Protein 5Z9Y (pdb70)

Foldseek 3Di:
DADFDPDDFPAQEEEEAPLAPDLVLVLLLVVLLSAQEYEDELVVVVSCVVVNHHYAYEPPPAAALVSQLVSQVVCCVVPVAQHHEYQHANDDVQSAGPLVRSLVNLLVSVVVPHQYEYEHALDQVSLVSSVVSPHREYEHEQGTAQQQPARPCLVSLLVNQVPDPHAYEHEHNHAALQSLLVSLLSPGSHYYHYNNQNVDPRNNVRSNSNSVSNVNSNCVNVVDDDDDDDDD/DADFPPDDDPFQEEEEAPLAPDDVLVLLQVVLLSAQEYEDELVVVVSCVVVNHHYAYELPPAAALVSQLVSQVVCCVVPVAQHYEYQHAPDDVQSAGPLVRSLVNLLVSVVVPHQYEYEHALAQVSLVSSVVSPHREYEHEQGGAQQQQARPCLVSLLSNLVPDPHAYEHEGNHAALQSLLVSVLSPGSHYYHYNNQNVDPRNNVRSNSNSVSNVNSNVVNVPDDDDDDDDDDD

CATH classification: 3.20.20.70

Sequence (466 aa):
KLVIGDRSFASRLIMGTGGATNLAVLEQALIASGTELTTVAIGLLDLLNRLGITPLPNTAGSRSAAEAVLTAQLAREALNTNWVKLEVIADERTLWPDAVELVRAAEQLVDDGFVVLPYTTDDPVLARRLEDTGCAAVMPLGSPIGTGLGIANPHNIEMIVAGARVPVVLDAGIGTASDAALAMELGCDAVLLASAVTRAADPPAMAAAMAAAVTAGYLARCAGRIPKRFWAKLVIGDRSFASRLIMGTGGATNLAVLEQQALIASGTELTTVAIGLLDLLNRLGITPLPNTAGSRSAAEAVLTAQLAREALNTNWVKLEVIADERTLWPDAVELVRAAEQLVDDGFVVLPYTTDDPVLARRLEDTGCAAVMPLGSPIGTGLGIANPHNIEMIVAGARVPVVLDAGIGTASDAALAMELGCDAVLLASAVTRAADPPAMAAAMAAAVTAGYLARCAGRIPKRFWAQA

Structure (mmCIF, N/CA/C/O backbone):
data_5Z9Y
#
_entry.id   5Z9Y
#
_cell.length_a   116.670
_cell.length_b   116.670
_cell.length_c   123.320
_cell.angle_alpha   90.000
_cell.angle_beta   90.000
_cell.angle_gamma   120.000
#
_symmetry.space_group_name_H-M   'P 61 2 2'
#
loop_
_entity.id
_entity.type
_entity.pdbx_description
1 polymer 'Thiazole synthase'
2 non-polymer 1-DEOXY-D-XYLULOSE-5-PHOSPHATE
3 water water
#
loop_
_atom_site.group_PDB
_atom_site.id
_atom_site.type_symbol
_atom_site.label_atom_id
_atom_site.label_alt_id
_atom_site.label_comp_id
_atom_site.label_asym_id
_atom_site.label_entity_id
_atom_site.label_seq_id
_atom_site.pdbx_PDB_ins_code
_atom_site.Cartn_x
_atom_site.Cartn_y
_atom_site.Cartn_z
_atom_site.occupancy
_atom_site.B_iso_or_equiv
_atom_site.auth_seq_id
_atom_site.auth_comp_id
_atom_site.auth_asym_id
_atom_site.auth_atom_id
_atom_site.pdbx_PDB_model_num
ATOM 1 N N . LYS A 1 5 ? 46.048 -28.972 24.010 1.00 45.76 5 LYS A N 1
ATOM 2 C CA . LYS A 1 5 ? 45.564 -28.347 22.782 1.00 42.73 5 LYS A CA 1
ATOM 3 C C . LYS A 1 5 ? 46.064 -26.917 22.697 1.00 35.44 5 LYS A C 1
ATOM 4 O O . LYS A 1 5 ? 46.497 -26.336 23.684 1.00 40.33 5 LYS A O 1
ATOM 10 N N . LEU A 1 6 ? 46.008 -26.349 21.511 1.00 33.45 6 LEU A N 1
ATOM 11 C CA . LEU A 1 6 ? 46.419 -24.967 21.312 1.00 26.40 6 LEU A CA 1
ATOM 12 C C . LEU A 1 6 ? 45.274 -24.039 21.698 1.00 28.12 6 LEU A C 1
ATOM 13 O O . LEU A 1 6 ? 44.191 -24.162 21.127 1.00 27.78 6 LEU A O 1
ATOM 18 N N . VAL A 1 7 ? 45.515 -23.165 22.661 1.00 23.01 7 VAL A N 1
ATOM 19 C CA . VAL A 1 7 ? 44.503 -22.193 23.079 1.00 21.06 7 VAL A CA 1
ATOM 20 C C . VAL A 1 7 ? 44.985 -20.795 22.771 1.00 23.63 7 VAL A C 1
ATOM 21 O O . VAL A 1 7 ? 46.068 -20.357 23.232 1.00 24.54 7 VAL A O 1
ATOM 25 N N . ILE A 1 8 ? 44.215 -20.076 21.948 1.00 19.91 8 ILE A N 1
ATOM 26 C CA . ILE A 1 8 ? 44.490 -18.685 21.662 1.00 19.42 8 ILE A CA 1
ATOM 27 C C . ILE A 1 8 ? 43.211 -17.926 21.884 1.00 21.45 8 ILE A C 1
ATOM 28 O O . ILE A 1 8 ? 42.163 -18.309 21.353 1.00 22.62 8 ILE A O 1
ATOM 33 N N . GLY A 1 9 ? 43.263 -16.879 22.707 1.00 22.57 9 GLY A N 1
ATOM 34 C CA . GLY A 1 9 ? 42.040 -16.139 22.994 1.00 24.68 9 GLY A CA 1
ATOM 35 C C . GLY A 1 9 ? 40.990 -17.065 23.594 1.00 23.32 9 GLY A C 1
ATOM 36 O O . GLY A 1 9 ? 41.288 -17.810 24.533 1.00 23.93 9 GLY A O 1
ATOM 37 N N . ASP A 1 10 ? 39.789 -17.010 23.011 1.00 27.01 10 ASP A N 1
ATOM 38 C CA . ASP A 1 10 ? 38.673 -17.830 23.477 1.00 27.72 10 ASP A CA 1
ATOM 39 C C . ASP A 1 10 ? 38.497 -19.123 22.684 1.00 29.96 10 ASP A C 1
ATOM 40 O O . ASP A 1 10 ? 37.443 -19.785 22.769 1.00 33.63 10 ASP A O 1
ATOM 45 N N . ARG A 1 11 ? 39.503 -19.503 21.918 1.00 22.40 11 ARG A N 1
ATOM 46 C CA . ARG A 1 11 ? 39.373 -20.698 21.075 1.00 20.90 11 ARG A CA 1
ATOM 47 C C . ARG A 1 11 ? 40.380 -21.785 21.448 1.00 20.14 11 ARG A C 1
ATOM 48 O O . ARG A 1 11 ? 41.512 -21.455 21.834 1.00 23.06 11 ARG A O 1
ATOM 56 N N . SER A 1 12 ? 39.971 -23.046 21.293 1.00 20.04 12 SER A N 1
ATOM 57 C CA . SER A 1 12 ? 40.841 -24.212 21.362 1.00 19.81 12 SER A CA 1
ATOM 58 C C . SER A 1 12 ? 40.898 -24.888 20.023 1.00 24.29 12 SER A C 1
ATOM 59 O O . SER A 1 12 ? 39.840 -25.259 19.521 1.00 27.86 12 SER A O 1
ATOM 62 N N . PHE A 1 13 ? 42.098 -25.089 19.480 1.00 20.97 13 PHE A N 1
ATOM 63 C CA . PHE A 1 13 ? 42.292 -25.603 18.122 1.00 23.39 13 PHE A CA 1
ATOM 64 C C . PHE A 1 13 ? 42.955 -26.971 18.162 1.00 23.53 13 PHE A C 1
ATOM 65 O O . PHE A 1 13 ? 43.969 -27.143 18.873 1.00 25.17 13 PHE A O 1
ATOM 73 N N . ALA A 1 14 ? 42.440 -27.915 17.385 1.00 21.87 14 ALA A N 1
ATOM 74 C CA . ALA A 1 14 ? 43.023 -29.245 17.301 1.00 21.04 14 ALA A CA 1
ATOM 75 C C . ALA A 1 14 ? 44.271 -29.329 16.438 1.00 24.85 14 ALA A C 1
ATOM 76 O O . ALA A 1 14 ? 45.005 -30.298 16.558 1.00 30.93 14 ALA A O 1
ATOM 78 N N . SER A 1 15 ? 44.463 -28.357 15.561 1.00 18.79 15 SER A N 1
ATOM 79 C CA . SER A 1 15 ? 45.625 -28.290 14.683 1.00 19.06 15 SER A CA 1
ATOM 80 C C . SER A 1 15 ? 46.499 -27.116 15.065 1.00 20.61 15 SER A C 1
ATOM 81 O O . SER A 1 15 ? 45.988 -26.008 15.288 1.00 19.85 15 SER A O 1
ATOM 84 N N . ARG A 1 16 ? 47.811 -27.360 15.093 1.00 17.57 16 ARG A N 1
ATOM 85 C CA . ARG A 1 16 ? 48.782 -26.272 15.338 1.00 17.03 16 ARG A CA 1
ATOM 86 C C . ARG A 1 16 ? 49.387 -25.664 14.069 1.00 16.53 16 ARG A C 1
ATOM 87 O O . ARG A 1 16 ? 50.367 -24.937 14.146 1.00 17.65 16 ARG A O 1
ATOM 95 N N . LEU A 1 17 ? 48.817 -26.035 12.901 1.00 17.77 17 LEU A N 1
ATOM 96 C CA . LEU A 1 17 ? 49.238 -25.466 11.632 1.00 18.42 17 LEU A CA 1
ATOM 97 C C . LEU A 1 17 ? 48.189 -24.434 11.221 1.00 18.06 17 LEU A C 1
ATOM 98 O O . LEU A 1 17 ? 47.004 -24.783 11.034 1.00 20.66 17 LEU A O 1
ATOM 103 N N . ILE A 1 18 ? 48.619 -23.186 11.093 1.00 17.42 18 ILE A N 1
ATOM 104 C CA . ILE A 1 18 ? 47.778 -22.057 10.693 1.00 18.65 18 ILE A CA 1
ATOM 105 C C . ILE A 1 18 ? 48.170 -21.734 9.253 1.00 19.50 18 ILE A C 1
ATOM 106 O O . ILE A 1 18 ? 49.334 -21.479 8.963 1.00 19.09 18 ILE A O 1
ATOM 111 N N . MET A 1 19 ? 47.221 -21.811 8.313 1.00 20.22 19 MET A N 1
ATOM 112 C CA . MET A 1 19 ? 47.544 -21.569 6.912 1.00 22.71 19 MET A CA 1
ATOM 113 C C . MET A 1 19 ? 47.309 -20.134 6.533 1.00 21.05 19 MET A C 1
ATOM 114 O O . MET A 1 19 ? 46.429 -19.409 7.075 1.00 22.89 19 MET A O 1
ATOM 119 N N . GLY A 1 20 ? 48.111 -19.689 5.603 1.00 21.41 20 GLY A N 1
ATOM 120 C CA . GLY A 1 20 ? 47.846 -18.416 4.945 1.00 22.75 20 GLY A CA 1
ATOM 121 C C . GLY A 1 20 ? 47.470 -18.727 3.497 1.00 25.72 20 GLY A C 1
ATOM 122 O O . GLY A 1 20 ? 47.695 -19.830 3.010 1.00 27.75 20 GLY A O 1
ATOM 123 N N . THR A 1 21 ? 46.895 -17.738 2.836 1.00 24.37 21 THR A N 1
ATOM 124 C CA . THR A 1 21 ? 46.417 -17.910 1.456 1.00 27.29 21 THR A CA 1
ATOM 125 C C . THR A 1 21 ? 47.214 -17.054 0.486 1.00 31.62 21 THR A C 1
ATOM 126 O O . THR A 1 21 ? 46.947 -17.105 -0.709 1.00 31.25 21 THR A O 1
ATOM 130 N N . GLY A 1 22 ? 48.198 -16.299 0.985 1.00 29.92 22 GLY A N 1
ATOM 131 C CA . GLY A 1 22 ? 49.090 -15.518 0.124 1.00 29.12 22 GLY A CA 1
ATOM 132 C C . GLY A 1 22 ? 49.779 -16.424 -0.877 1.00 29.67 22 GLY A C 1
ATOM 133 O O . GLY A 1 22 ? 50.264 -17.515 -0.516 1.00 29.06 22 GLY A O 1
ATOM 134 N N . GLY A 1 23 ? 49.817 -16.007 -2.139 1.00 29.39 23 GLY A N 1
ATOM 135 C CA . GLY A 1 23 ? 50.468 -16.829 -3.166 1.00 29.97 23 GLY A CA 1
ATOM 136 C C . GLY A 1 23 ? 49.563 -17.838 -3.886 1.00 29.18 23 GLY A C 1
ATOM 137 O O . GLY A 1 23 ? 50.010 -18.460 -4.889 1.00 30.78 23 GLY A O 1
ATOM 138 N N . ALA A 1 24 ? 48.326 -18.035 -3.389 1.00 28.36 24 ALA A N 1
ATOM 139 C CA . ALA A 1 24 ? 47.422 -19.043 -3.953 1.00 27.30 24 ALA A CA 1
ATOM 140 C C . ALA A 1 24 ? 47.196 -18.770 -5.446 1.00 34.63 24 ALA A C 1
ATOM 141 O O . ALA A 1 24 ? 46.912 -17.658 -5.830 1.00 35.15 24 ALA A O 1
ATOM 143 N N . THR A 1 25 ? 47.346 -19.822 -6.242 1.00 35.08 25 THR A N 1
ATOM 144 C CA . THR A 1 25 ? 47.298 -19.738 -7.693 1.00 37.90 25 THR A CA 1
ATOM 145 C C . THR A 1 25 ? 45.851 -19.834 -8.218 1.00 35.83 25 THR A C 1
ATOM 146 O O . THR A 1 25 ? 45.481 -19.171 -9.206 1.00 37.80 25 THR A O 1
ATOM 150 N N . ASN A 1 26 ? 45.027 -20.652 -7.548 1.00 29.97 26 ASN A N 1
ATOM 151 C CA . ASN A 1 26 ? 43.627 -20.779 -7.884 1.00 27.02 26 ASN A CA 1
ATOM 152 C C . ASN A 1 26 ? 42.845 -21.486 -6.782 1.00 25.02 26 ASN A C 1
ATOM 153 O O . ASN A 1 26 ? 43.447 -22.225 -5.974 1.00 26.56 26 ASN A O 1
ATOM 158 N N . LEU A 1 27 ? 41.542 -21.225 -6.728 1.00 25.06 27 LEU A N 1
ATOM 159 C CA . LEU A 1 27 ? 40.765 -21.651 -5.579 1.00 24.90 27 LEU A CA 1
ATOM 160 C C . LEU A 1 27 ? 40.635 -23.161 -5.492 1.00 25.72 27 LEU A C 1
ATOM 161 O O . LEU A 1 27 ? 40.499 -23.693 -4.388 1.00 24.93 27 LEU A O 1
ATOM 166 N N . ALA A 1 28 ? 40.592 -23.877 -6.629 1.00 22.64 28 ALA A N 1
ATOM 167 C CA . ALA A 1 28 ? 40.395 -25.312 -6.550 1.00 22.72 28 ALA A CA 1
ATOM 168 C C . ALA A 1 28 ? 41.603 -26.023 -5.923 1.00 22.37 28 ALA A C 1
ATOM 169 O O . ALA A 1 28 ? 41.440 -26.949 -5.061 1.00 23.98 28 ALA A O 1
ATOM 171 N N . VAL A 1 29 ? 42.801 -25.591 -6.279 1.00 22.71 29 VAL A N 1
ATOM 172 C CA . VAL A 1 29 ? 44.009 -26.202 -5.667 1.00 19.83 29 VAL A CA 1
ATOM 173 C C . VAL A 1 29 ? 44.104 -25.744 -4.219 1.00 22.83 29 VAL A C 1
ATOM 174 O O . VAL A 1 29 ? 44.507 -26.558 -3.394 1.00 21.89 29 VAL A O 1
ATOM 178 N N . LEU A 1 30 ? 43.746 -24.490 -3.946 1.00 22.10 30 LEU A N 1
ATOM 179 C CA . LEU A 1 30 ? 43.813 -23.980 -2.548 1.00 20.16 30 LEU A CA 1
ATOM 180 C C . LEU A 1 30 ? 42.884 -24.821 -1.715 1.00 22.83 30 LEU A C 1
ATOM 181 O O . LEU A 1 30 ? 43.242 -25.217 -0.580 1.00 21.10 30 LEU A O 1
ATOM 186 N N . GLU A 1 31 ? 41.660 -25.109 -2.194 1.00 21.50 31 GLU A N 1
ATOM 187 C CA . GLU A 1 31 ? 40.758 -26.009 -1.454 1.00 20.90 31 GLU A CA 1
ATOM 188 C C . GLU A 1 31 ? 41.432 -27.346 -1.074 1.00 21.54 31 GLU A C 1
ATOM 189 O O . GLU A 1 31 ? 41.376 -27.791 0.098 1.00 21.78 31 GLU A O 1
ATOM 195 N N . GLN A 1 32 ? 42.024 -28.029 -2.050 1.00 21.55 32 GLN A N 1
ATOM 196 C CA . GLN A 1 32 ? 42.676 -29.315 -1.775 1.00 21.21 32 GLN A CA 1
ATOM 197 C C . GLN A 1 32 ? 43.794 -29.164 -0.765 1.00 21.94 32 GLN A C 1
ATOM 198 O O . GLN A 1 32 ? 43.968 -30.042 0.138 1.00 21.95 32 GLN A O 1
ATOM 204 N N . ALA A 1 33 ? 44.547 -28.080 -0.899 1.00 19.04 33 ALA A N 1
ATOM 205 C CA . ALA A 1 33 ? 45.660 -27.822 0.068 1.00 19.85 33 ALA A CA 1
ATOM 206 C C . ALA A 1 33 ? 45.109 -27.547 1.454 1.00 19.02 33 ALA A C 1
ATOM 207 O O . ALA A 1 33 ? 45.676 -28.082 2.442 1.00 18.88 33 ALA A O 1
ATOM 209 N N . LEU A 1 34 ? 44.060 -26.724 1.595 1.00 19.62 34 LEU A N 1
ATOM 210 C CA . LEU A 1 34 ? 43.514 -26.457 2.952 1.00 18.44 34 LEU A CA 1
ATOM 211 C C . LEU A 1 34 ? 42.992 -27.726 3.612 1.00 20.82 34 LEU A C 1
ATOM 212 O O . LEU A 1 34 ? 43.233 -27.939 4.830 1.00 20.61 34 LEU A O 1
ATOM 217 N N . ILE A 1 35 ? 42.322 -28.598 2.848 1.00 18.77 35 ILE A N 1
ATOM 218 C CA . ILE A 1 35 ? 41.827 -29.856 3.398 1.00 19.97 35 ILE A CA 1
ATOM 219 C C . ILE A 1 35 ? 43.045 -30.702 3.844 1.00 21.30 35 ILE A C 1
ATOM 220 O O . ILE A 1 35 ? 43.067 -31.205 4.987 1.00 21.32 35 ILE A O 1
ATOM 225 N N . ALA A 1 36 ? 44.050 -30.836 2.997 1.00 19.65 36 ALA A N 1
ATOM 226 C CA . ALA A 1 36 ? 45.228 -31.673 3.320 1.00 18.91 36 ALA A CA 1
ATOM 227 C C . ALA A 1 36 ? 46.010 -31.172 4.502 1.00 20.34 36 ALA A C 1
ATOM 228 O O . ALA A 1 36 ? 46.634 -31.982 5.230 1.00 21.46 36 ALA A O 1
ATOM 230 N N . SER A 1 37 ? 45.970 -29.849 4.740 1.00 19.25 37 SER A N 1
ATOM 231 C CA . SER A 1 37 ? 46.743 -29.262 5.848 1.00 18.52 37 SER A CA 1
ATOM 232 C C . SER A 1 37 ? 46.114 -29.579 7.200 1.00 20.50 37 SER A C 1
ATOM 233 O O . SER A 1 37 ? 46.812 -29.448 8.201 1.00 20.36 37 SER A O 1
ATOM 236 N N . GLY A 1 38 ? 44.826 -29.894 7.235 1.00 18.95 38 GLY A N 1
ATOM 237 C CA . GLY A 1 38 ? 44.154 -30.108 8.504 1.00 19.14 38 GLY A CA 1
ATOM 238 C C . GLY A 1 38 ? 43.941 -28.854 9.317 1.00 19.62 38 GLY A C 1
ATOM 239 O O . GLY A 1 38 ? 43.499 -28.916 10.471 1.00 20.29 38 GLY A O 1
ATOM 240 N N . THR A 1 39 ? 44.218 -27.694 8.716 1.00 18.74 39 THR A N 1
ATOM 241 C CA . THR A 1 39 ? 44.107 -26.429 9.477 1.00 18.07 39 THR A CA 1
ATOM 242 C C . THR A 1 39 ? 42.687 -26.130 9.918 1.00 18.42 39 THR A C 1
ATOM 243 O O . THR A 1 39 ? 41.719 -26.535 9.258 1.00 20.28 39 THR A O 1
ATOM 247 N N . GLU A 1 40 ? 42.598 -25.413 11.036 1.00 18.82 40 GLU A N 1
ATOM 248 C CA . GLU A 1 40 ? 41.327 -24.881 11.534 1.00 19.61 40 GLU A CA 1
ATOM 249 C C . GLU A 1 40 ? 41.222 -23.349 11.438 1.00 19.08 40 GLU A C 1
ATOM 250 O O . GLU A 1 40 ? 40.181 -22.754 11.833 1.00 20.02 40 GLU A O 1
ATOM 256 N N . LEU A 1 41 ? 42.321 -22.712 11.046 1.00 19.62 41 LEU A N 1
ATOM 257 C CA . LEU A 1 41 ? 42.390 -21.224 11.115 1.00 19.99 41 LEU A CA 1
ATOM 258 C C . LEU A 1 41 ? 43.224 -20.814 9.909 1.00 21.95 41 LEU A C 1
ATOM 259 O O . LEU A 1 41 ? 44.401 -21.265 9.799 1.00 20.49 41 LEU A O 1
ATOM 264 N N . THR A 1 42 ? 42.660 -19.941 9.044 1.00 19.86 42 THR A N 1
ATOM 265 C CA . THR A 1 42 ? 43.366 -19.539 7.801 1.00 19.76 42 THR A CA 1
ATOM 266 C C . THR A 1 42 ? 43.292 -18.027 7.624 1.00 20.61 42 THR A C 1
ATOM 267 O O . THR A 1 42 ? 42.218 -17.447 7.694 1.00 20.25 42 THR A O 1
ATOM 271 N N . THR A 1 43 ? 44.466 -17.403 7.340 1.00 20.70 43 THR A N 1
ATOM 272 C CA . THR A 1 43 ? 44.458 -15.936 7.149 1.00 21.35 43 THR A CA 1
ATOM 273 C C . THR A 1 43 ? 44.046 -15.534 5.752 1.00 24.76 43 THR A C 1
ATOM 274 O O . THR A 1 43 ? 44.377 -16.212 4.754 1.00 29.25 43 THR A O 1
ATOM 278 N N . VAL A 1 44 ? 43.270 -14.450 5.702 1.00 24.60 44 VAL A N 1
ATOM 279 C CA . VAL A 1 44 ? 42.768 -13.907 4.443 1.00 28.11 44 VAL A CA 1
ATOM 280 C C . VAL A 1 44 ? 43.023 -12.421 4.412 1.00 26.06 44 VAL A C 1
ATOM 281 O O . VAL A 1 44 ? 42.648 -11.706 5.321 1.00 25.30 44 VAL A O 1
ATOM 285 N N . ALA A 1 45 ? 43.693 -11.972 3.346 1.00 27.71 45 ALA A N 1
ATOM 286 C CA . ALA A 1 45 ? 43.998 -10.534 3.245 1.00 31.65 45 ALA A CA 1
ATOM 287 C C . ALA A 1 45 ? 42.745 -9.691 3.059 1.00 33.99 45 ALA A C 1
ATOM 288 O O . ALA A 1 45 ? 41.918 -9.970 2.206 1.00 34.69 45 ALA A O 1
ATOM 290 N N . ILE A 1 46 ? 42.563 -8.668 3.887 1.00 35.38 46 ILE A N 1
ATOM 291 C CA . ILE A 1 46 ? 41.352 -7.845 3.790 1.00 38.00 46 ILE A CA 1
ATOM 292 C C . ILE A 1 46 ? 41.403 -6.949 2.557 1.00 46.54 46 ILE A C 1
ATOM 293 O O . ILE A 1 46 ? 42.459 -6.369 2.281 1.00 47.04 46 ILE A O 1
ATOM 298 N N . GLY A 1 56 ? 34.591 -15.404 -2.978 1.00 51.84 56 GLY A N 1
ATOM 299 C CA . GLY A 1 56 ? 35.394 -16.536 -3.411 1.00 46.33 56 GLY A CA 1
ATOM 300 C C . GLY A 1 56 ? 36.099 -17.237 -2.256 1.00 41.33 56 GLY A C 1
ATOM 301 O O . GLY A 1 56 ? 35.727 -18.339 -1.858 1.00 38.40 56 GLY A O 1
ATOM 302 N N . LEU A 1 57 ? 37.108 -16.580 -1.717 1.00 37.20 57 LEU A N 1
ATOM 303 C CA . LEU A 1 57 ? 37.931 -17.154 -0.669 1.00 39.41 57 LEU A CA 1
ATOM 304 C C . LEU A 1 57 ? 37.195 -17.324 0.669 1.00 37.97 57 LEU A C 1
ATOM 305 O O . LEU A 1 57 ? 37.284 -18.377 1.310 1.00 32.38 57 LEU A O 1
ATOM 310 N N . LEU A 1 58 ? 36.450 -16.292 1.085 1.00 34.88 58 LEU A N 1
ATOM 311 C CA . LEU A 1 58 ? 35.659 -16.416 2.313 1.00 33.72 58 LEU A CA 1
ATOM 312 C C . LEU A 1 58 ? 34.605 -17.499 2.190 1.00 35.05 58 LEU A C 1
ATOM 313 O O . LEU A 1 58 ? 34.368 -18.256 3.130 1.00 32.00 58 LEU A O 1
ATOM 318 N N . ASP A 1 59 ? 33.937 -17.576 1.052 1.00 34.56 59 ASP A N 1
ATOM 319 C CA . ASP A 1 59 ? 32.966 -18.631 0.830 1.00 40.60 59 ASP A CA 1
ATOM 320 C C . ASP A 1 59 ? 33.617 -20.009 0.964 1.00 35.74 59 ASP A C 1
ATOM 321 O O . ASP A 1 59 ? 32.998 -20.940 1.517 1.00 30.86 59 ASP A O 1
ATOM 326 N N . LEU A 1 60 ? 34.848 -20.132 0.451 1.00 32.85 60 LEU A N 1
ATOM 327 C CA . LEU A 1 60 ? 35.550 -21.408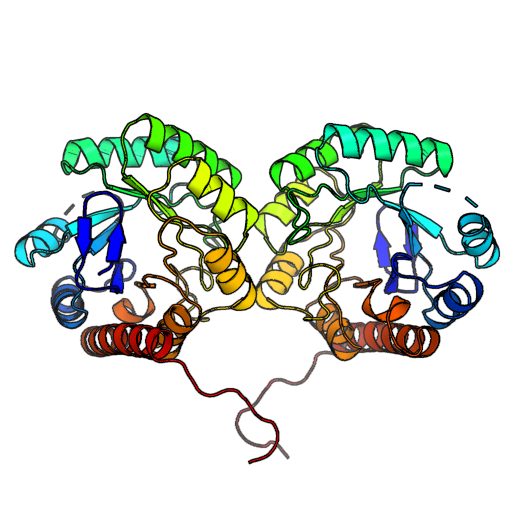 0.497 1.00 27.93 60 LEU A CA 1
ATOM 328 C C . LEU A 1 60 ? 35.824 -21.767 1.956 1.00 27.03 60 LEU A C 1
ATOM 329 O O . LEU A 1 60 ? 35.564 -22.922 2.361 1.00 27.46 60 LEU A O 1
ATOM 334 N N . LEU A 1 61 ? 36.313 -20.827 2.752 1.00 26.22 61 LEU A N 1
ATOM 335 C CA . LEU A 1 61 ? 36.574 -21.157 4.169 1.00 25.10 61 LEU A CA 1
ATOM 336 C C . LEU A 1 61 ? 35.274 -21.562 4.851 1.00 26.89 61 LEU A C 1
ATOM 337 O O . LEU A 1 61 ? 35.275 -22.504 5.667 1.00 24.39 61 LEU A O 1
ATOM 342 N N . ASN A 1 62 ? 34.168 -20.879 4.520 1.00 27.11 62 ASN A N 1
ATOM 343 C CA . ASN A 1 62 ? 32.874 -21.240 5.117 1.00 29.40 62 ASN A CA 1
ATOM 344 C C . ASN A 1 62 ? 32.468 -22.675 4.756 1.00 29.51 62 ASN A C 1
ATOM 345 O O . ASN A 1 62 ? 32.092 -23.443 5.639 1.00 30.19 62 ASN A O 1
ATOM 350 N N . ARG A 1 63 ? 32.605 -23.042 3.472 1.00 30.07 63 ARG A N 1
ATOM 351 C CA . ARG A 1 63 ? 32.261 -24.386 2.999 1.00 28.67 63 ARG A CA 1
ATOM 352 C C . ARG A 1 63 ? 33.148 -25.462 3.606 1.00 28.52 63 ARG A C 1
ATOM 353 O O . ARG A 1 63 ? 32.737 -26.625 3.755 1.00 30.03 63 ARG A O 1
ATOM 361 N N . LEU A 1 64 ? 34.391 -25.111 3.936 1.00 24.46 64 LEU A N 1
ATOM 362 C CA . LEU A 1 64 ? 35.292 -26.078 4.570 1.00 23.85 64 LEU A CA 1
ATOM 363 C C . LEU A 1 64 ? 35.218 -26.107 6.121 1.00 24.37 64 LEU A C 1
ATOM 364 O O . LEU A 1 64 ? 35.899 -26.917 6.768 1.00 26.03 64 LEU A O 1
ATOM 369 N N . GLY A 1 65 ? 34.495 -25.163 6.748 1.00 24.12 65 GLY A N 1
ATOM 370 C CA . GLY A 1 65 ? 34.430 -25.195 8.189 1.00 22.90 65 GLY A CA 1
ATOM 371 C C . GLY A 1 65 ? 35.678 -24.605 8.871 1.00 25.60 65 GLY A C 1
ATOM 372 O O . GLY A 1 65 ? 35.953 -24.910 10.038 1.00 25.01 65 GLY A O 1
ATOM 373 N N . ILE A 1 66 ? 36.437 -23.819 8.124 1.00 22.22 66 ILE A N 1
ATOM 374 C CA . ILE A 1 66 ? 37.686 -23.193 8.631 1.00 21.34 66 ILE A CA 1
ATOM 375 C C . ILE A 1 66 ? 37.437 -21.779 9.103 1.00 22.50 66 ILE A C 1
ATOM 376 O O . ILE A 1 66 ? 36.753 -21.037 8.424 1.00 23.94 66 ILE A O 1
ATOM 381 N N . THR A 1 67 ? 37.999 -21.408 10.267 1.00 21.15 67 THR A N 1
ATOM 382 C CA . THR A 1 67 ? 37.821 -20.031 10.766 1.00 22.40 67 THR A CA 1
ATOM 383 C C . THR A 1 67 ? 38.715 -19.060 10.026 1.00 21.39 67 THR A C 1
ATOM 384 O O . THR A 1 67 ? 39.922 -19.285 9.919 1.00 21.55 67 THR A O 1
ATOM 388 N N . PRO A 1 68 ? 38.137 -18.001 9.460 1.00 23.55 68 PRO A N 1
ATOM 389 C CA . PRO A 1 68 ? 38.961 -16.959 8.844 1.00 23.14 68 PRO A CA 1
ATOM 390 C C . PRO A 1 68 ? 39.682 -16.084 9.841 1.00 22.80 68 PRO A C 1
ATOM 391 O O . PRO A 1 68 ? 39.150 -15.737 10.910 1.00 25.41 68 PRO A O 1
ATOM 395 N N . LEU A 1 69 ? 40.886 -15.685 9.466 1.00 21.93 69 LEU A N 1
ATOM 396 C CA . LEU A 1 69 ? 41.673 -14.760 10.253 1.00 20.39 69 LEU A CA 1
ATOM 397 C C . LEU A 1 69 ? 41.997 -13.560 9.373 1.00 19.78 69 LEU A C 1
ATOM 398 O O . LEU A 1 69 ? 42.987 -13.560 8.617 1.00 23.04 69 LEU A O 1
ATOM 403 N N . PRO A 1 70 ? 41.175 -12.530 9.433 1.00 20.49 70 PRO A N 1
ATOM 404 C CA . PRO A 1 70 ? 41.425 -11.370 8.577 1.00 21.49 70 PRO A CA 1
ATOM 405 C C . PRO A 1 70 ? 42.807 -10.797 8.818 1.00 22.75 70 PRO A C 1
ATOM 406 O O . PRO A 1 70 ? 43.151 -10.676 10.017 1.00 22.97 70 PRO A O 1
ATOM 410 N N . ASN A 1 71 ? 43.537 -10.416 7.786 1.00 21.77 71 ASN A N 1
ATOM 411 C CA . ASN A 1 71 ? 44.870 -9.858 8.044 1.00 23.67 71 ASN A CA 1
ATOM 412 C C . ASN A 1 71 ? 45.011 -8.517 7.324 1.00 25.13 71 ASN A C 1
ATOM 413 O O . ASN A 1 71 ? 44.438 -8.273 6.231 1.00 27.76 71 ASN A O 1
ATOM 418 N N . THR A 1 72 ? 45.790 -7.626 7.927 1.00 22.49 72 THR A N 1
ATOM 419 C CA . THR A 1 72 ? 45.967 -6.265 7.450 1.00 24.61 72 THR A CA 1
ATOM 420 C C . THR A 1 72 ? 47.166 -6.151 6.490 1.00 29.71 72 THR A C 1
ATOM 421 O O . THR A 1 72 ? 47.801 -5.122 6.394 1.00 30.40 72 THR A O 1
ATOM 425 N N . ALA A 1 73 ? 47.446 -7.218 5.770 1.00 32.18 73 ALA A N 1
ATOM 426 C CA . ALA A 1 73 ? 48.585 -7.273 4.827 1.00 32.96 73 ALA A CA 1
ATOM 427 C C . ALA A 1 73 ? 48.702 -6.050 3.939 1.00 36.82 73 ALA A C 1
ATOM 428 O O . ALA A 1 73 ? 47.709 -5.446 3.483 1.00 36.89 73 ALA A O 1
ATOM 430 N N . GLY A 1 74 ? 49.949 -5.654 3.745 1.00 36.96 74 GLY A N 1
ATOM 431 C CA . GLY A 1 74 ? 50.244 -4.408 3.061 1.00 38.37 74 GLY A CA 1
ATOM 432 C C . GLY A 1 74 ? 50.079 -3.094 3.805 1.00 38.03 74 GLY A C 1
ATOM 433 O O . GLY A 1 74 ? 50.418 -2.043 3.251 1.00 42.75 74 GLY A O 1
ATOM 434 N N . SER A 1 75 ? 49.551 -3.100 5.031 1.00 33.57 75 SER A N 1
ATOM 435 C CA . SER A 1 75 ? 49.403 -1.835 5.764 1.00 30.86 75 SER A CA 1
ATOM 436 C C . SER A 1 75 ? 50.782 -1.223 6.025 1.00 28.44 75 SER A C 1
ATOM 437 O O . SER A 1 75 ? 51.722 -1.936 6.411 1.00 29.23 75 SER A O 1
ATOM 440 N N . ARG A 1 76 ? 50.891 0.092 5.806 1.00 30.88 76 ARG A N 1
ATOM 441 C CA . ARG A 1 76 ? 52.171 0.782 6.009 1.00 35.65 76 ARG A CA 1
ATOM 442 C C . ARG A 1 76 ? 52.222 1.684 7.248 1.00 36.75 76 ARG A C 1
ATOM 443 O O . ARG A 1 76 ? 53.272 2.258 7.543 1.00 38.96 76 ARG A O 1
ATOM 451 N N . SER A 1 77 ? 51.109 1.817 7.956 1.00 33.97 77 SER A N 1
ATOM 452 C CA . SER A 1 77 ? 51.005 2.674 9.152 1.00 30.93 77 SER A CA 1
ATOM 453 C C . SER A 1 77 ? 49.984 2.072 10.115 1.00 33.86 77 SER A C 1
ATOM 454 O O . SER A 1 77 ? 49.114 1.285 9.706 1.00 31.66 77 SER A O 1
ATOM 457 N N . ALA A 1 78 ? 50.063 2.458 11.381 1.00 33.47 78 ALA A N 1
ATOM 458 C CA . ALA A 1 78 ? 49.058 2.035 12.364 1.00 31.56 78 ALA A CA 1
ATOM 459 C C . ALA A 1 78 ? 47.646 2.463 11.925 1.00 31.56 78 ALA A C 1
ATOM 460 O O . ALA A 1 78 ? 46.671 1.698 12.028 1.00 31.54 78 ALA A O 1
ATOM 462 N N . ALA A 1 79 ? 47.508 3.697 11.444 1.00 30.17 79 ALA A N 1
ATOM 463 C CA . ALA A 1 79 ? 46.194 4.179 11.072 1.00 32.93 79 ALA A CA 1
ATOM 464 C C . ALA A 1 79 ? 45.590 3.286 9.974 1.00 31.25 79 ALA A C 1
ATOM 465 O O . ALA A 1 79 ? 44.390 2.970 9.993 1.00 33.01 79 ALA A O 1
ATOM 467 N N . GLU A 1 80 ? 46.423 2.911 9.007 1.00 31.76 80 GLU A N 1
ATOM 468 C CA . GLU A 1 80 ? 45.937 2.121 7.892 1.00 32.48 80 GLU A CA 1
ATOM 469 C C . GLU A 1 80 ? 45.517 0.739 8.407 1.00 32.14 80 GLU A C 1
ATOM 470 O O . GLU A 1 80 ? 44.441 0.245 8.099 1.00 31.38 80 GLU A O 1
ATOM 476 N N . ALA A 1 81 ? 46.358 0.136 9.242 1.00 29.90 81 ALA A N 1
ATOM 477 C CA . ALA A 1 81 ? 46.002 -1.179 9.807 1.00 27.89 81 ALA A CA 1
ATOM 478 C C . ALA A 1 81 ? 44.765 -1.173 10.672 1.00 30.09 81 ALA A C 1
ATOM 479 O O . ALA A 1 81 ? 43.947 -2.084 10.607 1.00 28.00 81 ALA A O 1
ATOM 481 N N . VAL A 1 82 ? 44.636 -0.163 11.526 1.00 29.64 82 VAL A N 1
ATOM 482 C CA . VAL A 1 82 ? 43.486 -0.081 12.413 1.00 32.15 82 VAL A CA 1
ATOM 483 C C . VAL A 1 82 ? 42.199 0.053 11.586 1.00 32.34 82 VAL A C 1
ATOM 484 O O . VAL A 1 82 ? 41.204 -0.639 11.841 1.00 32.46 82 VAL A O 1
ATOM 488 N N . LEU A 1 83 ? 42.215 0.928 10.577 1.00 33.08 83 LEU A N 1
ATOM 489 C CA . LEU A 1 83 ? 41.034 1.141 9.772 1.00 35.44 83 LEU A CA 1
ATOM 490 C C . LEU A 1 83 ? 40.676 -0.137 9.027 1.00 34.39 83 LEU A C 1
ATOM 491 O O . LEU A 1 83 ? 39.514 -0.521 9.005 1.00 32.75 83 LEU A O 1
ATOM 496 N N . THR A 1 84 ? 41.670 -0.807 8.436 1.00 32.98 84 THR A N 1
ATOM 497 C CA . THR A 1 84 ? 41.417 -2.068 7.759 1.00 32.31 84 THR A CA 1
ATOM 498 C C . THR A 1 84 ? 40.773 -3.084 8.691 1.00 29.55 84 THR A C 1
ATOM 499 O O . THR A 1 84 ? 39.853 -3.786 8.306 1.00 31.62 84 THR A O 1
ATOM 503 N N . ALA A 1 85 ? 41.287 -3.203 9.918 1.00 28.05 85 ALA A N 1
ATOM 504 C CA . ALA A 1 85 ? 40.745 -4.168 10.880 1.00 27.12 85 ALA A CA 1
ATOM 505 C C . ALA A 1 85 ? 39.294 -3.836 11.231 1.00 30.21 85 ALA A C 1
ATOM 506 O O . ALA A 1 85 ? 38.451 -4.749 11.360 1.00 29.05 85 ALA A O 1
ATOM 508 N N . GLN A 1 86 ? 38.998 -2.551 11.420 1.00 29.19 86 GLN A N 1
ATOM 509 C CA . GLN A 1 86 ? 37.635 -2.152 11.796 1.00 34.00 86 GLN A CA 1
ATOM 510 C C . GLN A 1 86 ? 36.635 -2.464 10.682 1.00 33.71 86 GLN A C 1
ATOM 511 O O . GLN A 1 86 ? 35.545 -2.954 10.948 1.00 35.52 86 GLN A O 1
ATOM 517 N N . LEU A 1 87 ? 37.033 -2.270 9.429 1.00 34.81 87 LEU A N 1
ATOM 518 C CA . LEU A 1 87 ? 36.167 -2.583 8.287 1.00 38.64 87 LEU A CA 1
ATOM 519 C C . LEU A 1 87 ? 35.921 -4.074 8.229 1.00 37.83 87 LEU A C 1
ATOM 520 O O . LEU A 1 87 ? 34.795 -4.508 8.012 1.00 39.07 87 LEU A O 1
ATOM 525 N N . ALA A 1 88 ? 36.963 -4.874 8.453 1.00 36.32 88 ALA A N 1
ATOM 526 C CA . ALA A 1 88 ? 36.820 -6.325 8.421 1.00 36.31 88 ALA A CA 1
ATOM 527 C C . ALA A 1 88 ? 35.909 -6.835 9.535 1.00 36.64 88 ALA A C 1
ATOM 528 O O . ALA A 1 88 ? 35.133 -7.760 9.316 1.00 37.35 88 ALA A O 1
ATOM 530 N N . ARG A 1 89 ? 36.020 -6.269 10.732 1.00 35.01 89 ARG A N 1
ATOM 531 C CA . ARG A 1 89 ? 35.197 -6.735 11.843 1.00 35.18 89 ARG A CA 1
ATOM 532 C C . ARG A 1 89 ? 33.720 -6.482 11.553 1.00 36.70 89 ARG A C 1
ATOM 533 O O . ARG A 1 89 ? 32.878 -7.346 11.810 1.00 39.14 89 ARG A O 1
ATOM 541 N N . GLU A 1 90 ? 33.433 -5.306 11.010 1.00 35.38 90 GLU A N 1
ATOM 542 C CA . GLU A 1 90 ? 32.062 -4.961 10.631 1.00 46.14 90 GLU A CA 1
ATOM 543 C C . GLU A 1 90 ? 31.548 -5.878 9.524 1.00 47.78 90 GLU A C 1
ATOM 544 O O . GLU A 1 90 ? 30.420 -6.371 9.597 1.00 51.13 90 GLU A O 1
ATOM 550 N N . ALA A 1 91 ? 32.362 -6.146 8.507 1.00 45.83 91 ALA A N 1
ATOM 551 C CA . ALA A 1 91 ? 31.854 -6.926 7.369 1.00 46.17 91 ALA A CA 1
ATOM 552 C C . ALA A 1 91 ? 31.812 -8.429 7.640 1.00 45.59 91 ALA A C 1
ATOM 553 O O . ALA A 1 91 ? 30.922 -9.147 7.149 1.00 45.04 91 ALA A O 1
ATOM 555 N N . LEU A 1 92 ? 32.750 -8.913 8.447 1.00 43.22 92 LEU A N 1
ATOM 556 C CA . LEU A 1 92 ? 32.954 -10.342 8.591 1.00 44.43 92 LEU A CA 1
ATOM 557 C C . LEU A 1 92 ? 32.482 -10.869 9.928 1.00 38.39 92 LEU A C 1
ATOM 558 O O . LEU A 1 92 ? 32.509 -12.067 10.129 1.00 40.23 92 LEU A O 1
ATOM 563 N N . ASN A 1 93 ? 32.076 -9.983 10.841 1.00 35.87 93 ASN A N 1
ATOM 564 C CA . ASN A 1 93 ? 31.545 -10.414 12.131 1.00 37.62 93 ASN A CA 1
ATOM 565 C C . ASN A 1 93 ? 32.534 -11.287 12.958 1.00 36.76 93 ASN A C 1
ATOM 566 O O . ASN A 1 93 ? 32.191 -12.357 13.484 1.00 36.37 93 ASN A O 1
ATOM 571 N N . THR A 1 94 ? 33.773 -10.818 13.051 1.00 32.67 94 THR A N 1
ATOM 572 C CA . THR A 1 94 ? 34.786 -11.461 13.890 1.00 30.32 94 THR A CA 1
ATOM 573 C C . THR A 1 94 ? 35.702 -10.376 14.448 1.00 26.46 94 THR A C 1
ATOM 574 O O . THR A 1 94 ? 35.956 -9.359 13.789 1.00 28.23 94 THR A O 1
ATOM 578 N N . ASN A 1 95 ? 36.152 -10.577 15.694 1.00 26.27 95 ASN A N 1
ATOM 579 C CA . ASN A 1 95 ? 37.075 -9.611 16.259 1.00 25.48 95 ASN A CA 1
ATOM 580 C C . ASN A 1 95 ? 38.516 -10.121 16.275 1.00 23.83 95 ASN A C 1
ATOM 581 O O . ASN A 1 95 ? 39.359 -9.475 16.862 1.00 26.23 95 ASN A O 1
ATOM 586 N N . TRP A 1 96 ? 38.785 -11.211 15.547 1.00 22.77 96 TRP A N 1
ATOM 587 C CA . TRP A 1 96 ? 40.165 -11.732 15.403 1.00 22.55 96 TRP A CA 1
ATOM 588 C C . TRP A 1 96 ? 40.856 -10.987 14.260 1.00 23.20 96 TRP A C 1
ATOM 589 O O . TRP A 1 96 ? 40.246 -10.748 13.192 1.00 23.20 96 TRP A O 1
ATOM 600 N N . VAL A 1 97 ? 42.158 -10.715 14.423 1.00 20.25 97 VAL A N 1
ATOM 601 C CA . VAL A 1 97 ? 42.898 -10.068 13.321 1.00 19.55 97 VAL A CA 1
ATOM 602 C C . VAL A 1 97 ? 44.363 -10.462 13.382 1.00 20.04 97 VAL A C 1
ATOM 603 O O . VAL A 1 97 ? 44.963 -10.487 14.479 1.00 22.00 97 VAL A O 1
ATOM 607 N N . LYS A 1 98 ? 44.927 -10.757 12.224 1.00 19.64 98 LYS A N 1
ATOM 608 C CA . LYS A 1 98 ? 46.362 -10.870 12.058 1.00 21.36 98 LYS A CA 1
ATOM 609 C C . LYS A 1 98 ? 46.867 -9.476 11.730 1.00 21.34 98 LYS A C 1
ATOM 610 O O . LYS A 1 98 ? 46.554 -8.947 10.726 1.00 22.77 98 LYS A O 1
ATOM 616 N N . LEU A 1 99 ? 47.620 -8.901 12.645 1.00 18.13 99 LEU A N 1
ATOM 617 C CA . LEU A 1 99 ? 48.073 -7.540 12.507 1.00 19.71 99 LEU A CA 1
ATOM 618 C C . LEU A 1 99 ? 49.462 -7.476 11.882 1.00 22.69 99 LEU A C 1
ATOM 619 O O . LEU A 1 99 ? 50.405 -8.022 12.419 1.00 20.14 99 LEU A O 1
ATOM 624 N N . GLU A 1 100 ? 49.541 -6.885 10.694 1.00 23.06 100 GLU A N 1
ATOM 625 C CA . GLU A 1 100 ? 50.745 -6.758 9.873 1.00 23.55 100 GLU A CA 1
ATOM 626 C C . GLU A 1 100 ? 50.909 -5.266 9.561 1.00 24.55 100 GLU A C 1
ATOM 627 O O . GLU A 1 100 ? 49.998 -4.637 9.005 1.00 25.64 100 GLU A O 1
ATOM 633 N N . VAL A 1 101 ? 52.012 -4.685 9.985 1.00 22.44 101 VAL A N 1
ATOM 634 C CA . VAL A 1 101 ? 52.360 -3.303 9.606 1.00 23.36 101 VAL A CA 1
ATOM 635 C C . VAL A 1 101 ? 53.816 -3.397 9.117 1.00 24.78 101 VAL A C 1
ATOM 636 O O . VAL A 1 101 ? 54.699 -3.863 9.860 1.00 24.29 101 VAL A O 1
ATOM 640 N N . ILE A 1 102 ? 54.030 -3.011 7.857 1.00 25.78 102 ILE A N 1
ATOM 641 C CA . ILE A 1 102 ? 55.277 -3.260 7.108 1.00 25.54 102 ILE A CA 1
ATOM 642 C C . ILE A 1 102 ? 55.981 -1.934 6.874 1.00 25.59 102 ILE A C 1
ATOM 643 O O . ILE A 1 102 ? 55.329 -0.951 6.570 1.00 27.93 102 ILE A O 1
ATOM 648 N N . ALA A 1 103 ? 57.300 -1.902 7.003 1.00 27.17 103 ALA A N 1
ATOM 649 C CA . ALA A 1 103 ? 58.000 -0.640 6.806 1.00 28.77 103 ALA A CA 1
ATOM 650 C C . ALA A 1 103 ? 58.504 -0.526 5.394 1.00 40.55 103 ALA A C 1
ATOM 651 O O . ALA A 1 103 ? 58.678 0.580 4.867 1.00 43.05 103 ALA A O 1
ATOM 653 N N . ASP A 1 104 ? 58.695 -1.666 4.750 1.00 41.57 104 ASP A N 1
ATOM 654 C CA . ASP A 1 104 ? 59.502 -1.727 3.561 1.00 48.97 104 ASP A CA 1
ATOM 655 C C . ASP A 1 104 ? 58.945 -2.763 2.572 1.00 45.80 104 ASP A C 1
ATOM 656 O O . ASP A 1 104 ? 58.603 -3.856 2.986 1.00 39.07 104 ASP A O 1
ATOM 661 N N . GLU A 1 105 ? 58.901 -2.454 1.275 1.00 48.09 105 GLU A N 1
ATOM 662 C CA . GLU A 1 105 ? 58.416 -3.445 0.299 1.00 50.39 105 GLU A CA 1
ATOM 663 C C . GLU A 1 105 ? 59.486 -4.457 -0.159 1.00 46.23 105 GLU A C 1
ATOM 664 O O . GLU A 1 105 ? 59.160 -5.551 -0.604 1.00 48.75 105 GLU A O 1
ATOM 670 N N . ARG A 1 106 ? 60.757 -4.123 -0.032 1.00 46.10 106 ARG A N 1
ATOM 671 C CA . ARG A 1 106 ? 61.804 -5.062 -0.460 1.00 46.37 106 ARG A CA 1
ATOM 672 C C . ARG A 1 106 ? 61.922 -6.228 0.525 1.00 44.71 106 ARG A C 1
ATOM 673 O O . ARG A 1 106 ? 62.231 -7.389 0.165 1.00 36.58 106 ARG A O 1
ATOM 681 N N . THR A 1 107 ? 61.646 -5.899 1.781 1.00 42.08 107 THR A N 1
ATOM 682 C CA . THR A 1 107 ? 61.959 -6.787 2.889 1.00 37.20 107 THR A CA 1
ATOM 683 C C . THR A 1 107 ? 60.690 -7.354 3.509 1.00 32.11 107 THR A C 1
ATOM 684 O O . THR A 1 107 ? 60.768 -8.370 4.193 1.00 31.36 107 THR A O 1
ATOM 688 N N . LEU A 1 108 ? 59.529 -6.722 3.252 1.00 26.03 108 LEU A N 1
ATOM 689 C CA . LEU A 1 108 ? 58.296 -6.935 4.011 1.00 26.95 108 LEU A CA 1
ATOM 690 C C . LEU A 1 108 ? 58.609 -7.033 5.514 1.00 22.97 108 LEU A C 1
ATOM 691 O O . LEU A 1 108 ? 57.946 -7.801 6.267 1.00 26.14 108 LEU A O 1
ATOM 696 N N . TRP A 1 109 ? 59.539 -6.183 5.944 1.00 24.85 109 TRP A N 1
ATOM 697 C CA . TRP A 1 109 ? 59.979 -6.209 7.361 1.00 24.84 109 TRP A CA 1
ATOM 698 C C . TRP A 1 109 ? 59.011 -5.442 8.249 1.00 21.88 109 TRP A C 1
ATOM 699 O O . TRP A 1 109 ? 58.485 -4.406 7.866 1.00 25.49 109 TRP A O 1
ATOM 710 N N . PRO A 1 110 ? 58.666 -5.990 9.420 1.00 22.66 110 PRO A N 1
ATOM 711 C CA . PRO A 1 110 ? 57.754 -5.235 10.295 1.00 22.79 110 PRO A CA 1
ATOM 712 C C . PRO A 1 110 ? 58.225 -3.810 10.657 1.00 23.36 110 PRO A C 1
ATOM 713 O O . PRO A 1 110 ? 59.436 -3.584 10.855 1.00 24.90 110 PRO A O 1
ATOM 717 N N . ASP A 1 111 ? 57.264 -2.884 10.779 1.00 24.97 111 ASP A N 1
ATOM 718 C CA . ASP A 1 111 ? 57.528 -1.548 11.401 1.00 24.30 111 ASP A CA 1
ATOM 719 C C . ASP A 1 111 ? 57.175 -1.658 12.861 1.00 23.91 111 ASP A C 1
ATOM 720 O O . ASP A 1 111 ? 55.984 -1.649 13.204 1.00 25.16 111 ASP A O 1
ATOM 725 N N . ALA A 1 112 ? 58.194 -1.851 13.709 1.00 22.79 112 ALA A N 1
ATOM 726 C CA . ALA A 1 112 ? 57.899 -2.158 15.141 1.00 23.69 112 ALA A CA 1
ATOM 727 C C . ALA A 1 112 ? 57.162 -1.028 15.850 1.00 24.67 112 ALA A C 1
ATOM 728 O O . ALA A 1 112 ? 56.305 -1.266 16.727 1.00 24.46 112 ALA A O 1
ATOM 730 N N . VAL A 1 113 ? 57.492 0.204 15.485 1.00 23.94 113 VAL A N 1
ATOM 731 C CA . VAL A 1 113 ? 56.877 1.342 16.179 1.00 23.76 113 VAL A CA 1
ATOM 732 C C . VAL A 1 113 ? 55.382 1.408 15.862 1.00 24.67 113 VAL A C 1
ATOM 733 O O . VAL A 1 113 ? 54.504 1.464 16.766 1.00 26.60 113 VAL A O 1
ATOM 737 N N . GLU A 1 114 ? 55.074 1.323 14.583 1.00 24.23 114 GLU A N 1
ATOM 738 C CA . GLU A 1 114 ? 53.679 1.385 14.168 1.00 24.30 114 GLU A CA 1
ATOM 739 C C . GLU A 1 114 ? 52.911 0.121 14.537 1.00 23.52 114 GLU A C 1
ATOM 740 O O . GLU A 1 114 ? 51.692 0.169 14.776 1.00 24.72 114 GLU A O 1
ATOM 746 N N . LEU A 1 115 ? 53.623 -1.032 14.568 1.00 20.68 115 LEU A N 1
ATOM 747 C CA . LEU A 1 115 ? 52.980 -2.267 15.033 1.00 22.10 115 LEU A CA 1
ATOM 748 C C . LEU A 1 115 ? 52.450 -2.139 16.464 1.00 22.59 115 LEU A C 1
ATOM 749 O O . LEU A 1 115 ? 51.314 -2.550 16.754 1.00 23.10 115 LEU A O 1
ATOM 754 N N . VAL A 1 116 ? 53.296 -1.642 17.372 1.00 21.60 116 VAL A N 1
ATOM 755 C CA . VAL A 1 116 ? 52.887 -1.562 18.782 1.00 21.70 116 VAL A CA 1
ATOM 756 C C . VAL A 1 116 ? 51.741 -0.526 18.938 1.00 22.24 116 VAL A C 1
ATOM 757 O O . VAL A 1 116 ? 50.763 -0.786 19.643 1.00 24.40 116 VAL A O 1
ATOM 761 N N . ARG A 1 117 ? 51.839 0.582 18.209 1.00 24.00 117 ARG A N 1
ATOM 762 C CA . ARG A 1 117 ? 50.748 1.568 18.252 1.00 25.03 117 ARG A CA 1
ATOM 763 C C . ARG A 1 117 ? 49.415 0.951 17.788 1.00 25.24 117 ARG A C 1
ATOM 764 O O . ARG A 1 117 ? 48.376 1.115 18.451 1.00 26.81 117 ARG A O 1
ATOM 772 N N . ALA A 1 118 ? 49.433 0.240 16.661 1.00 23.28 118 ALA A N 1
ATOM 773 C CA . ALA A 1 118 ? 48.221 -0.426 16.141 1.00 22.30 118 ALA A CA 1
ATOM 774 C C . ALA A 1 118 ? 47.682 -1.462 17.138 1.00 25.13 118 ALA A C 1
ATOM 775 O O . ALA A 1 118 ? 46.482 -1.572 17.364 1.00 25.35 118 ALA A O 1
ATOM 777 N N . ALA A 1 119 ? 48.584 -2.252 17.742 1.00 22.78 119 ALA A N 1
ATOM 778 C CA . ALA A 1 119 ? 48.152 -3.291 18.691 1.00 23.09 119 ALA A CA 1
ATOM 779 C C . ALA A 1 119 ? 47.488 -2.651 19.894 1.00 24.71 119 ALA A C 1
ATOM 780 O O . ALA A 1 119 ? 46.501 -3.198 20.403 1.00 24.50 119 ALA A O 1
ATOM 782 N N . GLU A 1 120 ? 48.061 -1.568 20.415 1.00 23.91 120 GLU A N 1
ATOM 783 C CA . GLU A 1 120 ? 47.412 -0.883 21.517 1.00 22.98 120 GLU A CA 1
ATOM 784 C C . GLU A 1 120 ? 45.976 -0.451 21.174 1.00 24.92 120 GLU A C 1
ATOM 785 O O . GLU A 1 120 ? 45.024 -0.668 21.969 1.00 26.78 120 GLU A O 1
ATOM 791 N N . GLN A 1 121 ? 45.825 0.156 20.007 1.00 26.81 121 GLN A N 1
ATOM 792 C CA . GLN A 1 121 ? 44.502 0.626 19.595 1.00 26.48 121 GLN A CA 1
ATOM 793 C C . GLN A 1 121 ? 43.530 -0.519 19.398 1.00 26.82 121 GLN A C 1
ATOM 794 O O . GLN A 1 121 ? 42.382 -0.436 19.817 1.00 28.02 121 GLN A O 1
ATOM 800 N N . LEU A 1 122 ? 43.974 -1.595 18.741 1.00 24.19 122 LEU A N 1
ATOM 801 C CA . LEU A 1 122 ? 43.060 -2.691 18.469 1.00 24.14 122 LEU A CA 1
ATOM 802 C C . LEU A 1 122 ? 42.704 -3.484 19.723 1.00 24.42 122 LEU A C 1
ATOM 803 O O . LEU A 1 122 ? 41.582 -3.926 19.867 1.00 26.10 122 LEU A O 1
ATOM 808 N N . VAL A 1 123 ? 43.652 -3.667 20.657 1.00 23.36 123 VAL A N 1
ATOM 809 C CA . VAL A 1 123 ? 43.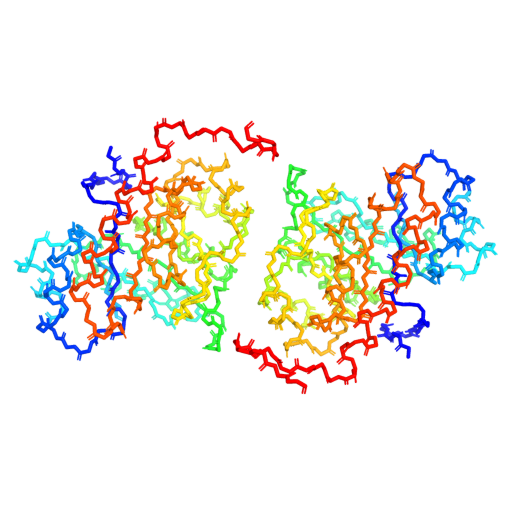321 -4.314 21.927 1.00 23.92 123 VAL A CA 1
ATOM 810 C C . VAL A 1 123 ? 42.283 -3.447 22.707 1.00 28.11 123 VAL A C 1
ATOM 811 O O . VAL A 1 123 ? 41.272 -3.984 23.218 1.00 28.08 123 VAL A O 1
ATOM 815 N N . ASP A 1 124 ? 42.500 -2.134 22.705 1.00 27.88 124 ASP A N 1
ATOM 816 C CA . ASP A 1 124 ? 41.557 -1.196 23.367 1.00 26.01 124 ASP A CA 1
ATOM 817 C C . ASP A 1 124 ? 40.160 -1.258 22.692 1.00 32.15 124 ASP A C 1
ATOM 818 O O . ASP A 1 124 ? 39.127 -1.053 23.366 1.00 33.03 124 ASP A O 1
ATOM 823 N N . ASP A 1 125 ? 40.120 -1.536 21.384 1.00 28.47 125 ASP A N 1
ATOM 824 C CA . ASP A 1 125 ? 38.850 -1.649 20.635 1.00 32.19 125 ASP A CA 1
ATOM 825 C C . ASP A 1 125 ? 38.194 -3.040 20.708 1.00 30.86 125 ASP A C 1
ATOM 826 O O . ASP A 1 125 ? 37.189 -3.276 20.017 1.00 31.71 125 ASP A O 1
ATOM 831 N N . GLY A 1 126 ? 38.741 -3.955 21.512 1.00 28.42 126 GLY A N 1
ATOM 832 C CA . GLY A 1 126 ? 38.161 -5.281 21.714 1.00 26.73 126 GLY A CA 1
ATOM 833 C C . GLY A 1 126 ? 38.559 -6.359 20.707 1.00 28.50 126 GLY A C 1
ATOM 834 O O . GLY A 1 126 ? 37.874 -7.372 20.596 1.00 30.59 126 GLY A O 1
ATOM 835 N N . PHE A 1 127 ? 39.667 -6.156 19.973 1.00 24.24 127 PHE A N 1
ATOM 836 C CA . PHE A 1 127 ? 40.119 -7.222 19.077 1.00 23.70 127 PHE A CA 1
ATOM 837 C C . PHE A 1 127 ? 40.982 -8.315 19.762 1.00 23.60 127 PHE A C 1
ATOM 838 O O . PHE A 1 127 ? 41.672 -8.030 20.765 1.00 25.58 127 PHE A O 1
ATOM 846 N N . VAL A 1 128 ? 40.929 -9.523 19.198 1.00 22.89 128 VAL A N 1
ATOM 847 C CA . VAL A 1 128 ? 41.890 -10.615 19.512 1.00 21.30 128 VAL A CA 1
ATOM 848 C C . VAL A 1 128 ? 43.022 -10.443 18.498 1.00 22.14 128 VAL A C 1
ATOM 849 O O . VAL A 1 128 ? 42.847 -10.697 17.314 1.00 22.34 128 VAL A O 1
ATOM 853 N N . VAL A 1 129 ? 44.163 -9.924 18.955 1.00 19.75 129 VAL A N 1
ATOM 854 C CA . VAL A 1 129 ? 45.224 -9.452 18.057 1.00 20.35 129 VAL A CA 1
ATOM 855 C C . VAL A 1 129 ? 46.393 -10.452 17.980 1.00 22.69 129 VAL A C 1
ATOM 856 O O . VAL A 1 129 ? 46.958 -10.821 19.031 1.00 21.79 129 VAL A O 1
ATOM 860 N N . LEU A 1 130 ? 46.741 -10.892 16.768 1.00 19.15 130 LEU A N 1
ATOM 861 C CA . LEU A 1 130 ? 47.899 -11.808 16.531 1.00 17.69 130 LEU A CA 1
ATOM 862 C C . LEU A 1 130 ? 48.881 -11.069 15.662 1.00 20.40 130 LEU A C 1
ATOM 863 O O . LEU A 1 130 ? 48.673 -10.966 14.472 1.00 19.37 130 LEU A O 1
ATOM 868 N N . PRO A 1 131 ? 49.963 -10.560 16.231 1.00 18.80 131 PRO A N 1
ATOM 869 C CA . PRO A 1 131 ? 50.858 -9.651 15.500 1.00 18.70 131 PRO A CA 1
ATOM 870 C C . PRO A 1 131 ? 52.003 -10.370 14.787 1.00 20.06 131 PRO A C 1
ATOM 871 O O . PRO A 1 131 ? 52.675 -11.218 15.381 1.00 19.66 131 PRO A O 1
ATOM 875 N N . TYR A 1 132 ? 52.236 -10.017 13.517 1.00 18.78 132 TYR A N 1
ATOM 876 C CA . TYR A 1 132 ? 53.441 -10.399 12.785 1.00 20.62 132 TYR A CA 1
ATOM 877 C C . TYR A 1 132 ? 54.576 -9.523 13.302 1.00 17.89 132 TYR A C 1
ATOM 878 O O . TYR A 1 132 ? 54.562 -8.295 13.170 1.00 20.73 132 TYR A O 1
ATOM 887 N N . THR A 1 133 ? 55.559 -10.194 13.928 1.00 18.91 133 THR A N 1
ATOM 888 C CA . THR A 1 133 ? 56.650 -9.432 14.540 1.00 18.67 133 THR A CA 1
ATOM 889 C C . THR A 1 133 ? 58.000 -9.987 14.169 1.00 19.49 133 THR A C 1
ATOM 890 O O . THR A 1 133 ? 58.123 -10.988 13.458 1.00 19.60 133 THR A O 1
ATOM 894 N N . THR A 1 134 ? 59.031 -9.275 14.614 1.00 18.73 134 THR A N 1
ATOM 895 C CA . THR A 1 134 ? 60.404 -9.754 14.393 1.00 21.38 134 THR A CA 1
ATOM 896 C C . THR A 1 134 ? 60.825 -10.746 15.452 1.00 19.34 134 THR A C 1
ATOM 897 O O . THR A 1 134 ? 59.956 -11.234 16.268 1.00 20.06 134 THR A O 1
ATOM 901 N N . ASP A 1 135 ? 62.131 -11.123 15.475 1.00 22.58 135 ASP A N 1
ATOM 902 C CA . ASP A 1 135 ? 62.594 -12.014 16.546 1.00 20.67 135 ASP A CA 1
ATOM 903 C C . ASP A 1 135 ? 63.186 -11.244 17.732 1.00 23.11 135 ASP A C 1
ATOM 904 O O . ASP A 1 135 ? 63.896 -11.811 18.556 1.00 23.73 135 ASP A O 1
ATOM 909 N N . ASP A 1 136 ? 62.844 -9.976 17.877 1.00 20.56 136 ASP A N 1
ATOM 910 C CA . ASP A 1 136 ? 63.284 -9.165 19.005 1.00 20.61 136 ASP A CA 1
ATOM 911 C C . ASP A 1 136 ? 62.523 -9.577 20.296 1.00 19.92 136 ASP A C 1
ATOM 912 O O . ASP A 1 136 ? 61.281 -9.474 20.332 1.00 20.51 136 ASP A O 1
ATOM 917 N N . PRO A 1 137 ? 63.245 -10.010 21.322 1.00 19.86 137 PRO A N 1
ATOM 918 C CA . PRO A 1 137 ? 62.565 -10.509 22.516 1.00 19.42 137 PRO A CA 1
ATOM 919 C C . PRO A 1 137 ? 61.949 -9.374 23.333 1.00 21.09 137 PRO A C 1
ATOM 920 O O . PRO A 1 137 ? 60.957 -9.638 24.053 1.00 21.48 137 PRO A O 1
ATOM 924 N N . VAL A 1 138 ? 62.506 -8.154 23.336 1.00 20.42 138 VAL A N 1
ATOM 925 C CA . VAL A 1 138 ? 61.865 -7.059 24.025 1.00 20.08 138 VAL A CA 1
ATOM 926 C C . VAL A 1 138 ? 60.520 -6.681 23.344 1.00 19.88 138 VAL A C 1
ATOM 927 O O . VAL A 1 138 ? 59.517 -6.444 24.020 1.00 21.80 138 VAL A O 1
ATOM 931 N N . LEU A 1 139 ? 60.518 -6.642 22.007 1.00 20.02 139 LEU A N 1
ATOM 932 C CA . LEU A 1 139 ? 59.288 -6.325 21.267 1.00 20.70 139 LEU A CA 1
ATOM 933 C C . LEU A 1 139 ? 58.250 -7.429 21.507 1.00 20.45 139 LEU A C 1
ATOM 934 O O . LEU A 1 139 ? 57.078 -7.113 21.690 1.00 19.94 139 LEU A O 1
ATOM 939 N N . ALA A 1 140 ? 58.667 -8.698 21.566 1.00 18.93 140 ALA A N 1
ATOM 940 C CA . ALA A 1 140 ? 57.663 -9.729 21.860 1.00 18.87 140 ALA A CA 1
ATOM 941 C C . ALA A 1 140 ? 57.064 -9.577 23.241 1.00 19.34 140 ALA A C 1
ATOM 942 O O . ALA A 1 140 ? 55.842 -9.806 23.390 1.00 20.17 140 ALA A O 1
ATOM 944 N N . ARG A 1 141 ? 57.880 -9.216 24.245 1.00 19.37 141 ARG A N 1
ATOM 945 C CA . ARG A 1 141 ? 57.316 -8.990 25.599 1.00 20.19 141 ARG A CA 1
ATOM 946 C C . ARG A 1 141 ? 56.405 -7.741 25.598 1.00 21.89 141 ARG A C 1
ATOM 947 O O . ARG A 1 141 ? 55.302 -7.745 26.194 1.00 21.41 141 ARG A O 1
ATOM 955 N N . ARG A 1 142 ? 56.788 -6.704 24.848 1.00 19.78 142 ARG A N 1
ATOM 956 C CA . ARG A 1 142 ? 55.909 -5.504 24.782 1.00 21.32 142 ARG A CA 1
ATOM 957 C C . ARG A 1 142 ? 54.558 -5.833 24.143 1.00 21.49 142 ARG A C 1
ATOM 958 O O . ARG A 1 142 ? 53.511 -5.362 24.624 1.00 22.89 142 ARG A O 1
ATOM 966 N N . LEU A 1 143 ? 54.560 -6.657 23.074 1.00 19.95 143 LEU A N 1
ATOM 967 C CA . LEU A 1 143 ? 53.260 -6.970 22.414 1.00 19.79 143 LEU A CA 1
ATOM 968 C C . LEU A 1 143 ? 52.382 -7.813 23.338 1.00 20.33 143 LEU A C 1
ATOM 969 O O . LEU A 1 143 ? 51.164 -7.652 23.384 1.00 21.27 143 LEU A O 1
ATOM 974 N N . GLU A 1 144 ? 53.007 -8.732 24.085 1.00 19.38 144 GLU A N 1
ATOM 975 C CA . GLU A 1 144 ? 52.249 -9.514 25.053 1.00 19.08 144 GLU A CA 1
ATOM 976 C C . GLU A 1 144 ? 51.700 -8.618 26.161 1.00 22.11 144 GLU A C 1
ATOM 977 O O . GLU A 1 144 ? 50.492 -8.669 26.491 1.00 22.12 144 GLU A O 1
ATOM 983 N N . ASP A 1 145 ? 52.543 -7.737 26.709 1.00 22.45 145 ASP A N 1
ATOM 984 C CA . ASP A 1 145 ? 52.094 -6.831 27.775 1.00 22.44 145 ASP A CA 1
ATOM 985 C C . ASP A 1 145 ? 50.958 -5.897 27.279 1.00 22.94 145 ASP A C 1
ATOM 986 O O . ASP A 1 145 ? 50.063 -5.477 28.063 1.00 25.94 145 ASP A O 1
ATOM 991 N N . THR A 1 146 ? 50.982 -5.551 25.993 1.00 20.83 146 THR A N 1
ATOM 992 C CA . THR A 1 146 ? 49.963 -4.691 25.343 1.00 21.53 146 THR A CA 1
ATOM 993 C C . THR A 1 146 ? 48.602 -5.404 25.357 1.00 22.83 146 THR A C 1
ATOM 994 O O . THR A 1 146 ? 47.556 -4.739 25.377 1.00 24.91 146 THR A O 1
ATOM 998 N N . GLY A 1 147 ? 48.612 -6.753 25.329 1.00 20.43 147 GLY A N 1
ATOM 999 C CA . GLY A 1 147 ? 47.359 -7.539 25.313 1.00 21.31 147 GLY A CA 1
ATOM 1000 C C . GLY A 1 147 ? 47.141 -8.390 24.070 1.00 21.70 147 GLY A C 1
ATOM 1001 O O . GLY A 1 147 ? 46.031 -8.887 23.820 1.00 21.94 147 GLY A O 1
ATOM 1002 N N . CYS A 1 148 ? 48.178 -8.571 23.256 1.00 21.06 148 CYS A N 1
ATOM 1003 C CA . CYS A 1 148 ? 48.042 -9.492 22.106 1.00 20.17 148 CYS A CA 1
ATOM 1004 C C . CYS A 1 148 ? 47.780 -10.909 22.606 1.00 20.87 148 CYS A C 1
ATOM 1005 O O . CYS A 1 148 ? 48.324 -11.296 23.644 1.00 22.66 148 CYS A O 1
ATOM 1008 N N . ALA A 1 149 ? 47.002 -11.676 21.844 1.00 19.02 149 ALA A N 1
ATOM 1009 C CA . ALA A 1 149 ? 46.609 -13.028 22.235 1.00 20.81 149 ALA A CA 1
ATOM 1010 C C . ALA A 1 149 ? 47.682 -14.078 21.909 1.00 18.33 149 ALA A C 1
ATOM 1011 O O . ALA A 1 149 ? 47.593 -15.208 22.392 1.00 20.22 149 ALA A O 1
ATOM 1013 N N . ALA A 1 150 ? 48.647 -13.701 21.080 1.00 18.73 150 ALA A N 1
ATOM 1014 C CA . ALA A 1 150 ? 49.805 -14.560 20.746 1.00 17.79 150 ALA A CA 1
ATOM 1015 C C . ALA A 1 150 ? 50.890 -13.576 20.338 1.00 19.39 150 ALA A C 1
ATOM 1016 O O . ALA A 1 150 ? 50.609 -12.365 20.143 1.00 20.78 150 ALA A O 1
ATOM 1018 N N . VAL A 1 151 ? 52.088 -14.058 20.133 1.00 17.25 151 VAL A N 1
ATOM 1019 C CA . VAL A 1 151 ? 53.094 -13.257 19.427 1.00 17.61 151 VAL A CA 1
ATOM 1020 C C . VAL A 1 151 ? 53.612 -14.145 18.300 1.00 17.97 151 VAL A C 1
ATOM 1021 O O . VAL A 1 151 ? 53.738 -15.376 18.472 1.00 17.55 151 VAL A O 1
ATOM 1025 N N . MET A 1 152 ? 53.812 -13.538 17.126 1.00 17.85 152 MET A N 1
ATOM 1026 C CA . MET A 1 152 ? 54.169 -14.367 15.928 1.00 17.47 152 MET A CA 1
ATOM 1027 C C . MET A 1 152 ? 55.479 -13.874 15.287 1.00 19.08 152 MET A C 1
ATOM 1028 O O . MET A 1 152 ? 55.510 -13.169 14.248 1.00 19.06 152 MET A O 1
ATOM 1033 N N . PRO A 1 153 ? 56.598 -14.273 15.873 1.00 17.72 153 PRO A N 1
ATOM 1034 C CA . PRO A 1 153 ? 57.924 -13.902 15.318 1.00 18.64 153 PRO A CA 1
ATOM 1035 C C . PRO A 1 153 ? 58.237 -14.596 14.014 1.00 21.44 153 PRO A C 1
ATOM 1036 O O . PRO A 1 153 ? 57.901 -15.773 13.833 1.00 20.06 153 PRO A O 1
ATOM 1040 N N . LEU A 1 154 ? 58.816 -13.835 13.098 1.00 20.40 154 LEU A N 1
ATOM 1041 C CA . LEU A 1 154 ? 59.140 -14.368 11.773 1.00 19.29 154 LEU A CA 1
ATOM 1042 C C . LEU A 1 154 ? 60.298 -15.339 11.888 1.00 19.68 154 LEU A C 1
ATOM 1043 O O . LEU A 1 154 ? 61.207 -15.214 12.732 1.00 21.20 154 LEU A O 1
ATOM 1048 N N . GLY A 1 155 ? 60.295 -16.346 11.018 1.00 18.58 155 GLY A N 1
ATOM 1049 C CA . GLY A 1 155 ? 61.481 -17.191 10.911 1.00 18.34 155 GLY A CA 1
ATOM 1050 C C . GLY A 1 155 ? 62.502 -16.566 9.962 1.00 18.57 155 GLY A C 1
ATOM 1051 O O . GLY A 1 155 ? 63.673 -16.440 10.276 1.00 18.64 155 GLY A O 1
ATOM 1052 N N . SER A 1 156 ? 62.008 -16.119 8.790 1.00 19.51 156 SER A N 1
ATOM 1053 C CA . SER A 1 156 ? 62.814 -15.354 7.823 1.00 18.38 156 SER A CA 1
ATOM 1054 C C . SER A 1 156 ? 61.760 -14.517 7.077 1.00 20.20 156 SER A C 1
ATOM 1055 O O . SER A 1 156 ? 60.557 -14.689 7.294 1.00 20.63 156 SER A O 1
ATOM 1058 N N . PRO A 1 157 ? 62.211 -13.591 6.181 1.00 20.86 157 PRO A N 1
ATOM 1059 C CA . PRO A 1 157 ? 61.208 -12.696 5.580 1.00 21.30 157 PRO A CA 1
ATOM 1060 C C . PRO A 1 157 ? 60.184 -13.470 4.696 1.00 23.09 157 PRO A C 1
ATOM 1061 O O . PRO A 1 157 ? 60.460 -14.541 4.177 1.00 21.82 157 PRO A O 1
ATOM 1065 N N . ILE A 1 158 ? 58.997 -12.902 4.621 1.00 23.51 158 ILE A N 1
ATOM 1066 C CA . ILE A 1 158 ? 57.855 -13.504 3.927 1.00 24.45 158 ILE A CA 1
ATOM 1067 C C . ILE A 1 158 ? 58.243 -13.951 2.533 1.00 23.47 158 ILE A C 1
ATOM 1068 O O . ILE A 1 158 ? 58.868 -13.217 1.699 1.00 22.92 158 ILE A O 1
ATOM 1073 N N . GLY A 1 159 ? 57.929 -15.218 2.281 1.00 20.90 159 GLY A N 1
ATOM 1074 C CA . GLY A 1 159 ? 58.148 -15.758 0.946 1.00 20.65 159 GLY A CA 1
ATOM 1075 C C . GLY A 1 159 ? 59.528 -16.130 0.558 1.00 22.03 159 GLY A C 1
ATOM 1076 O O . GLY A 1 159 ? 59.724 -16.619 -0.549 1.00 23.55 159 GLY A O 1
ATOM 1077 N N . THR A 1 160 ? 60.519 -15.979 1.467 1.00 20.24 160 THR A N 1
ATOM 1078 C CA . THR A 1 160 ? 61.911 -16.272 1.076 1.00 22.54 160 THR A CA 1
ATOM 1079 C C . THR A 1 160 ? 62.279 -17.752 1.145 1.00 20.22 160 THR A C 1
ATOM 1080 O O . THR A 1 160 ? 63.301 -18.160 0.578 1.00 21.89 160 THR A O 1
ATOM 1084 N N . GLY A 1 161 ? 61.514 -18.526 1.907 1.00 18.73 161 GLY A N 1
ATOM 1085 C CA . GLY A 1 161 ? 61.829 -19.940 2.061 1.00 19.90 161 GLY A CA 1
ATOM 1086 C C . GLY A 1 161 ? 63.124 -20.225 2.781 1.00 18.90 161 GLY A C 1
ATOM 1087 O O . GLY A 1 161 ? 63.666 -21.328 2.651 1.00 19.86 161 GLY A O 1
ATOM 1088 N N . LEU A 1 162 ? 63.638 -19.251 3.539 1.00 19.12 162 LEU A N 1
ATOM 1089 C CA . LEU A 1 162 ? 64.945 -19.460 4.150 1.00 18.59 162 LEU A CA 1
ATOM 1090 C C . LEU A 1 162 ? 64.873 -20.184 5.469 1.00 18.09 162 LEU A C 1
ATOM 1091 O O . LEU A 1 162 ? 65.953 -20.546 6.011 1.00 20.97 162 LEU A O 1
ATOM 1096 N N . GLY A 1 163 ? 63.682 -20.469 5.999 1.00 17.74 163 GLY A N 1
ATOM 1097 C CA . GLY A 1 163 ? 63.633 -21.255 7.228 1.00 17.78 163 GLY A CA 1
ATOM 1098 C C . GLY A 1 163 ? 63.767 -20.366 8.489 1.00 18.17 163 GLY A C 1
ATOM 1099 O O . GLY A 1 163 ? 63.380 -19.190 8.456 1.00 19.77 163 GLY A O 1
ATOM 1100 N N . ILE A 1 164 ? 64.298 -20.955 9.580 1.00 17.16 164 ILE A N 1
ATOM 1101 C CA . ILE A 1 164 ? 64.376 -20.213 10.863 1.00 16.65 164 ILE A CA 1
ATOM 1102 C C . ILE A 1 164 ? 65.813 -19.663 10.959 1.00 17.23 164 ILE A C 1
ATOM 1103 O O . ILE A 1 164 ? 66.776 -20.377 11.225 1.00 19.02 164 ILE A O 1
ATOM 1108 N N . ALA A 1 165 ? 65.947 -18.376 10.651 1.00 15.88 165 ALA A N 1
ATOM 1109 C CA . ALA A 1 165 ? 67.293 -17.753 10.563 1.00 18.14 165 ALA A CA 1
ATOM 1110 C C . ALA A 1 165 ? 67.957 -17.645 11.922 1.00 19.18 165 ALA A C 1
ATOM 1111 O O . ALA A 1 165 ? 69.188 -17.695 12.005 1.00 19.33 165 ALA A O 1
ATOM 1113 N N . ASN A 1 166 ? 67.166 -17.450 12.969 1.00 17.81 166 ASN A N 1
ATOM 1114 C CA . ASN A 1 166 ? 67.754 -17.234 14.301 1.00 18.10 166 ASN A CA 1
ATOM 1115 C C . ASN A 1 166 ? 67.093 -18.085 15.398 1.00 17.22 166 ASN A C 1
ATOM 1116 O O . ASN A 1 166 ? 66.279 -17.575 16.149 1.00 17.40 166 ASN A O 1
ATOM 1121 N N . PRO A 1 167 ? 67.405 -19.385 15.449 1.00 15.93 167 PRO A N 1
ATOM 1122 C CA . PRO A 1 167 ? 66.743 -20.284 16.428 1.00 16.07 167 PRO A CA 1
ATOM 1123 C C . PRO A 1 167 ? 66.998 -19.788 17.825 1.00 16.09 167 PRO A C 1
ATOM 1124 O O . PRO A 1 167 ? 66.051 -19.934 18.625 1.00 17.04 167 PRO A O 1
ATOM 1128 N N . HIS A 1 168 ? 68.145 -19.191 18.125 1.00 17.61 168 HIS A N 1
ATOM 1129 C CA . HIS A 1 168 ? 68.340 -18.748 19.500 1.00 17.02 168 HIS A CA 1
ATOM 1130 C C . HIS A 1 168 ? 67.388 -17.664 19.900 1.00 16.90 168 HIS A C 1
ATOM 1131 O O . HIS A 1 168 ? 66.833 -17.710 21.014 1.00 17.04 168 HIS A O 1
ATOM 1138 N N . ASN A 1 169 ? 67.106 -16.686 19.044 1.00 17.31 169 ASN A N 1
ATOM 1139 C CA . ASN A 1 169 ? 66.136 -15.666 19.469 1.00 17.26 169 ASN A CA 1
ATOM 1140 C C . ASN A 1 169 ? 64.727 -16.280 19.606 1.00 17.72 169 ASN A C 1
ATOM 1141 O O . ASN A 1 169 ? 63.949 -15.828 20.457 1.00 17.03 169 ASN A O 1
ATOM 1146 N N . ILE A 1 170 ? 64.378 -17.249 18.766 1.00 15.94 170 ILE A N 1
ATOM 1147 C CA . ILE A 1 170 ? 63.042 -17.914 18.952 1.00 17.05 170 ILE A CA 1
ATOM 1148 C C . ILE A 1 170 ? 63.026 -18.552 20.354 1.00 17.58 170 ILE A C 1
ATOM 1149 O O . ILE A 1 170 ? 62.031 -18.399 21.089 1.00 17.00 170 ILE A O 1
ATOM 1154 N N . GLU A 1 171 ? 64.100 -19.230 20.749 1.00 16.79 171 GLU A N 1
ATOM 1155 C CA . GLU A 1 171 ? 64.141 -19.867 22.074 1.00 16.81 171 GLU A CA 1
ATOM 1156 C C . GLU A 1 171 ? 64.046 -18.810 23.176 1.00 18.10 171 GLU A C 1
ATOM 1157 O O . GLU A 1 171 ? 63.405 -19.065 24.228 1.00 18.65 171 GLU A O 1
ATOM 1163 N N . MET A 1 172 ? 64.684 -17.642 22.993 1.00 18.04 172 MET A N 1
ATOM 1164 C CA . MET A 1 172 ? 64.564 -16.563 23.992 1.00 17.97 172 MET A CA 1
ATOM 1165 C C . MET A 1 172 ? 63.122 -16.113 24.101 1.00 17.10 172 MET A C 1
ATOM 1166 O O . MET A 1 172 ? 62.637 -15.853 25.241 1.00 19.28 172 MET A O 1
ATOM 1171 N N . ILE A 1 173 ? 62.407 -15.990 22.991 1.00 17.27 173 ILE A N 1
ATOM 1172 C CA . ILE A 1 173 ? 61.019 -15.526 23.036 1.00 17.58 173 ILE A CA 1
ATOM 1173 C C . ILE A 1 173 ? 60.172 -16.574 23.743 1.00 17.88 173 ILE A C 1
ATOM 1174 O O . ILE A 1 173 ? 59.290 -16.220 24.565 1.00 19.12 173 ILE A O 1
ATOM 1179 N N . VAL A 1 174 ? 60.397 -17.843 23.456 1.00 18.18 174 VAL A N 1
ATOM 1180 C CA . VAL A 1 174 ? 59.624 -18.934 24.092 1.00 17.48 174 VAL A CA 1
ATOM 1181 C C . VAL A 1 174 ? 59.840 -18.895 25.604 1.00 18.16 174 VAL A C 1
ATOM 1182 O O . VAL A 1 174 ? 58.893 -19.089 26.409 1.00 19.29 174 VAL A O 1
ATOM 1186 N N . ALA A 1 175 ? 61.092 -18.635 26.026 1.00 19.39 175 ALA A N 1
ATOM 1187 C CA . ALA A 1 175 ? 61.413 -18.658 27.469 1.00 20.49 175 ALA A CA 1
ATOM 1188 C C . ALA A 1 175 ? 60.708 -17.550 28.256 1.00 21.94 175 ALA A C 1
ATOM 1189 O O . ALA A 1 175 ? 60.241 -17.790 29.358 1.00 28.02 175 ALA A O 1
ATOM 1191 N N . GLY A 1 176 ? 60.586 -16.391 27.666 1.00 22.63 176 GLY A N 1
ATOM 1192 C CA . GLY A 1 176 ? 59.975 -15.275 28.294 1.00 29.21 176 GLY A CA 1
ATOM 1193 C C . GLY A 1 176 ? 58.492 -15.062 27.954 1.00 31.54 176 GLY A C 1
ATOM 1194 O O . GLY A 1 176 ? 57.959 -13.992 28.342 1.00 33.89 176 GLY A O 1
ATOM 1195 N N . ALA A 1 177 ? 57.792 -16.038 27.334 1.00 25.76 177 ALA A N 1
ATOM 1196 C CA . ALA A 1 177 ? 56.379 -15.859 26.943 1.00 21.71 177 ALA A CA 1
ATOM 1197 C C . ALA A 1 177 ? 55.322 -16.461 27.871 1.00 21.90 177 ALA A C 1
ATOM 1198 O O . ALA A 1 177 ? 55.468 -17.560 28.476 1.00 24.72 177 ALA A O 1
ATOM 1200 N N . ARG A 1 178 ? 54.200 -15.735 27.951 1.00 19.23 178 ARG A N 1
ATOM 1201 C CA . ARG A 1 178 ? 53.001 -16.173 28.667 1.00 19.35 178 ARG A CA 1
ATOM 1202 C C . ARG A 1 178 ? 51.765 -16.235 27.773 1.00 21.87 178 ARG A C 1
ATOM 1203 O O . ARG A 1 178 ? 50.651 -16.477 28.255 1.00 22.78 178 ARG A O 1
ATOM 1211 N N . VAL A 1 179 ? 51.943 -16.028 26.453 1.00 19.42 179 VAL A N 1
ATOM 1212 C CA . VAL A 1 179 ? 50.936 -16.266 25.414 1.00 18.79 179 VAL A CA 1
ATOM 1213 C C . VAL A 1 179 ? 51.589 -17.181 24.383 1.00 18.16 179 VAL A C 1
ATOM 1214 O O . VAL A 1 179 ? 52.808 -17.339 24.381 1.00 19.50 179 VAL A O 1
ATOM 1218 N N . PRO A 1 180 ? 50.790 -17.832 23.548 1.00 17.70 180 PRO A N 1
ATOM 1219 C CA . PRO A 1 180 ? 51.376 -18.708 22.528 1.00 17.18 180 PRO A CA 1
ATOM 1220 C C . PRO A 1 180 ? 52.300 -17.962 21.571 1.00 19.58 180 PRO A C 1
ATOM 1221 O O . PRO A 1 180 ? 52.069 -16.796 21.242 1.00 18.43 180 PRO A O 1
ATOM 1225 N N . VAL A 1 181 ? 53.360 -18.660 21.178 1.00 16.93 181 VAL A N 1
ATOM 1226 C CA . VAL A 1 181 ? 54.355 -18.153 20.230 1.00 15.91 181 VAL A CA 1
ATOM 1227 C C . VAL A 1 181 ? 54.155 -18.908 18.905 1.00 17.57 181 VAL A C 1
ATOM 1228 O O . VAL A 1 181 ? 54.229 -20.176 18.867 1.00 19.38 181 VAL A O 1
ATOM 1232 N N . VAL A 1 182 ? 53.862 -18.172 17.819 1.00 16.38 182 VAL A N 1
ATOM 1233 C CA . VAL A 1 182 ? 53.639 -18.775 16.473 1.00 15.72 182 VAL A CA 1
ATOM 1234 C C . VAL A 1 182 ? 54.808 -18.382 15.589 1.00 16.76 182 VAL A C 1
ATOM 1235 O O . VAL A 1 182 ? 55.020 -17.179 15.349 1.00 19.59 182 VAL A O 1
ATOM 1239 N N . LEU A 1 183 ? 55.498 -19.383 15.025 1.00 16.44 183 LEU A N 1
ATOM 1240 C CA . LEU A 1 183 ? 56.501 -19.024 13.999 1.00 17.19 183 LEU A CA 1
ATOM 1241 C C . LEU A 1 183 ? 55.762 -18.662 12.697 1.00 18.57 183 LEU A C 1
ATOM 1242 O O . LEU A 1 183 ? 55.086 -19.542 12.154 1.00 18.07 183 LEU A O 1
ATOM 1247 N N . ASP A 1 184 ? 55.893 -17.430 12.175 1.00 19.23 184 ASP A N 1
ATOM 1248 C CA . ASP A 1 184 ? 54.972 -16.906 11.123 1.00 21.20 184 ASP A CA 1
ATOM 1249 C C . ASP A 1 184 ? 55.413 -16.466 9.714 1.00 31.63 184 ASP A C 1
ATOM 1250 O O . ASP A 1 184 ? 54.662 -15.812 8.952 1.00 35.76 184 ASP A O 1
ATOM 1255 N N . ALA A 1 185 ? 56.556 -16.854 9.290 1.00 24.96 185 ALA A N 1
ATOM 1256 C CA . ALA A 1 185 ? 56.993 -16.390 7.943 1.00 22.22 185 ALA A CA 1
ATOM 1257 C C . ALA A 1 185 ? 58.291 -17.077 7.631 1.00 19.74 185 ALA A C 1
ATOM 1258 O O . ALA A 1 185 ? 59.114 -17.298 8.536 1.00 19.21 185 ALA A O 1
ATOM 1260 N N . GLY A 1 186 ? 58.509 -17.367 6.359 1.00 17.36 186 GLY A N 1
ATOM 1261 C CA . GLY A 1 186 ? 59.824 -17.793 5.883 1.00 19.43 186 GLY A CA 1
ATOM 1262 C C . GLY A 1 186 ? 59.996 -19.290 5.839 1.00 18.15 186 GLY A C 1
ATOM 1263 O O . GLY A 1 186 ? 61.045 -19.782 5.369 1.00 19.40 186 GLY A O 1
ATOM 1264 N N . ILE A 1 187 ? 58.988 -20.059 6.276 1.00 17.70 187 ILE A N 1
ATOM 1265 C CA . ILE A 1 187 ? 59.124 -21.511 6.178 1.00 17.73 187 ILE A CA 1
ATOM 1266 C C . ILE A 1 187 ? 59.335 -21.898 4.711 1.00 18.51 187 ILE A C 1
ATOM 1267 O O . ILE A 1 187 ? 58.641 -21.410 3.823 1.00 20.37 187 ILE A O 1
ATOM 1272 N N . GLY A 1 188 ? 60.249 -22.820 4.470 1.00 17.47 188 GLY A N 1
ATOM 1273 C CA . GLY A 1 188 ? 60.463 -23.341 3.096 1.00 18.74 188 GLY A CA 1
ATOM 1274 C C . GLY A 1 188 ? 60.142 -24.813 2.885 1.00 17.69 188 GLY A C 1
ATOM 1275 O O . GLY A 1 188 ? 59.724 -25.219 1.809 1.00 20.47 188 GLY A O 1
ATOM 1276 N N . THR A 1 189 ? 60.298 -25.633 3.940 1.00 17.85 189 THR A N 1
ATOM 1277 C CA . THR A 1 189 ? 60.103 -27.078 3.796 1.00 19.04 189 THR A CA 1
ATOM 1278 C C . THR A 1 189 ? 59.765 -27.703 5.117 1.00 19.14 189 THR A C 1
ATOM 1279 O O . THR A 1 189 ? 59.758 -27.035 6.184 1.00 17.08 189 THR A O 1
ATOM 1283 N N . ALA A 1 190 ? 59.445 -28.987 5.102 1.00 18.39 190 ALA A N 1
ATOM 1284 C CA . ALA A 1 190 ? 58.888 -29.637 6.321 1.00 16.85 190 ALA A CA 1
ATOM 1285 C C . ALA A 1 190 ? 59.816 -29.573 7.511 1.00 16.78 190 ALA A C 1
ATOM 1286 O O . ALA A 1 190 ? 59.342 -29.267 8.646 1.00 16.17 190 ALA A O 1
ATOM 1288 N N . SER A 1 191 ? 61.104 -29.798 7.321 1.00 17.08 191 SER A N 1
ATOM 1289 C CA . SER A 1 191 ? 62.024 -29.809 8.486 1.00 16.03 191 SER A CA 1
ATOM 1290 C C . SER A 1 191 ? 62.035 -28.439 9.188 1.00 19.15 191 SER A C 1
ATOM 1291 O O . SER A 1 191 ? 62.316 -28.394 10.391 1.00 18.22 191 SER A O 1
ATOM 1294 N N . ASP A 1 192 ? 61.805 -27.342 8.462 1.00 16.61 192 ASP A N 1
ATOM 1295 C CA . ASP A 1 192 ? 61.727 -25.995 9.093 1.00 15.92 192 ASP A CA 1
ATOM 1296 C C . ASP A 1 192 ? 60.548 -25.952 10.078 1.00 17.52 192 ASP A C 1
ATOM 1297 O O . ASP A 1 192 ? 60.648 -25.359 11.159 1.00 17.07 192 ASP A O 1
ATOM 1302 N N . ALA A 1 193 ? 59.407 -26.471 9.660 1.00 16.75 193 ALA A N 1
ATOM 1303 C CA . ALA A 1 193 ? 58.211 -26.408 10.542 1.00 15.24 193 ALA A CA 1
ATOM 1304 C C . ALA A 1 193 ? 58.419 -27.314 11.712 1.00 16.18 193 ALA A C 1
ATOM 1305 O O . ALA A 1 193 ? 58.021 -26.940 12.857 1.00 17.50 193 ALA A O 1
ATOM 1307 N N . ALA A 1 194 ? 58.971 -28.510 11.516 1.00 17.04 194 ALA A N 1
ATOM 1308 C CA . ALA A 1 194 ? 59.278 -29.359 12.672 1.00 16.61 194 ALA A CA 1
ATOM 1309 C C . ALA A 1 194 ? 60.225 -28.635 13.614 1.00 16.36 194 ALA A C 1
ATOM 1310 O O . ALA A 1 194 ? 60.019 -28.718 14.850 1.00 16.77 194 ALA A O 1
ATOM 1312 N N . LEU A 1 195 ? 61.273 -27.986 13.106 1.00 16.29 195 LEU A N 1
ATOM 1313 C CA . LEU A 1 195 ? 62.238 -27.289 13.963 1.00 15.26 195 LEU A CA 1
ATOM 1314 C C . LEU A 1 195 ? 61.532 -26.225 14.781 1.00 17.13 195 LEU A C 1
ATOM 1315 O O . LEU A 1 195 ? 61.837 -26.062 15.978 1.00 16.03 195 LEU A O 1
ATOM 1320 N N . ALA A 1 196 ? 60.600 -25.493 14.189 1.00 17.22 196 ALA A N 1
ATOM 1321 C CA . ALA A 1 196 ? 59.909 -24.458 14.961 1.00 15.23 196 ALA A CA 1
ATOM 1322 C C . ALA A 1 196 ? 59.286 -25.009 16.205 1.00 15.64 196 ALA A C 1
ATOM 1323 O O . ALA A 1 196 ? 59.381 -24.423 17.338 1.00 17.12 196 ALA A O 1
ATOM 1325 N N . MET A 1 197 ? 58.633 -26.152 16.038 1.00 16.29 197 MET A N 1
ATOM 1326 C CA . MET A 1 197 ? 57.982 -26.792 17.190 1.00 15.59 197 MET A CA 1
ATOM 1327 C C . MET A 1 197 ? 58.977 -27.322 18.190 1.00 16.94 197 MET A C 1
ATOM 1328 O O . MET A 1 197 ? 58.745 -27.240 19.426 1.00 17.20 197 MET A O 1
ATOM 1333 N N . GLU A 1 198 ? 60.109 -27.834 17.716 1.00 16.46 198 GLU A N 1
ATOM 1334 C CA . GLU A 1 198 ? 61.159 -28.333 18.596 1.00 15.46 198 GLU A CA 1
ATOM 1335 C C . GLU A 1 198 ? 61.751 -27.215 19.431 1.00 17.68 198 GLU A C 1
ATOM 1336 O O . GLU A 1 198 ? 62.294 -27.487 20.528 1.00 18.64 198 GLU A O 1
ATOM 1342 N N . LEU A 1 199 ? 61.728 -25.993 18.903 1.00 17.66 199 LEU A N 1
ATOM 1343 C CA . LEU A 1 199 ? 62.263 -24.844 19.655 1.00 16.93 199 LEU A CA 1
ATOM 1344 C C . LEU A 1 199 ? 61.271 -24.350 20.695 1.00 18.25 199 LEU A C 1
ATOM 1345 O O . LEU A 1 199 ? 61.586 -23.434 21.480 1.00 19.61 199 LEU A O 1
ATOM 1350 N N . GLY A 1 200 ? 60.054 -24.907 20.654 1.00 17.11 200 GLY A N 1
ATOM 1351 C CA . GLY A 1 200 ? 59.069 -24.537 21.620 1.00 16.71 200 GLY A CA 1
ATOM 1352 C C . GLY A 1 200 ? 57.960 -23.656 21.145 1.00 17.57 200 GLY A C 1
ATOM 1353 O O . GLY A 1 200 ? 57.138 -23.270 21.998 1.00 18.53 200 GLY A O 1
ATOM 1354 N N . CYS A 1 201 ? 57.832 -23.412 19.850 1.00 17.13 201 CYS A N 1
ATOM 1355 C CA . CYS A 1 201 ? 56.694 -22.644 19.394 1.00 17.56 201 CYS A CA 1
ATOM 1356 C C . CYS A 1 201 ? 55.402 -23.427 19.616 1.00 17.52 201 CYS A C 1
ATOM 1357 O O . CYS A 1 201 ? 55.433 -24.698 19.564 1.00 19.35 201 CYS A O 1
ATOM 1360 N N . ASP A 1 202 ? 54.279 -22.724 19.815 1.00 16.36 202 ASP A N 1
ATOM 1361 C CA . ASP A 1 202 ? 52.984 -23.396 19.949 1.00 16.81 202 ASP A CA 1
ATOM 1362 C C . ASP A 1 202 ? 52.293 -23.720 18.651 1.00 16.73 202 ASP A C 1
ATOM 1363 O O . ASP A 1 202 ? 51.367 -24.570 18.646 1.00 17.60 202 ASP A O 1
ATOM 1368 N N . ALA A 1 203 ? 52.730 -23.061 17.561 1.00 16.82 203 ALA A N 1
ATOM 1369 C CA . ALA A 1 203 ? 52.062 -23.237 16.263 1.00 16.93 203 ALA A CA 1
ATOM 1370 C C . ALA A 1 203 ? 52.990 -22.689 15.190 1.00 15.67 203 ALA A C 1
ATOM 1371 O O . ALA A 1 203 ? 53.964 -21.956 15.518 1.00 16.48 203 ALA A O 1
ATOM 1373 N N . VAL A 1 204 ? 52.664 -22.992 13.938 1.00 17.22 204 VAL A N 1
ATOM 1374 C CA . VAL A 1 204 ? 53.410 -22.462 12.774 1.00 17.17 204 VAL A CA 1
ATOM 1375 C C . VAL A 1 204 ? 52.386 -21.856 11.836 1.00 17.75 204 VAL A C 1
ATOM 1376 O O . VAL A 1 204 ? 51.334 -22.486 11.659 1.00 18.71 204 VAL A O 1
ATOM 1380 N N . LEU A 1 205 ? 52.676 -20.679 11.289 1.00 17.17 205 LEU A N 1
ATOM 1381 C CA . LEU A 1 205 ? 51.821 -20.073 10.264 1.00 17.50 205 LEU A CA 1
ATOM 1382 C C . LEU A 1 205 ? 52.641 -20.028 8.982 1.00 19.11 205 LEU A C 1
ATOM 1383 O O . LEU A 1 205 ? 53.726 -19.468 8.986 1.00 19.04 205 LEU A O 1
ATOM 1388 N N . LEU A 1 206 ? 52.083 -20.558 7.892 1.00 17.36 206 LEU A N 1
ATOM 1389 C CA . LEU A 1 206 ? 52.819 -20.512 6.618 1.00 16.66 206 LEU A CA 1
ATOM 1390 C C . LEU A 1 206 ? 51.848 -20.385 5.467 1.00 18.25 206 LEU A C 1
ATOM 1391 O O . LEU A 1 206 ? 50.654 -20.746 5.584 1.00 18.98 206 LEU A O 1
ATOM 1396 N N . ALA A 1 207 ? 52.373 -19.852 4.381 1.00 18.68 207 ALA A N 1
ATOM 1397 C CA . ALA A 1 207 ? 51.572 -19.726 3.143 1.00 18.45 207 ALA A CA 1
ATOM 1398 C C . ALA A 1 207 ? 52.456 -20.120 1.946 1.00 18.92 207 ALA A C 1
ATOM 1399 O O . ALA A 1 207 ? 52.163 -21.169 1.345 1.00 20.24 207 ALA A O 1
ATOM 1401 N N . SER A 1 208 ? 53.476 -19.322 1.603 1.00 18.42 208 SER A N 1
ATOM 1402 C CA . SER A 1 208 ? 54.259 -19.528 0.364 1.00 19.70 208 SER A CA 1
ATOM 1403 C C . SER A 1 208 ? 54.775 -20.918 0.169 1.00 18.84 208 SER A C 1
ATOM 1404 O O . SER A 1 208 ? 54.738 -21.414 -0.973 1.00 19.21 208 SER A O 1
ATOM 1407 N N . ALA A 1 209 ? 55.290 -21.552 1.206 1.00 18.08 209 ALA A N 1
ATOM 1408 C CA . ALA A 1 209 ? 55.876 -22.893 1.025 1.00 17.77 209 ALA A CA 1
ATOM 1409 C C . ALA A 1 209 ? 54.905 -23.892 0.450 1.00 19.21 209 ALA A C 1
ATOM 1410 O O . ALA A 1 209 ? 55.307 -24.864 -0.215 1.00 19.45 209 ALA A O 1
ATOM 1412 N N . VAL A 1 210 ? 53.626 -23.713 0.772 1.00 17.71 210 VAL A N 1
ATOM 1413 C CA . VAL A 1 210 ? 52.549 -24.518 0.182 1.00 18.27 210 VAL A CA 1
ATOM 1414 C C . VAL A 1 210 ? 51.980 -23.923 -1.077 1.00 19.15 210 VAL A C 1
ATOM 1415 O O . VAL A 1 210 ? 51.952 -24.641 -2.138 1.00 19.41 210 VAL A O 1
ATOM 1419 N N . THR A 1 211 ? 51.579 -22.649 -1.063 1.00 19.82 211 THR A N 1
ATOM 1420 C CA . THR A 1 211 ? 50.843 -22.128 -2.230 1.00 19.15 211 THR A CA 1
ATOM 1421 C C . THR A 1 211 ? 51.725 -22.031 -3.488 1.00 19.78 211 THR A C 1
ATOM 1422 O O . THR A 1 211 ? 51.177 -22.132 -4.631 1.00 22.29 211 THR A O 1
ATOM 1426 N N . ARG A 1 212 ? 53.041 -21.913 -3.332 1.00 20.30 212 ARG A N 1
ATOM 1427 C CA . ARG A 1 212 ? 53.966 -21.843 -4.492 1.00 20.39 212 ARG A CA 1
ATOM 1428 C C . ARG A 1 212 ? 54.769 -23.120 -4.732 1.00 19.99 212 ARG A C 1
ATOM 1429 O O . ARG A 1 212 ? 55.648 -23.157 -5.628 1.00 22.19 212 ARG A O 1
ATOM 1437 N N . ALA A 1 213 ? 54.444 -24.189 -4.001 1.00 19.71 213 ALA A N 1
ATOM 1438 C CA . ALA A 1 213 ? 55.048 -25.476 -4.274 1.00 20.49 213 ALA A CA 1
ATOM 1439 C C . ALA A 1 213 ? 54.597 -26.016 -5.618 1.00 19.70 213 ALA A C 1
ATOM 1440 O O . ALA A 1 213 ? 53.518 -25.656 -6.089 1.00 21.74 213 ALA A O 1
ATOM 1442 N N . ALA A 1 214 ? 55.407 -26.921 -6.197 1.00 21.69 214 ALA A N 1
ATOM 1443 C CA . ALA A 1 214 ? 54.911 -27.569 -7.443 1.00 20.74 214 ALA A CA 1
ATOM 1444 C C . ALA A 1 214 ? 53.621 -28.346 -7.229 1.00 21.12 214 ALA A C 1
ATOM 1445 O O . ALA A 1 214 ? 52.735 -28.371 -8.135 1.00 23.12 214 ALA A O 1
ATOM 1447 N N . ASP A 1 215 ? 53.441 -28.907 -6.016 1.00 20.80 215 ASP A N 1
ATOM 1448 C CA . ASP A 1 215 ? 52.263 -29.725 -5.679 1.00 20.26 215 ASP A CA 1
ATOM 1449 C C . ASP A 1 215 ? 51.769 -29.234 -4.335 1.00 20.67 215 ASP A C 1
ATOM 1450 O O . ASP A 1 215 ? 52.143 -29.783 -3.290 1.00 19.97 215 ASP A O 1
ATOM 1455 N N . PRO A 1 216 ? 50.978 -28.155 -4.352 1.00 19.24 216 PRO A N 1
ATOM 1456 C CA . PRO A 1 216 ? 50.554 -27.600 -3.043 1.00 18.68 216 PRO A CA 1
ATOM 1457 C C . PRO A 1 216 ? 49.820 -28.570 -2.104 1.00 20.19 216 PRO A C 1
ATOM 1458 O O . PRO A 1 216 ? 50.110 -28.536 -0.891 1.00 19.12 216 PRO A O 1
ATOM 1462 N N . PRO A 1 217 ? 48.914 -29.411 -2.577 1.00 18.65 217 PRO A N 1
ATOM 1463 C CA . PRO A 1 217 ? 48.223 -30.301 -1.604 1.00 18.93 217 PRO A CA 1
ATOM 1464 C C . PRO A 1 217 ? 49.206 -31.309 -0.962 1.00 22.09 217 PRO A C 1
ATOM 1465 O O . PRO A 1 217 ? 49.052 -31.609 0.230 1.00 20.63 217 PRO A O 1
ATOM 1469 N N . ALA A 1 218 ? 50.199 -31.814 -1.708 1.00 20.66 218 ALA A N 1
ATOM 1470 C CA . ALA A 1 218 ? 51.232 -32.687 -1.109 1.00 19.09 218 ALA A CA 1
ATOM 1471 C C . ALA A 1 218 ? 52.048 -31.918 -0.104 1.00 20.11 218 ALA A C 1
ATOM 1472 O O . ALA A 1 218 ? 52.320 -32.464 0.980 1.00 19.06 218 ALA A O 1
ATOM 1474 N N . MET A 1 219 ? 52.422 -30.672 -0.424 1.00 17.38 219 MET A N 1
ATOM 1475 C CA . MET A 1 219 ? 53.227 -29.938 0.538 1.00 17.03 219 MET A CA 1
ATOM 1476 C C . MET A 1 219 ? 52.385 -29.590 1.763 1.00 18.45 219 MET A C 1
ATOM 1477 O O . MET A 1 219 ? 52.935 -29.556 2.893 1.00 17.92 219 MET A O 1
ATOM 1482 N N . ALA A 1 220 ? 51.083 -29.345 1.595 1.00 17.59 220 ALA A N 1
ATOM 1483 C CA . ALA A 1 220 ? 50.242 -29.081 2.785 1.00 16.56 220 ALA A CA 1
ATOM 1484 C C . ALA A 1 220 ? 50.186 -30.318 3.688 1.00 18.31 220 ALA A C 1
ATOM 1485 O O . ALA A 1 220 ? 50.236 -30.193 4.951 1.00 18.35 220 ALA A O 1
ATOM 1487 N N . ALA A 1 221 ? 50.058 -31.504 3.107 1.00 17.70 221 ALA A N 1
ATOM 1488 C CA . ALA A 1 221 ? 50.057 -32.731 3.913 1.00 16.46 221 ALA A CA 1
ATOM 1489 C C . ALA A 1 221 ? 51.427 -32.870 4.594 1.00 18.00 221 ALA A C 1
ATOM 1490 O O . ALA A 1 221 ? 51.507 -33.306 5.769 1.00 18.39 221 ALA A O 1
ATOM 1492 N N . ALA A 1 222 ? 52.504 -32.503 3.893 1.00 16.63 222 ALA A N 1
ATOM 1493 C CA . ALA A 1 222 ? 53.837 -32.567 4.496 1.00 17.26 222 ALA A CA 1
ATOM 1494 C C . ALA A 1 222 ? 53.935 -31.632 5.701 1.00 16.42 222 ALA A C 1
ATOM 1495 O O . ALA A 1 222 ? 54.487 -32.043 6.738 1.00 17.89 222 ALA A O 1
ATOM 1497 N N . MET A 1 223 ? 53.387 -30.422 5.604 1.00 17.11 223 MET A N 1
ATOM 1498 C CA . MET A 1 223 ? 53.471 -29.483 6.727 1.00 15.72 223 MET A CA 1
ATOM 1499 C C . MET A 1 223 ? 52.587 -29.933 7.883 1.00 19.16 223 MET A C 1
ATOM 1500 O O . MET A 1 223 ? 53.004 -29.726 9.032 1.00 17.72 223 MET A O 1
ATOM 1505 N N . ALA A 1 224 ? 51.419 -30.511 7.654 1.00 18.17 224 ALA A N 1
ATOM 1506 C CA . ALA A 1 224 ? 50.598 -31.041 8.762 1.00 15.90 224 ALA A CA 1
ATOM 1507 C C . ALA A 1 224 ? 51.416 -32.083 9.483 1.00 16.99 224 ALA A C 1
ATOM 1508 O O . ALA A 1 224 ? 51.464 -32.081 10.758 1.00 18.16 224 ALA A O 1
ATOM 1510 N N . ALA A 1 225 ? 52.044 -33.001 8.757 1.00 17.04 225 ALA A N 1
ATOM 1511 C CA . ALA A 1 225 ? 52.843 -34.030 9.424 1.00 15.75 225 ALA A CA 1
ATOM 1512 C C . ALA A 1 225 ? 54.045 -33.455 10.159 1.00 18.08 225 ALA A C 1
ATOM 1513 O O . ALA A 1 225 ? 54.392 -33.930 11.233 1.00 17.63 225 ALA A O 1
ATOM 1515 N N . ALA A 1 226 ? 54.648 -32.420 9.580 1.00 16.48 226 ALA A N 1
ATOM 1516 C CA . ALA A 1 226 ? 55.852 -31.814 10.174 1.00 16.09 226 ALA A CA 1
ATOM 1517 C C . ALA A 1 226 ? 55.547 -31.131 11.484 1.00 16.33 226 ALA A C 1
ATOM 1518 O O . ALA A 1 226 ? 56.355 -31.197 12.394 1.00 16.70 226 ALA A O 1
ATOM 1520 N N . VAL A 1 227 ? 54.423 -30.395 11.517 1.00 16.22 227 VAL A N 1
ATOM 1521 C CA . VAL A 1 227 ? 54.034 -29.723 12.777 1.00 17.23 227 VAL A CA 1
ATOM 1522 C C . VAL A 1 227 ? 53.706 -30.749 13.854 1.00 18.02 227 VAL A C 1
ATOM 1523 O O . VAL A 1 227 ? 54.186 -30.594 15.017 1.00 18.47 227 VAL A O 1
ATOM 1527 N N . THR A 1 228 ? 52.979 -31.802 13.522 1.00 16.41 228 THR A N 1
ATOM 1528 C CA . THR A 1 228 ? 52.766 -32.886 14.459 1.00 16.20 228 THR A CA 1
ATOM 1529 C C . THR A 1 228 ? 54.099 -33.497 14.942 1.00 17.39 228 THR A C 1
ATOM 1530 O O . THR A 1 228 ? 54.315 -33.749 16.155 1.00 18.67 228 THR A O 1
ATOM 1534 N N . ALA A 1 229 ? 55.007 -33.775 14.016 1.00 16.16 229 ALA A N 1
ATOM 1535 C CA . ALA A 1 229 ? 56.279 -34.428 14.325 1.00 15.95 229 ALA A CA 1
ATOM 1536 C C . ALA A 1 229 ? 57.081 -33.563 15.282 1.00 17.78 229 ALA A C 1
ATOM 1537 O O . ALA A 1 229 ? 57.576 -34.094 16.293 1.00 16.86 229 ALA A O 1
ATOM 1539 N N . GLY A 1 230 ? 57.215 -32.267 15.013 1.00 17.83 230 GLY A N 1
ATOM 1540 C CA . GLY A 1 230 ? 58.010 -31.415 15.909 1.00 16.06 230 GLY A CA 1
ATOM 1541 C C . GLY A 1 230 ? 57.351 -31.213 17.265 1.00 17.13 230 GLY A C 1
ATOM 1542 O O . GLY A 1 230 ? 58.101 -31.149 18.243 1.00 16.54 230 GLY A O 1
ATOM 1543 N N . TYR A 1 231 ? 56.021 -31.145 17.293 1.00 17.61 231 TYR A N 1
ATOM 1544 C CA . TYR A 1 231 ? 55.362 -30.985 18.595 1.00 15.97 231 TYR A CA 1
ATOM 1545 C C . TYR A 1 231 ? 55.553 -32.249 19.437 1.00 19.86 231 TYR A C 1
ATOM 1546 O O . TYR A 1 231 ? 55.954 -32.174 20.616 1.00 18.15 231 TYR A O 1
ATOM 1555 N N . LEU A 1 232 ? 55.325 -33.408 18.869 1.00 17.13 232 LEU A N 1
ATOM 1556 C CA . LEU A 1 232 ? 55.546 -34.669 19.632 1.00 16.64 232 LEU A CA 1
ATOM 1557 C C . LEU A 1 232 ? 56.987 -34.789 20.051 1.00 18.96 232 LEU A C 1
ATOM 1558 O O . LEU A 1 232 ? 57.260 -35.208 21.195 1.00 19.32 232 LEU A O 1
ATOM 1563 N N . ALA A 1 233 ? 57.952 -34.411 19.201 1.00 17.28 233 ALA A N 1
ATOM 1564 C CA . ALA A 1 233 ? 59.361 -34.543 19.601 1.00 16.52 233 ALA A CA 1
ATOM 1565 C C . ALA A 1 233 ? 59.657 -33.604 20.745 1.00 18.14 233 ALA A C 1
ATOM 1566 O O . ALA A 1 233 ? 60.428 -33.984 21.660 1.00 19.20 233 ALA A O 1
ATOM 1568 N N . ARG A 1 234 ? 59.092 -32.398 20.721 1.00 18.01 234 ARG A N 1
ATOM 1569 C CA . ARG A 1 234 ? 59.305 -31.430 21.833 1.00 18.62 234 ARG A CA 1
ATOM 1570 C C . ARG A 1 234 ? 58.819 -32.021 23.156 1.00 21.17 234 ARG A C 1
ATOM 1571 O O . ARG A 1 234 ? 59.504 -31.902 24.199 1.00 21.97 234 ARG A O 1
ATOM 1579 N N . CYS A 1 235 ? 57.706 -32.699 23.089 1.00 18.40 235 CYS A N 1
ATOM 1580 C CA . CYS A 1 235 ? 57.049 -33.203 24.321 1.00 19.98 235 CYS A CA 1
ATOM 1581 C C . CYS A 1 235 ? 57.749 -34.459 24.819 1.00 22.77 235 CYS A C 1
ATOM 1582 O O . CYS A 1 235 ? 57.649 -34.810 26.006 1.00 22.59 235 CYS A O 1
ATOM 1585 N N . ALA A 1 236 ? 58.425 -35.190 23.927 1.00 19.82 236 ALA A N 1
ATOM 1586 C CA . ALA A 1 236 ? 58.883 -36.544 24.247 1.00 18.79 236 ALA A CA 1
ATOM 1587 C C . ALA A 1 236 ? 60.280 -36.614 24.852 1.00 20.07 236 ALA A C 1
ATOM 1588 O O . ALA A 1 236 ? 60.722 -37.702 25.274 1.00 21.34 236 ALA A O 1
ATOM 1590 N N . GLY A 1 237 ? 60.989 -35.487 24.959 1.00 20.26 237 GLY A N 1
ATOM 1591 C CA . GLY A 1 237 ? 62.236 -35.524 25.728 1.00 20.16 237 GLY A CA 1
ATOM 1592 C C . GLY A 1 237 ? 63.409 -36.108 24.959 1.00 20.58 237 GLY A C 1
ATOM 1593 O O . GLY A 1 237 ? 63.889 -37.215 25.281 1.00 22.42 237 GLY A O 1
ATOM 1594 N N . ARG A 1 238 ? 63.894 -35.360 23.975 1.00 19.19 238 ARG A N 1
ATOM 1595 C CA . ARG A 1 238 ? 64.955 -35.913 23.147 1.00 20.38 238 ARG A CA 1
ATOM 1596 C C . ARG A 1 238 ? 66.269 -36.227 23.875 1.00 19.77 238 ARG A C 1
ATOM 1597 O O . ARG A 1 238 ? 66.584 -35.625 24.928 1.00 20.88 238 ARG A O 1
ATOM 1605 N N . ILE A 1 239 ? 67.094 -37.082 23.257 1.00 19.10 239 ILE A N 1
ATOM 1606 C CA . ILE A 1 239 ? 68.390 -37.517 23.829 1.00 20.34 239 ILE A CA 1
ATOM 1607 C C . ILE A 1 239 ? 69.383 -36.383 23.786 1.00 21.64 239 ILE A C 1
ATOM 1608 O O . ILE A 1 239 ? 69.329 -35.524 22.924 1.00 19.94 239 ILE A O 1
ATOM 1613 N N . PRO A 1 240 ? 70.335 -36.361 24.726 1.00 24.19 240 PRO A N 1
ATOM 1614 C CA . PRO A 1 240 ? 71.320 -35.279 24.684 1.00 22.42 240 PRO A CA 1
ATOM 1615 C C . PRO A 1 240 ? 72.268 -35.479 23.497 1.00 25.86 240 PRO A C 1
ATOM 1616 O O . PRO A 1 240 ? 72.466 -36.612 23.078 1.00 29.19 240 PRO A O 1
ATOM 1620 N N . LYS A 1 241 ? 72.841 -34.401 23.011 1.00 24.56 241 LYS A N 1
ATOM 1621 C CA . LYS A 1 241 ? 73.929 -34.490 22.036 1.00 22.59 241 LYS A CA 1
ATOM 1622 C C . LYS A 1 241 ? 75.230 -34.892 22.714 1.00 27.51 241 LYS A C 1
ATOM 1623 O O . LYS A 1 241 ? 75.570 -34.378 23.815 1.00 29.88 241 LYS A O 1
ATOM 1629 N N . ARG A 1 242 ? 75.932 -35.832 22.118 1.00 25.30 242 ARG A N 1
ATOM 1630 C CA . ARG A 1 242 ? 77.240 -36.195 22.680 1.00 27.51 242 ARG A CA 1
ATOM 1631 C C . ARG A 1 242 ? 78.317 -36.284 21.622 1.00 25.59 242 ARG A C 1
ATOM 1632 O O . ARG A 1 242 ? 78.055 -36.626 20.485 1.00 27.76 242 ARG A O 1
ATOM 1640 N N . PHE A 1 243 ? 79.542 -35.950 21.996 1.00 25.77 243 PHE A N 1
ATOM 1641 C CA . PHE A 1 243 ? 80.663 -35.951 21.040 1.00 25.60 243 PHE A CA 1
ATOM 1642 C C . PHE A 1 243 ? 81.031 -37.381 20.599 1.00 29.40 243 PHE A C 1
ATOM 1643 O O . PHE A 1 243 ? 81.241 -37.667 19.409 1.00 29.20 243 PHE A O 1
ATOM 1651 N N . TRP A 1 244 ? 81.158 -38.294 21.564 1.00 27.80 244 TRP A N 1
ATOM 1652 C CA . TRP A 1 244 ? 81.602 -39.661 21.222 1.00 27.79 244 TRP A CA 1
ATOM 1653 C C . TRP A 1 244 ? 80.398 -40.612 21.127 1.00 25.08 244 TRP A C 1
ATOM 1654 O O . TRP A 1 244 ? 79.415 -40.376 21.834 1.00 29.42 244 TRP A O 1
ATOM 1665 N N . ALA A 1 245 ? 80.500 -41.704 20.351 1.00 25.56 245 ALA A N 1
ATOM 1666 C CA . ALA A 1 245 ? 79.338 -42.587 20.207 1.00 27.71 245 ALA A CA 1
ATOM 1667 C C . ALA A 1 245 ? 78.916 -43.239 21.526 1.00 32.05 245 ALA A C 1
ATOM 1668 O O . ALA A 1 245 ? 79.721 -43.350 22.419 1.00 33.09 245 ALA A O 1
ATOM 1670 N N . LYS B 1 5 ? 91.262 3.459 5.082 1.00 27.13 5 LYS B N 1
ATOM 1671 C CA . LYS B 1 5 ? 91.056 3.400 6.534 1.00 25.13 5 LYS B CA 1
ATOM 1672 C C . LYS B 1 5 ? 89.576 3.342 6.858 1.00 23.48 5 LYS B C 1
ATOM 1673 O O . LYS B 1 5 ? 88.753 3.779 6.070 1.00 27.19 5 LYS B O 1
ATOM 1679 N N . LEU B 1 6 ? 89.252 2.882 8.057 1.00 21.50 6 LEU B N 1
ATOM 1680 C CA . LEU B 1 6 ? 87.900 3.038 8.594 1.00 20.37 6 LEU B CA 1
ATOM 1681 C C . LEU B 1 6 ? 87.703 4.520 8.860 1.00 24.02 6 LEU B C 1
ATOM 1682 O O . LEU B 1 6 ? 88.530 5.090 9.594 1.00 22.70 6 LEU B O 1
ATOM 1687 N N . VAL B 1 7 ? 86.650 5.121 8.306 1.00 20.52 7 VAL B N 1
ATOM 1688 C CA . VAL B 1 7 ? 86.295 6.527 8.564 1.00 18.16 7 VAL B CA 1
ATOM 1689 C C . VAL B 1 7 ? 84.970 6.575 9.304 1.00 22.41 7 VAL B C 1
ATOM 1690 O O . VAL B 1 7 ? 83.983 6.022 8.792 1.00 21.90 7 VAL B O 1
ATOM 1694 N N . ILE B 1 8 ? 84.939 7.148 10.515 1.00 19.34 8 ILE B N 1
ATOM 1695 C CA . ILE B 1 8 ? 83.689 7.357 11.238 1.00 18.82 8 ILE B CA 1
ATOM 1696 C C . ILE B 1 8 ? 83.695 8.806 11.636 1.00 21.59 8 ILE B C 1
ATOM 1697 O O . ILE B 1 8 ? 84.656 9.292 12.210 1.00 21.45 8 ILE B O 1
ATOM 1702 N N . GLY B 1 9 ? 82.663 9.560 11.227 1.00 22.78 9 GLY B N 1
ATOM 1703 C CA . GLY B 1 9 ? 82.631 10.974 11.595 1.00 25.31 9 GLY B CA 1
ATOM 1704 C C . GLY B 1 9 ? 83.873 11.665 11.008 1.00 23.16 9 GLY B C 1
ATOM 1705 O O . GLY B 1 9 ? 84.229 11.580 9.812 1.00 25.36 9 GLY B O 1
ATOM 1706 N N . ASP B 1 10 ? 84.558 12.361 11.891 1.00 25.38 10 ASP B N 1
ATOM 1707 C CA . ASP B 1 10 ? 85.684 13.178 11.567 1.00 24.58 10 ASP B CA 1
ATOM 1708 C C . ASP B 1 10 ? 87.039 12.525 11.859 1.00 23.73 10 ASP B C 1
ATOM 1709 O O . ASP B 1 10 ? 88.097 13.194 11.871 1.00 25.55 10 ASP B O 1
ATOM 1714 N N . ARG B 1 11 ? 87.028 11.203 12.061 1.00 19.79 11 ARG B N 1
ATOM 1715 C CA . ARG B 1 11 ? 88.291 10.513 12.370 1.00 20.38 11 ARG B CA 1
ATOM 1716 C C . ARG B 1 11 ? 88.481 9.256 11.510 1.00 20.26 11 ARG B C 1
ATOM 1717 O O . ARG B 1 11 ? 87.497 8.710 10.967 1.00 18.86 11 ARG B O 1
ATOM 1725 N N . SER B 1 12 ? 89.723 8.794 11.370 1.00 18.86 12 SER B N 1
ATOM 1726 C CA . SER B 1 12 ? 90.010 7.583 10.647 1.00 18.47 12 SER B CA 1
ATOM 1727 C C . SER B 1 12 ? 90.908 6.691 11.462 1.00 20.57 12 SER B C 1
ATOM 1728 O O . SER B 1 12 ? 91.654 7.165 12.339 1.00 21.17 12 SER B O 1
ATOM 1731 N N . PHE B 1 13 ? 90.825 5.404 11.139 1.00 19.22 13 PHE B N 1
ATOM 1732 C CA . PHE B 1 13 ? 91.551 4.372 11.888 1.00 20.72 13 PHE B CA 1
ATOM 1733 C C . PHE B 1 13 ? 92.106 3.324 10.916 1.00 18.52 13 PHE B C 1
ATOM 1734 O O . PHE B 1 13 ? 91.347 2.764 10.129 1.00 23.51 13 PHE B O 1
ATOM 1742 N N . ALA B 1 14 ? 93.396 3.000 11.041 1.00 20.44 14 ALA B N 1
ATOM 1743 C CA . ALA B 1 14 ? 93.932 1.935 10.183 1.00 24.40 14 ALA B CA 1
ATOM 1744 C C . ALA B 1 14 ? 93.467 0.581 10.696 1.00 22.98 14 ALA B C 1
ATOM 1745 O O . ALA B 1 14 ? 93.194 -0.351 9.869 1.00 25.00 14 ALA B O 1
ATOM 1747 N N . SER B 1 15 ? 93.275 0.441 12.034 1.00 19.98 15 SER B N 1
ATOM 1748 C CA . SER B 1 15 ? 92.730 -0.824 12.534 1.00 18.93 15 SER B CA 1
ATOM 1749 C C . SER B 1 15 ? 91.227 -0.804 12.554 1.00 18.03 15 SER B C 1
ATOM 1750 O O . SER B 1 15 ? 90.617 0.172 13.038 1.00 18.92 15 SER B O 1
ATOM 1753 N N . ARG B 1 16 ? 90.626 -1.879 12.026 1.00 17.69 16 ARG B N 1
ATOM 1754 C CA . ARG B 1 16 ? 89.165 -2.049 12.065 1.00 17.31 16 ARG B CA 1
ATOM 1755 C C . ARG B 1 16 ? 88.678 -2.884 13.250 1.00 17.41 16 ARG B C 1
ATOM 1756 O O . ARG B 1 16 ? 87.487 -3.264 13.269 1.00 16.95 16 ARG B O 1
ATOM 1764 N N . LEU B 1 17 ? 89.543 -3.084 14.254 1.00 18.27 17 LEU B N 1
ATOM 1765 C CA . LEU B 1 17 ? 89.175 -3.790 15.490 1.00 18.08 17 LEU B CA 1
ATOM 1766 C C . LEU B 1 17 ? 89.016 -2.737 16.574 1.00 18.20 17 LEU B C 1
ATOM 1767 O O . LEU B 1 17 ? 89.991 -2.035 16.899 1.00 19.60 17 LEU B O 1
ATOM 1772 N N . ILE B 1 18 ? 87.799 -2.611 17.076 1.00 16.37 18 ILE B N 1
ATOM 1773 C CA . ILE B 1 18 ? 87.503 -1.685 18.176 1.00 17.14 18 ILE B CA 1
ATOM 1774 C C . ILE B 1 18 ? 87.419 -2.511 19.448 1.00 19.46 18 ILE B C 1
ATOM 1775 O O . ILE B 1 18 ? 86.654 -3.470 19.519 1.00 19.68 18 ILE B O 1
ATOM 1780 N N . MET B 1 19 ? 88.169 -2.154 20.489 1.00 18.30 19 MET B N 1
ATOM 1781 C CA . MET B 1 19 ? 88.134 -2.941 21.759 1.00 20.84 19 MET B CA 1
ATOM 1782 C C . MET B 1 19 ? 87.251 -2.362 22.801 1.00 22.06 19 MET B C 1
ATOM 1783 O O . MET B 1 19 ? 87.122 -1.162 22.957 1.00 21.90 19 MET B O 1
ATOM 1788 N N . GLY B 1 20 ? 86.627 -3.235 23.562 1.00 22.52 20 GLY B N 1
ATOM 1789 C CA . GLY B 1 20 ? 85.985 -2.865 24.824 1.00 22.84 20 GLY B CA 1
ATOM 1790 C C . GLY B 1 20 ? 86.913 -3.280 25.962 1.00 28.57 20 GLY B C 1
ATOM 1791 O O . GLY B 1 20 ? 87.826 -4.103 25.784 1.00 28.44 20 GLY B O 1
ATOM 1792 N N . THR B 1 21 ? 86.720 -2.684 27.135 1.00 30.70 21 THR B N 1
ATOM 1793 C CA . THR B 1 21 ? 87.533 -2.946 28.309 1.00 31.81 21 THR B CA 1
ATOM 1794 C C . THR B 1 21 ? 86.786 -3.775 29.402 1.00 45.87 21 THR B C 1
ATOM 1795 O O . THR B 1 21 ? 87.419 -4.291 30.326 1.00 49.81 21 THR B O 1
ATOM 1799 N N . GLY B 1 22 ? 85.473 -3.949 29.268 1.00 44.32 22 GLY B N 1
ATOM 1800 C CA . GLY B 1 22 ? 84.698 -4.708 30.256 1.00 45.09 22 GLY B CA 1
ATOM 1801 C C . GLY B 1 22 ? 85.138 -6.153 30.357 1.00 41.65 22 GLY B C 1
ATOM 1802 O O . GLY B 1 22 ? 85.478 -6.801 29.344 1.00 37.61 22 GLY B O 1
ATOM 1803 N N . GLY B 1 23 ? 85.158 -6.673 31.579 1.00 43.54 23 GLY B N 1
ATOM 1804 C CA . GLY B 1 23 ? 85.619 -8.026 31.819 1.00 42.09 23 GLY B CA 1
ATOM 1805 C C . GLY B 1 23 ? 87.105 -8.142 32.135 1.00 41.53 23 GLY B C 1
ATOM 1806 O O . GLY B 1 23 ? 87.568 -9.215 32.515 1.00 41.13 23 GLY B O 1
ATOM 1807 N N . ALA B 1 24 ? 87.857 -7.056 31.982 1.00 42.73 24 ALA B N 1
ATOM 1808 C CA . ALA B 1 24 ? 89.305 -7.114 32.142 1.00 45.11 24 ALA B CA 1
ATOM 1809 C C . ALA B 1 24 ? 89.713 -7.414 33.597 1.00 50.00 24 ALA B C 1
ATOM 1810 O O . ALA B 1 24 ? 89.216 -6.777 34.510 1.00 51.74 24 ALA B O 1
ATOM 1812 N N . THR B 1 25 ? 90.610 -8.377 33.808 1.00 49.72 25 THR B N 1
ATOM 1813 C CA . THR B 1 25 ? 91.021 -8.751 35.174 1.00 54.10 25 THR B CA 1
ATOM 1814 C C . THR B 1 25 ? 91.806 -7.634 35.869 1.00 52.51 25 THR B C 1
ATOM 1815 O O . THR B 1 25 ? 91.482 -7.225 36.997 1.00 55.21 25 THR B O 1
ATOM 1819 N N . ASN B 1 26 ? 92.851 -7.161 35.193 1.00 44.25 26 ASN B N 1
ATOM 1820 C CA . ASN B 1 26 ? 93.721 -6.116 35.701 1.00 39.46 26 ASN B CA 1
ATOM 1821 C C . ASN B 1 26 ? 94.395 -5.338 34.575 1.00 32.76 26 ASN B C 1
ATOM 1822 O O . ASN B 1 26 ? 94.402 -5.767 33.393 1.00 30.87 26 ASN B O 1
ATOM 1827 N N . LEU B 1 27 ? 94.943 -4.188 34.927 1.00 30.94 27 LEU B N 1
ATOM 1828 C CA . LEU B 1 27 ? 95.477 -3.272 33.939 1.00 31.41 27 LEU B CA 1
ATOM 1829 C C . LEU B 1 27 ? 96.706 -3.804 33.204 1.00 30.36 27 LEU B C 1
ATOM 1830 O O . LEU B 1 27 ? 96.930 -3.420 32.046 1.00 30.29 27 LEU B O 1
ATOM 1835 N N . ALA B 1 28 ? 97.539 -4.620 33.845 1.00 29.25 28 ALA B N 1
ATOM 1836 C CA . ALA B 1 28 ? 98.749 -5.077 33.168 1.00 27.71 28 ALA B CA 1
ATOM 1837 C C . ALA B 1 28 ? 98.354 -6.024 32.009 1.00 27.10 28 ALA B C 1
ATOM 1838 O O . ALA B 1 28 ? 98.878 -5.926 30.886 1.00 27.70 28 ALA B O 1
ATOM 1840 N N . VAL B 1 29 ? 97.449 -6.956 32.286 1.00 25.74 29 VAL B N 1
ATOM 1841 C CA . VAL B 1 29 ? 96.992 -7.853 31.210 1.00 24.29 29 VAL B CA 1
ATOM 1842 C C . VAL B 1 29 ? 96.259 -7.031 30.165 1.00 25.10 29 VAL B C 1
ATOM 1843 O O . VAL B 1 29 ? 96.399 -7.305 28.947 1.00 25.66 29 VAL B O 1
ATOM 1847 N N . LEU B 1 30 ? 95.402 -6.101 30.599 1.00 25.99 30 LEU B N 1
ATOM 1848 C CA . LEU B 1 30 ? 94.666 -5.275 29.623 1.00 23.90 30 LEU B CA 1
ATOM 1849 C C . LEU B 1 30 ? 95.646 -4.503 28.732 1.00 24.39 30 LEU B C 1
ATOM 1850 O O . LEU B 1 30 ? 95.478 -4.463 27.501 1.00 23.70 30 LEU B O 1
ATOM 1855 N N . GLU B 1 31 ? 96.696 -3.923 29.286 1.00 24.06 31 GLU B N 1
ATOM 1856 C CA . GLU B 1 31 ? 97.724 -3.290 28.455 1.00 22.65 31 GLU B CA 1
ATOM 1857 C C . GLU B 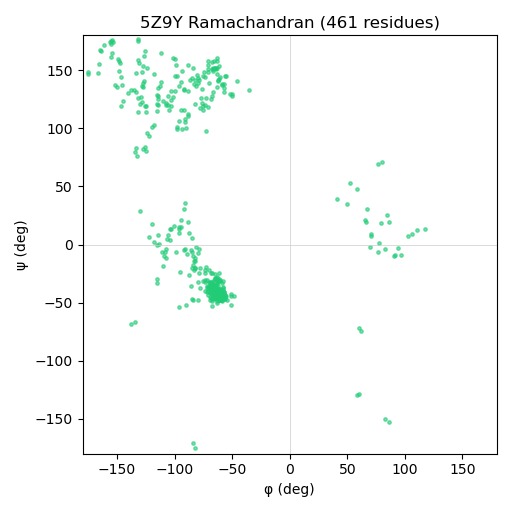1 31 ? 98.299 -4.239 27.389 1.00 23.31 31 GLU B C 1
ATOM 1858 O O . GLU B 1 31 ? 98.390 -3.880 26.213 1.00 24.25 31 GLU B O 1
ATOM 1864 N N . GLN B 1 32 ? 98.660 -5.463 27.780 1.00 22.43 32 GLN B N 1
ATOM 1865 C CA A GLN B 1 32 ? 99.238 -6.378 26.811 0.49 22.28 32 GLN B CA 1
ATOM 1866 C CA B GLN B 1 32 ? 99.199 -6.437 26.851 0.51 22.49 32 GLN B CA 1
ATOM 1867 C C . GLN B 1 32 ? 98.193 -6.717 25.749 1.00 22.59 32 GLN B C 1
ATOM 1868 O O . GLN B 1 32 ? 98.566 -6.844 24.558 1.00 22.16 32 GLN B O 1
ATOM 1879 N N . ALA B 1 33 ? 96.915 -6.861 26.147 1.00 20.78 33 ALA B N 1
ATOM 1880 C CA . ALA B 1 33 ? 95.882 -7.196 25.136 1.00 19.02 33 ALA B CA 1
ATOM 1881 C C . ALA B 1 33 ? 95.665 -5.998 24.199 1.00 18.76 33 ALA B C 1
ATOM 1882 O O . ALA B 1 33 ? 95.449 -6.175 22.980 1.00 18.92 33 ALA B O 1
ATOM 1884 N N . LEU B 1 34 ? 95.649 -4.784 24.743 1.00 20.20 34 LEU B N 1
ATOM 1885 C CA . LEU B 1 34 ? 95.387 -3.619 23.866 1.00 19.30 34 LEU B CA 1
ATOM 1886 C C . LEU B 1 34 ? 96.504 -3.462 22.856 1.00 20.37 34 LEU B C 1
ATOM 1887 O O . LEU B 1 34 ? 96.240 -3.200 21.654 1.00 21.86 34 LEU B O 1
ATOM 1892 N N . ILE B 1 35 ? 97.748 -3.640 23.279 1.00 22.09 35 ILE B N 1
ATOM 1893 C CA . ILE B 1 35 ? 98.847 -3.564 22.349 1.00 20.53 35 ILE B CA 1
ATOM 1894 C C . ILE B 1 35 ? 98.762 -4.677 21.297 1.00 20.92 35 ILE B C 1
ATOM 1895 O O . ILE B 1 35 ? 98.867 -4.392 20.091 1.00 22.35 35 ILE B O 1
ATOM 1900 N N . ALA B 1 36 ? 98.482 -5.924 21.717 1.00 20.07 36 ALA B N 1
ATOM 1901 C CA . ALA B 1 36 ? 98.387 -7.043 20.756 1.00 19.74 36 ALA B CA 1
ATOM 1902 C C . ALA B 1 36 ? 97.261 -6.872 19.757 1.00 19.02 36 ALA B C 1
ATOM 1903 O O . ALA B 1 36 ? 97.343 -7.360 18.607 1.00 22.54 36 ALA B O 1
ATOM 1905 N N . SER B 1 37 ? 96.163 -6.222 20.182 1.00 19.13 37 SER B N 1
ATOM 1906 C CA . SER B 1 37 ? 95.010 -6.044 19.302 1.00 18.89 37 SER B CA 1
ATOM 1907 C C . SER B 1 37 ? 95.298 -5.063 18.175 1.00 18.66 37 SER B C 1
ATOM 1908 O O . SER B 1 37 ? 94.528 -5.095 17.190 1.00 18.88 37 SER B O 1
ATOM 1911 N N . GLY B 1 38 ? 96.295 -4.176 18.322 1.00 19.07 38 GLY B N 1
ATOM 1912 C CA . GLY B 1 38 ? 96.500 -3.140 17.308 1.00 19.92 38 GLY B CA 1
ATOM 1913 C C . GLY B 1 38 ? 95.426 -2.079 17.290 1.00 18.43 38 GLY B C 1
ATOM 1914 O O . GLY B 1 38 ? 95.478 -1.190 16.413 1.00 20.92 38 GLY B O 1
ATOM 1915 N N . THR B 1 39 ? 94.498 -2.092 18.255 1.00 17.78 39 THR B N 1
ATOM 1916 C CA . THR B 1 39 ? 93.356 -1.156 18.208 1.00 18.51 39 THR B CA 1
ATOM 1917 C C . THR B 1 39 ? 93.800 0.304 18.293 1.00 19.34 39 THR B C 1
ATOM 1918 O O . THR B 1 39 ? 94.793 0.635 18.961 1.00 19.62 39 THR B O 1
ATOM 1922 N N . GLU B 1 40 ? 93.007 1.188 17.711 1.00 18.07 40 GLU B N 1
ATOM 1923 C CA . GLU B 1 40 ? 93.202 2.636 17.882 1.00 18.28 40 GLU B CA 1
ATOM 1924 C C . GLU B 1 40 ? 91.999 3.267 18.561 1.00 21.64 40 GLU B C 1
ATOM 1925 O O . GLU B 1 40 ? 91.995 4.474 18.750 1.00 21.67 40 GLU B O 1
ATOM 1931 N N . LEU B 1 41 ? 90.987 2.482 18.944 1.00 19.23 41 LEU B N 1
ATOM 1932 C CA . LEU B 1 41 ? 89.722 3.038 19.439 1.00 20.04 41 LEU B CA 1
ATOM 1933 C C . LEU B 1 41 ? 89.212 2.053 20.498 1.00 19.72 41 LEU B C 1
ATOM 1934 O O . LEU B 1 41 ? 88.980 0.883 20.174 1.00 19.83 41 LEU B O 1
ATOM 1939 N N . THR B 1 42 ? 89.046 2.493 21.748 1.00 19.36 42 THR B N 1
ATOM 1940 C CA . THR B 1 42 ? 88.644 1.567 22.821 1.00 19.37 42 THR B CA 1
ATOM 1941 C C . THR B 1 42 ? 87.551 2.172 23.696 1.00 21.36 42 THR B C 1
ATOM 1942 O O . THR B 1 42 ? 87.678 3.323 24.124 1.00 20.80 42 THR B O 1
ATOM 1946 N N . THR B 1 43 ? 86.492 1.383 23.977 1.00 21.10 43 THR B N 1
ATOM 1947 C CA . THR B 1 43 ? 85.390 1.901 24.786 1.00 20.84 43 THR B CA 1
ATOM 1948 C C . THR B 1 43 ? 85.696 1.860 26.262 1.00 23.41 43 THR B C 1
ATOM 1949 O O . THR B 1 43 ? 86.405 0.943 26.746 1.00 29.60 43 THR B O 1
ATOM 1953 N N . VAL B 1 44 ? 85.174 2.848 26.957 1.00 21.39 44 VAL B N 1
ATOM 1954 C CA . VAL B 1 44 ? 85.350 2.961 28.411 1.00 23.93 44 VAL B CA 1
ATOM 1955 C C . VAL B 1 44 ? 84.010 3.368 28.999 1.00 25.42 44 VAL B C 1
ATOM 1956 O O . VAL B 1 44 ? 83.366 4.276 28.520 1.00 23.62 44 VAL B O 1
ATOM 1960 N N . ALA B 1 45 ? 83.612 2.679 30.070 1.00 29.86 45 ALA B N 1
ATOM 1961 C CA . ALA B 1 45 ? 82.326 2.995 30.750 1.00 31.45 45 ALA B CA 1
ATOM 1962 C C . ALA B 1 45 ? 82.448 4.184 31.659 1.00 38.45 45 ALA B C 1
ATOM 1963 O O . ALA B 1 45 ? 83.435 4.349 32.371 1.00 38.90 45 ALA B O 1
ATOM 1965 N N . ILE B 1 46 ? 81.435 5.032 31.637 1.00 41.91 46 ILE B N 1
ATOM 1966 C CA . ILE B 1 46 ? 81.423 6.210 32.525 1.00 47.57 46 ILE B CA 1
ATOM 1967 C C . ILE B 1 46 ? 80.625 5.960 33.805 1.00 50.14 46 ILE B C 1
ATOM 1968 O O . ILE B 1 46 ? 81.182 5.923 34.908 1.00 53.51 46 ILE B O 1
ATOM 1973 N N . GLY B 1 56 ? 93.978 6.125 35.566 1.00 45.78 56 GLY B N 1
ATOM 1974 C CA . GLY B 1 56 ? 94.521 4.772 35.537 1.00 48.44 56 GLY B CA 1
ATOM 1975 C C . GLY B 1 56 ? 94.282 4.105 34.180 1.00 45.28 56 GLY B C 1
ATOM 1976 O O . GLY B 1 56 ? 95.202 3.974 33.376 1.00 43.13 56 GLY B O 1
ATOM 1977 N N . LEU B 1 57 ? 93.044 3.698 33.931 1.00 41.25 57 LEU B N 1
ATOM 1978 C CA . LEU B 1 57 ? 92.659 3.226 32.598 1.00 39.97 57 LEU B CA 1
ATOM 1979 C C . LEU B 1 57 ? 92.822 4.332 31.547 1.00 38.41 57 LEU B C 1
ATOM 1980 O O . LEU B 1 57 ? 93.398 4.096 30.485 1.00 37.41 57 LEU B O 1
ATOM 1985 N N . LEU B 1 58 ? 92.352 5.549 31.827 1.00 38.10 58 LEU B N 1
ATOM 1986 C CA . LEU B 1 58 ? 92.528 6.628 30.861 1.00 40.02 58 LEU B CA 1
ATOM 1987 C C . LEU B 1 58 ? 93.986 6.955 30.595 1.00 36.94 58 LEU B C 1
ATOM 1988 O O . LEU B 1 58 ? 94.401 7.249 29.462 1.00 36.45 58 LEU B O 1
ATOM 1993 N N . ASP B 1 59 ? 94.777 6.932 31.651 1.00 39.93 59 ASP B N 1
ATOM 1994 C CA . ASP B 1 59 ? 96.199 7.189 31.499 1.00 44.59 59 ASP B CA 1
ATOM 1995 C C . ASP B 1 59 ? 96.844 6.144 30.598 1.00 37.77 59 ASP B C 1
ATOM 1996 O O . ASP B 1 59 ? 97.710 6.457 29.793 1.00 37.78 59 ASP B O 1
ATOM 2001 N N . LEU B 1 60 ? 96.397 4.894 30.728 1.00 36.05 60 LEU B N 1
ATOM 2002 C CA . LEU B 1 60 ? 96.921 3.817 29.904 1.00 32.18 60 LEU B CA 1
ATOM 2003 C C . LEU B 1 60 ? 96.566 4.055 28.442 1.00 30.49 60 LEU B C 1
ATOM 2004 O O . LEU B 1 60 ? 97.422 3.939 27.573 1.00 32.25 60 LEU B O 1
ATOM 2009 N N . LEU B 1 61 ? 95.313 4.417 28.160 1.00 28.38 61 LEU B N 1
ATOM 2010 C CA . LEU B 1 61 ? 94.954 4.657 26.747 1.00 26.81 61 LEU B CA 1
ATOM 2011 C C . LEU B 1 61 ? 95.771 5.797 26.188 1.00 29.66 61 LEU B C 1
ATOM 2012 O O . LEU B 1 61 ? 96.232 5.734 25.056 1.00 30.91 61 LEU B O 1
ATOM 2017 N N . ASN B 1 62 ? 95.972 6.836 27.000 1.00 30.38 62 ASN B N 1
ATOM 2018 C CA . ASN B 1 62 ? 96.776 7.981 26.545 1.00 34.40 62 ASN B CA 1
ATOM 2019 C C . ASN B 1 62 ? 98.216 7.581 26.220 1.00 33.32 62 ASN B C 1
ATOM 2020 O O . ASN B 1 62 ? 98.732 7.919 25.156 1.00 36.47 62 ASN B O 1
ATOM 2025 N N . ARG B 1 63 ? 98.837 6.831 27.126 1.00 33.06 63 ARG B N 1
ATOM 2026 C CA . ARG B 1 63 ? 100.175 6.307 26.920 1.00 37.80 63 ARG B CA 1
ATOM 2027 C C . ARG B 1 63 ? 100.276 5.425 25.667 1.00 37.82 63 ARG B C 1
ATOM 2028 O O . ARG B 1 63 ? 101.246 5.484 24.907 1.00 36.69 63 ARG B O 1
ATOM 2036 N N . LEU B 1 64 ? 99.247 4.604 25.420 1.00 30.58 64 LEU B N 1
ATOM 2037 C CA . LEU B 1 64 ? 99.275 3.765 24.224 1.00 30.01 64 LEU B CA 1
ATOM 2038 C C . LEU B 1 64 ? 98.842 4.464 22.904 1.00 29.99 64 LEU B C 1
ATOM 2039 O O . LEU B 1 64 ? 98.832 3.842 21.858 1.00 34.09 64 LEU B O 1
ATOM 2044 N N . GLY B 1 65 ? 98.443 5.740 22.995 1.00 29.03 65 GLY B N 1
ATOM 2045 C CA . GLY B 1 65 ? 97.895 6.473 21.847 1.00 28.75 65 GLY B CA 1
ATOM 2046 C C . GLY B 1 65 ? 96.539 5.998 21.301 1.00 29.18 65 GLY B C 1
ATOM 2047 O O . GLY B 1 65 ? 96.242 6.110 20.092 1.00 32.62 65 GLY B O 1
ATOM 2048 N N . ILE B 1 66 ? 95.719 5.459 22.192 1.00 25.64 66 ILE B N 1
ATOM 2049 C CA . ILE B 1 66 ? 94.438 4.902 21.816 1.00 24.32 66 ILE B CA 1
ATOM 2050 C C . ILE B 1 66 ? 93.331 5.929 22.121 1.00 22.74 66 ILE B C 1
ATOM 2051 O O . ILE B 1 66 ? 93.327 6.544 23.201 1.00 26.87 66 ILE B O 1
ATOM 2056 N N . THR B 1 67 ? 92.457 6.156 21.161 1.00 20.41 67 THR B N 1
ATOM 2057 C CA . THR B 1 67 ? 91.306 7.090 21.336 1.00 23.31 67 THR B CA 1
ATOM 2058 C C . THR B 1 67 ? 90.258 6.458 22.254 1.00 23.10 67 THR B C 1
ATOM 2059 O O . THR B 1 67 ? 89.756 5.378 21.986 1.00 20.33 67 THR B O 1
ATOM 2063 N N . PRO B 1 68 ? 89.854 7.143 23.331 1.00 22.56 68 PRO B N 1
ATOM 2064 C CA . PRO B 1 68 ? 88.793 6.594 24.178 1.00 22.34 68 PRO B CA 1
ATOM 2065 C C . PRO B 1 68 ? 87.420 6.840 23.577 1.00 22.82 68 PRO B C 1
ATOM 2066 O O . PRO B 1 68 ? 87.164 7.914 23.037 1.00 25.34 68 PRO B O 1
ATOM 2070 N N . LEU B 1 69 ? 86.526 5.884 23.738 1.00 19.03 69 LEU B N 1
ATOM 2071 C CA . LEU B 1 69 ? 85.182 5.997 23.249 1.00 20.94 69 LEU B CA 1
ATOM 2072 C C . LEU B 1 69 ? 84.251 5.792 24.431 1.00 20.68 69 LEU B C 1
ATOM 2073 O O . LEU B 1 69 ? 83.973 4.660 24.812 1.00 20.62 69 LEU B O 1
ATOM 2078 N N . PRO B 1 70 ? 83.802 6.885 25.057 1.00 19.91 70 PRO B N 1
ATOM 2079 C CA . PRO B 1 70 ? 82.956 6.656 26.240 1.00 18.71 70 PRO B CA 1
ATOM 2080 C C . PRO B 1 70 ? 81.662 5.929 25.924 1.00 20.43 70 PRO B C 1
ATOM 2081 O O . PRO B 1 70 ? 81.068 6.197 24.891 1.00 21.47 70 PRO B O 1
ATOM 2085 N N . ASN B 1 71 ? 81.210 5.035 26.763 1.00 20.39 71 ASN B N 1
ATOM 2086 C CA . ASN B 1 71 ? 79.919 4.402 26.488 1.00 22.67 71 ASN B CA 1
ATOM 2087 C C . ASN B 1 71 ? 78.947 4.568 27.637 1.00 24.46 71 ASN B C 1
ATOM 2088 O O . ASN B 1 71 ? 79.373 4.678 28.801 1.00 29.57 71 ASN B O 1
ATOM 2093 N N . THR B 1 72 ? 77.662 4.581 27.323 1.00 19.97 72 THR B N 1
ATOM 2094 C CA . THR B 1 72 ? 76.636 4.871 28.305 1.00 20.28 72 THR B CA 1
ATOM 2095 C C . THR B 1 72 ? 76.127 3.592 28.979 1.00 29.28 72 THR B C 1
ATOM 2096 O O . THR B 1 72 ? 74.948 3.468 29.252 1.00 28.07 72 THR B O 1
ATOM 2100 N N . ALA B 1 73 ? 77.048 2.643 29.181 1.00 34.42 73 ALA B N 1
ATOM 2101 C CA . ALA B 1 73 ? 76.762 1.304 29.741 1.00 37.46 73 ALA B CA 1
ATOM 2102 C C . ALA B 1 73 ? 75.695 1.268 30.801 1.00 39.85 73 ALA B C 1
ATOM 2103 O O . ALA B 1 73 ? 75.689 2.071 31.751 1.00 41.59 73 ALA B O 1
ATOM 2105 N N . GLY B 1 74 ? 74.793 0.307 30.640 1.00 39.52 74 GLY B N 1
ATOM 2106 C CA . GLY B 1 74 ? 73.746 0.102 31.633 1.00 45.36 74 GLY B CA 1
ATOM 2107 C C . GLY B 1 74 ? 72.626 1.135 31.797 1.00 44.78 74 GLY B C 1
ATOM 2108 O O . GLY B 1 74 ? 71.752 0.930 32.635 1.00 46.78 74 GLY B O 1
ATOM 2109 N N . SER B 1 75 ? 72.652 2.240 31.041 1.00 35.03 75 SER B N 1
ATOM 2110 C CA . SER B 1 75 ? 71.550 3.200 30.986 1.00 27.43 75 SER B CA 1
ATOM 2111 C C . SER B 1 75 ? 70.214 2.513 30.688 1.00 25.52 75 SER B C 1
ATOM 2112 O O . SER B 1 75 ? 70.155 1.781 29.715 1.00 25.20 75 SER B O 1
ATOM 2115 N N . ARG B 1 76 ? 69.176 2.764 31.468 1.00 25.97 76 ARG B N 1
ATOM 2116 C CA . ARG B 1 76 ? 67.881 2.092 31.237 1.00 25.47 76 ARG B CA 1
ATOM 2117 C C . ARG B 1 76 ? 66.800 2.941 30.579 1.00 27.20 76 ARG B C 1
ATOM 2118 O O . ARG B 1 76 ? 65.645 2.498 30.418 1.00 30.77 76 ARG B O 1
ATOM 2126 N N . SER B 1 77 ? 67.129 4.173 30.194 1.00 23.89 77 SER B N 1
ATOM 2127 C CA . SER B 1 77 ? 66.181 5.059 29.559 1.00 24.27 77 SER B CA 1
ATOM 2128 C C . SER B 1 77 ? 66.956 6.067 28.726 1.00 23.34 77 SER B C 1
ATOM 2129 O O . SER B 1 77 ? 68.159 6.226 28.936 1.00 23.00 77 SER B O 1
ATOM 2132 N N . ALA B 1 78 ? 66.264 6.703 27.781 1.00 24.86 78 ALA B N 1
ATOM 2133 C CA . ALA B 1 78 ? 66.912 7.764 27.020 1.00 23.51 78 ALA B CA 1
ATOM 2134 C C . ALA B 1 78 ? 67.435 8.854 27.967 1.00 26.07 78 ALA B C 1
ATOM 2135 O O . ALA B 1 78 ? 68.555 9.347 27.786 1.00 25.40 78 ALA B O 1
ATOM 2137 N N . ALA B 1 79 ? 66.637 9.226 28.968 1.00 27.75 79 ALA B N 1
ATOM 2138 C CA . ALA B 1 79 ? 67.078 10.317 29.837 1.00 27.69 79 ALA B CA 1
ATOM 2139 C C . ALA B 1 79 ? 68.380 9.978 30.544 1.00 26.99 79 ALA B C 1
ATOM 2140 O O . ALA B 1 79 ? 69.284 10.805 30.659 1.00 27.81 79 ALA B O 1
ATOM 2142 N N . GLU B 1 80 ? 68.487 8.745 31.028 1.00 23.51 80 GLU B N 1
ATOM 2143 C CA . GLU B 1 80 ? 69.711 8.347 31.708 1.00 21.95 80 GLU B CA 1
ATOM 2144 C C . GLU B 1 80 ? 70.912 8.309 30.757 1.00 24.80 80 GLU B C 1
ATOM 2145 O O . GLU B 1 80 ? 72.017 8.680 31.126 1.00 26.06 80 GLU B O 1
ATOM 2151 N N . ALA B 1 81 ? 70.696 7.799 29.538 1.00 23.39 81 ALA B N 1
ATOM 2152 C CA . ALA B 1 81 ? 71.809 7.697 28.592 1.00 22.65 81 ALA B CA 1
ATOM 2153 C C . ALA B 1 81 ? 72.306 9.095 28.163 1.00 22.28 81 ALA B C 1
ATOM 2154 O O . ALA B 1 81 ? 73.505 9.304 28.017 1.00 22.68 81 ALA B O 1
ATOM 2156 N N . VAL B 1 82 ? 71.374 10.020 27.973 1.00 23.44 82 VAL B N 1
ATOM 2157 C CA . VAL B 1 82 ? 71.727 11.378 27.586 1.00 23.70 82 VAL B CA 1
ATOM 2158 C C . VAL B 1 82 ? 72.501 12.053 28.699 1.00 23.92 82 VAL B C 1
ATOM 2159 O O . VAL B 1 82 ? 73.541 12.655 28.448 1.00 23.06 82 VAL B O 1
ATOM 2163 N N . LEU B 1 83 ? 72.057 11.892 29.956 1.00 24.84 83 LEU B N 1
ATOM 2164 C CA . LEU B 1 83 ? 72.821 12.506 31.063 1.00 24.38 83 LEU B CA 1
ATOM 2165 C C . LEU B 1 83 ? 74.211 11.878 31.174 1.00 25.92 83 LEU B C 1
ATOM 2166 O O . LEU B 1 83 ? 75.237 12.556 31.387 1.00 24.71 83 LEU B O 1
ATOM 2171 N N . THR B 1 84 ? 74.290 10.544 31.028 1.00 22.9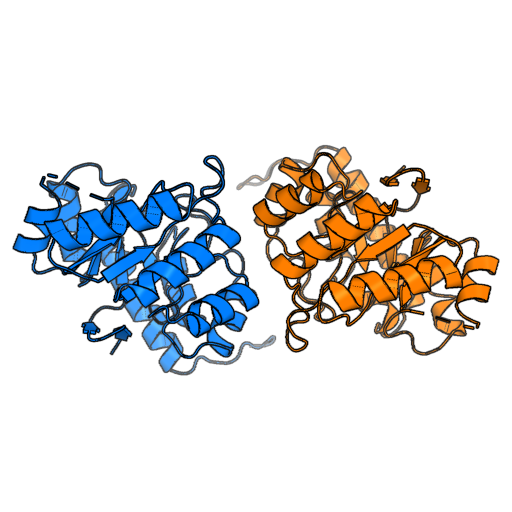0 84 THR B N 1
ATOM 2172 C CA . THR B 1 84 ? 75.610 9.926 31.068 1.00 22.10 84 THR B CA 1
ATOM 2173 C C . THR B 1 84 ? 76.568 10.418 29.964 1.00 21.27 84 THR B C 1
ATOM 2174 O O . THR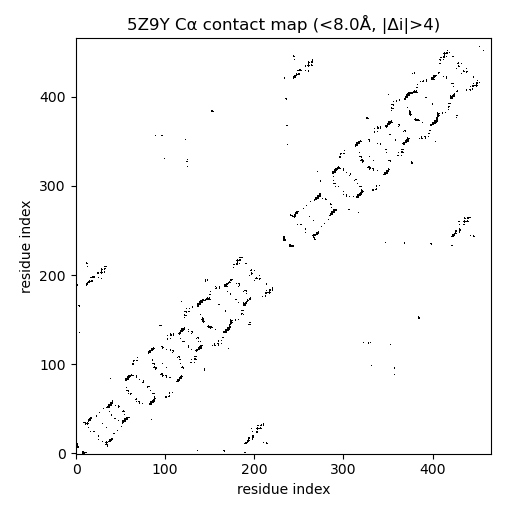 B 1 84 ? 77.771 10.609 30.181 1.00 22.73 84 THR B O 1
ATOM 2178 N N . ALA B 1 85 ? 76.021 10.617 28.767 1.00 23.10 85 ALA B N 1
ATOM 2179 C CA . ALA B 1 85 ? 76.786 11.191 27.678 1.00 22.06 85 ALA B CA 1
ATOM 2180 C C . ALA B 1 85 ? 77.283 12.608 27.977 1.00 21.14 85 ALA B C 1
ATOM 2181 O O . ALA B 1 85 ? 78.414 12.952 27.609 1.00 21.58 85 ALA B O 1
ATOM 2183 N N . GLN B 1 86 ? 76.414 13.408 28.627 1.00 21.05 86 GLN B N 1
ATOM 2184 C CA . GLN B 1 86 ? 76.805 14.782 29.030 1.00 23.35 86 GLN B CA 1
ATOM 2185 C C . GLN B 1 86 ? 77.964 14.724 30.006 1.00 22.48 86 GLN B C 1
ATOM 2186 O O . GLN B 1 86 ? 78.917 15.474 29.878 1.00 24.45 86 GLN B O 1
ATOM 2192 N N . LEU B 1 87 ? 77.890 13.772 30.952 1.00 22.10 87 LEU B N 1
ATOM 2193 C CA . LEU B 1 87 ? 78.971 13.592 31.914 1.00 21.27 87 LEU B CA 1
ATOM 2194 C C . LEU B 1 87 ? 80.283 13.180 31.222 1.00 22.25 87 LEU B C 1
ATOM 2195 O O . LEU B 1 87 ? 81.356 13.692 31.526 1.00 25.97 87 LEU B O 1
ATOM 2200 N N . ALA B 1 88 ? 80.156 12.240 30.256 1.00 22.66 88 ALA B N 1
ATOM 2201 C CA . ALA B 1 88 ? 81.308 11.738 29.506 1.00 23.72 88 ALA B CA 1
ATOM 2202 C C . ALA B 1 88 ? 82.011 12.821 28.739 1.00 22.63 88 ALA B C 1
ATOM 2203 O O . ALA B 1 88 ? 83.222 12.902 28.693 1.00 24.34 88 ALA B O 1
ATOM 2205 N N . ARG B 1 89 ? 81.230 13.678 28.061 1.00 22.23 89 ARG B N 1
ATOM 2206 C CA . ARG B 1 89 ? 81.838 14.735 27.314 1.00 24.18 89 ARG B CA 1
ATOM 2207 C C . ARG B 1 89 ? 82.680 15.645 28.229 1.00 26.39 89 ARG B C 1
ATOM 2208 O O . ARG B 1 89 ? 83.754 16.072 27.828 1.00 25.80 89 ARG B O 1
ATOM 2216 N N . GLU B 1 90 ? 82.200 15.925 29.454 1.00 24.89 90 GLU B N 1
ATOM 2217 C CA . GLU B 1 90 ? 83.019 16.713 30.366 1.00 26.05 90 GLU B CA 1
ATOM 2218 C C . GLU B 1 90 ? 84.203 15.925 30.893 1.00 25.87 90 GLU B C 1
ATOM 2219 O O . GLU B 1 90 ? 85.306 16.475 31.029 1.00 31.47 90 GLU B O 1
ATOM 2225 N N . ALA B 1 91 ? 83.979 14.662 31.220 1.00 26.84 91 ALA B N 1
ATOM 2226 C CA . ALA B 1 91 ? 85.047 13.825 31.855 1.00 29.34 91 ALA B CA 1
ATOM 2227 C C . ALA B 1 91 ? 86.212 13.569 30.870 1.00 34.23 91 ALA B C 1
ATOM 2228 O O . ALA B 1 91 ? 87.389 13.556 31.252 1.00 36.48 91 ALA B O 1
ATOM 2230 N N . LEU B 1 92 ? 85.877 13.403 29.597 1.00 31.82 92 LEU B N 1
ATOM 2231 C CA . LEU B 1 92 ? 86.885 12.984 28.606 1.00 30.23 92 LEU B CA 1
ATOM 2232 C C . LEU B 1 92 ? 87.181 14.001 27.526 1.00 30.43 92 LEU B C 1
ATOM 2233 O O . LEU B 1 92 ? 88.033 13.758 26.665 1.00 32.42 92 LEU B O 1
ATOM 2238 N N . ASN B 1 93 ? 86.503 15.153 27.563 1.00 27.37 93 ASN B N 1
ATOM 2239 C CA . ASN B 1 93 ? 86.724 16.200 26.574 1.00 27.07 93 ASN B CA 1
ATOM 2240 C C . ASN B 1 93 ? 86.603 15.658 25.128 1.00 27.99 93 ASN B C 1
ATOM 2241 O O . ASN B 1 93 ? 87.469 15.862 24.284 1.00 29.17 93 ASN B O 1
ATOM 2246 N N . THR B 1 94 ? 85.478 14.990 24.858 1.00 23.81 94 THR B N 1
ATOM 2247 C CA . THR B 1 94 ? 85.215 14.422 23.556 1.00 24.95 94 THR B CA 1
ATOM 2248 C C . THR B 1 94 ? 83.711 14.452 23.303 1.00 23.18 94 THR B C 1
ATOM 2249 O O . THR B 1 94 ? 82.923 14.322 24.246 1.00 23.28 94 THR B O 1
ATOM 2253 N N . ASN B 1 95 ? 83.302 14.584 22.040 1.00 21.84 95 ASN B N 1
ATOM 2254 C CA . ASN B 1 95 ? 81.896 14.491 21.669 1.00 21.69 95 ASN B CA 1
ATOM 2255 C C . ASN B 1 95 ? 81.555 13.149 21.026 1.00 19.26 95 ASN B C 1
ATOM 2256 O O . ASN B 1 95 ? 80.468 13.007 20.496 1.00 20.89 95 ASN B O 1
ATOM 2261 N N . TRP B 1 96 ? 82.464 12.164 21.131 1.00 19.67 96 TRP B N 1
ATOM 2262 C CA . TRP B 1 96 ? 82.145 10.801 20.653 1.00 19.03 96 TRP B CA 1
ATOM 2263 C C . TRP B 1 96 ? 81.460 10.010 21.744 1.00 20.01 96 TRP B C 1
ATOM 2264 O O . TRP B 1 96 ? 81.902 10.097 22.908 1.00 20.28 96 TRP B O 1
ATOM 2275 N N . VAL B 1 97 ? 80.474 9.191 21.374 1.00 18.23 97 VAL B N 1
ATOM 2276 C CA . VAL B 1 97 ? 79.821 8.366 22.404 1.00 17.95 97 VAL B CA 1
ATOM 2277 C C . VAL B 1 97 ? 79.315 7.067 21.792 1.00 19.85 97 VAL B C 1
ATOM 2278 O O . VAL B 1 97 ? 78.735 7.059 20.686 1.00 19.86 97 VAL B O 1
ATOM 2282 N N . LYS B 1 98 ? 79.557 5.962 22.482 1.00 17.24 98 LYS B N 1
ATOM 2283 C CA . LYS B 1 98 ? 78.895 4.697 22.185 1.00 16.89 98 LYS B CA 1
ATOM 2284 C C . LYS B 1 98 ? 77.601 4.675 22.987 1.00 18.32 98 LYS B C 1
ATOM 2285 O O . LYS B 1 98 ? 77.598 4.638 24.166 1.00 19.08 98 LYS B O 1
ATOM 2291 N N . LEU B 1 99 ? 76.513 4.764 22.274 1.00 16.89 99 LEU B N 1
ATOM 2292 C CA . LEU B 1 99 ? 75.210 4.927 22.886 1.00 17.68 99 LEU B CA 1
ATOM 2293 C C . LEU B 1 99 ? 74.571 3.590 23.127 1.00 19.45 99 LEU B C 1
ATOM 2294 O O . LEU B 1 99 ? 74.275 2.878 22.158 1.00 18.77 99 LEU B O 1
ATOM 2299 N N . GLU B 1 100 ? 74.357 3.264 24.401 1.00 20.94 100 GLU B N 1
ATOM 2300 C CA . GLU B 1 100 ? 73.736 1.989 24.801 1.00 21.33 100 GLU B CA 1
ATOM 2301 C C . GLU B 1 100 ? 72.513 2.296 25.676 1.00 22.66 100 GLU B C 1
ATOM 2302 O O . GLU B 1 100 ? 72.670 2.988 26.697 1.00 22.53 100 GLU B O 1
ATOM 2308 N N . VAL B 1 101 ? 71.303 1.888 25.261 1.00 20.29 101 VAL B N 1
ATOM 2309 C CA . VAL B 1 101 ? 70.111 2.032 26.088 1.00 21.11 101 VAL B CA 1
ATOM 2310 C C . VAL B 1 101 ? 69.503 0.640 26.214 1.00 21.75 101 VAL B C 1
ATOM 2311 O O . VAL B 1 101 ? 69.187 0.056 25.177 1.00 22.42 101 VAL B O 1
ATOM 2315 N N . ILE B 1 102 ? 69.489 0.072 27.443 1.00 21.33 102 ILE B N 1
ATOM 2316 C CA . ILE B 1 102 ? 69.118 -1.343 27.656 1.00 23.79 102 ILE B CA 1
ATOM 2317 C C . ILE B 1 102 ? 67.693 -1.467 28.225 1.00 28.02 102 ILE B C 1
ATOM 2318 O O . ILE B 1 102 ? 67.308 -0.738 29.109 1.00 30.75 102 ILE B O 1
ATOM 2323 N N . ALA B 1 103 ? 66.905 -2.358 27.626 1.00 28.31 103 ALA B N 1
ATOM 2324 C CA . ALA B 1 103 ? 65.518 -2.601 28.053 1.00 28.77 103 ALA B CA 1
ATOM 2325 C C . ALA B 1 103 ? 65.503 -3.649 29.130 1.00 27.50 103 ALA B C 1
ATOM 2326 O O . ALA B 1 103 ? 64.596 -3.673 29.988 1.00 33.10 103 ALA B O 1
ATOM 2328 N N . ASP B 1 104 ? 66.493 -4.507 29.129 1.00 25.42 104 ASP B N 1
ATOM 2329 C CA . ASP B 1 104 ? 66.618 -5.431 30.243 1.00 34.51 104 ASP B CA 1
ATOM 2330 C C . ASP B 1 104 ? 67.835 -6.280 30.199 1.00 30.10 104 ASP B C 1
ATOM 2331 O O . ASP B 1 104 ? 68.429 -6.674 29.146 1.00 26.75 104 ASP B O 1
ATOM 2336 N N . GLU B 1 105 ? 68.211 -6.537 31.414 1.00 26.74 105 GLU B N 1
ATOM 2337 C CA . GLU B 1 105 ? 69.544 -7.016 31.663 1.00 27.72 105 GLU B CA 1
ATOM 2338 C C . GLU B 1 105 ? 69.708 -8.498 31.466 1.00 27.09 105 GLU B C 1
ATOM 2339 O O . GLU B 1 105 ? 70.814 -9.000 31.253 1.00 29.70 105 GLU B O 1
ATOM 2345 N N . ARG B 1 106 ? 68.597 -9.232 31.388 1.00 27.73 106 ARG B N 1
ATOM 2346 C CA . ARG B 1 106 ? 68.727 -10.641 31.133 1.00 23.65 106 ARG B CA 1
ATOM 2347 C C . ARG B 1 106 ? 69.252 -10.983 29.733 1.00 23.66 106 ARG B C 1
ATOM 2348 O O . ARG B 1 106 ? 69.999 -11.955 29.547 1.00 27.07 106 ARG B O 1
ATOM 2356 N N . THR B 1 107 ? 68.867 -10.186 28.714 1.00 24.94 107 THR B N 1
ATOM 2357 C CA . THR B 1 107 ? 69.330 -10.350 27.359 1.00 26.96 107 THR B CA 1
ATOM 2358 C C . THR B 1 107 ? 70.290 -9.217 26.949 1.00 21.50 107 THR B C 1
ATOM 2359 O O . THR B 1 107 ? 70.898 -9.281 25.892 1.00 21.87 107 THR B O 1
ATOM 2363 N N . LEU B 1 108 ? 70.381 -8.170 27.794 1.00 21.67 108 LEU B N 1
ATOM 2364 C CA . LEU B 1 108 ? 71.105 -6.932 27.478 1.00 21.83 108 LEU B CA 1
ATOM 2365 C C . LEU B 1 108 ? 70.692 -6.398 26.131 1.00 20.11 108 LEU B C 1
ATOM 2366 O O . LEU B 1 108 ? 71.487 -5.806 25.378 1.00 21.64 108 LEU B O 1
ATOM 2371 N N . TRP B 1 109 ? 69.424 -6.572 25.801 1.00 20.64 109 TRP B N 1
ATOM 2372 C CA . TRP B 1 109 ? 68.924 -6.143 24.508 1.00 21.46 109 TRP B CA 1
ATOM 2373 C C . TRP B 1 109 ? 68.668 -4.632 24.487 1.00 20.17 109 TRP B C 1
ATOM 2374 O O . TRP B 1 109 ? 68.149 -4.061 25.459 1.00 22.65 109 TRP B O 1
ATOM 2385 N N . PRO B 1 110 ? 68.991 -4.001 23.353 1.00 20.12 110 PRO B N 1
ATOM 2386 C CA . PRO B 1 110 ? 68.616 -2.587 23.196 1.00 21.74 110 PRO B CA 1
ATOM 2387 C C . PRO B 1 110 ? 67.129 -2.321 23.377 1.00 24.77 110 PRO B C 1
ATOM 2388 O O . PRO B 1 110 ? 66.279 -3.140 22.948 1.00 26.08 110 PRO B O 1
ATOM 2392 N N . ASP B 1 111 ? 66.800 -1.157 23.956 1.00 23.06 111 ASP B N 1
ATOM 2393 C CA . ASP B 1 111 ? 65.432 -0.624 23.935 1.00 23.31 111 ASP B CA 1
ATOM 2394 C C . ASP B 1 111 ? 65.277 0.248 22.694 1.00 25.57 111 ASP B C 1
ATOM 2395 O O . ASP B 1 111 ? 65.780 1.364 22.696 1.00 23.42 111 ASP B O 1
ATOM 2400 N N . ALA B 1 112 ? 64.670 -0.267 21.619 1.00 21.70 112 ALA B N 1
ATOM 2401 C CA . ALA B 1 112 ? 64.714 0.444 20.325 1.00 22.55 112 ALA B CA 1
ATOM 2402 C C . ALA B 1 112 ? 64.093 1.850 20.384 1.00 22.20 112 ALA B C 1
ATOM 2403 O O . ALA B 1 112 ? 64.678 2.785 19.756 1.00 24.16 112 ALA B O 1
ATOM 2405 N N . VAL B 1 113 ? 62.969 2.037 21.101 1.00 23.69 113 VAL B N 1
ATOM 2406 C CA . VAL B 1 113 ? 62.334 3.361 21.103 1.00 26.24 113 VAL B CA 1
ATOM 2407 C C . VAL B 1 113 ? 63.159 4.368 21.892 1.00 24.66 113 VAL B C 1
ATOM 2408 O O . VAL B 1 113 ? 63.447 5.481 21.384 1.00 25.21 113 VAL B O 1
ATOM 2412 N N . GLU B 1 114 ? 63.658 3.943 23.061 1.00 24.45 114 GLU B N 1
ATOM 2413 C CA . GLU B 1 114 ? 64.467 4.838 23.853 1.00 23.34 114 GLU B CA 1
ATOM 2414 C C . GLU B 1 114 ? 65.822 5.105 23.214 1.00 20.95 114 GLU B C 1
ATOM 2415 O O . GLU B 1 114 ? 66.369 6.212 23.365 1.00 21.46 114 GLU B O 1
ATOM 2421 N N . LEU B 1 115 ? 66.371 4.109 22.505 1.00 20.42 115 LEU B N 1
ATOM 2422 C CA . LEU B 1 115 ? 67.643 4.300 21.790 1.00 19.36 115 LEU B CA 1
ATOM 2423 C C . LEU B 1 115 ? 67.509 5.414 20.729 1.00 19.78 115 LEU B C 1
ATOM 2424 O O . LEU B 1 115 ? 68.378 6.287 20.636 1.00 20.60 115 LEU B O 1
ATOM 2429 N N . VAL B 1 116 ? 66.453 5.358 19.936 1.00 19.77 116 VAL B N 1
ATOM 2430 C CA . VAL B 1 116 ? 66.288 6.353 18.896 1.00 19.38 116 VAL B CA 1
ATOM 2431 C C . VAL B 1 116 ? 66.041 7.719 19.548 1.00 21.63 116 VAL B C 1
ATOM 2432 O O . VAL B 1 116 ? 66.572 8.738 19.063 1.00 22.18 116 VAL B O 1
ATOM 2436 N N . ARG B 1 117 ? 65.229 7.783 20.599 1.00 20.37 117 ARG B N 1
ATOM 2437 C CA . ARG B 1 117 ? 65.014 9.104 21.251 1.00 23.04 117 ARG B CA 1
ATOM 2438 C C . ARG B 1 117 ? 66.319 9.686 21.798 1.00 23.08 117 ARG B C 1
ATOM 2439 O O . ARG B 1 117 ? 66.597 10.877 21.639 1.00 23.31 117 ARG B O 1
ATOM 2447 N N . ALA B 1 118 ? 67.168 8.852 22.416 1.00 21.44 118 ALA B N 1
ATOM 2448 C CA . ALA B 1 118 ? 68.435 9.365 22.907 1.00 20.33 118 ALA B CA 1
ATOM 2449 C C . ALA B 1 118 ? 69.331 9.789 21.776 1.00 21.90 118 ALA B C 1
ATOM 2450 O O . ALA B 1 118 ? 70.043 10.797 21.904 1.00 22.28 118 ALA B O 1
ATOM 2452 N N . ALA B 1 119 ? 69.314 9.015 20.685 1.00 19.18 119 ALA B N 1
ATOM 2453 C CA . ALA B 1 119 ? 70.122 9.355 19.510 1.00 19.15 119 ALA B CA 1
ATOM 2454 C C . ALA B 1 119 ? 69.726 10.703 18.964 1.00 22.31 119 ALA B C 1
ATOM 2455 O O . ALA B 1 119 ? 70.631 11.499 18.680 1.00 22.12 119 ALA B O 1
ATOM 2457 N N . GLU B 1 120 ? 68.424 10.969 18.873 1.00 21.52 120 GLU B N 1
ATOM 2458 C CA . GLU B 1 120 ? 67.960 12.322 18.393 1.00 23.60 120 GLU B CA 1
ATOM 2459 C C . GLU B 1 120 ? 68.525 13.453 19.259 1.00 23.47 120 GLU B C 1
ATOM 2460 O O . GLU B 1 120 ? 69.037 14.458 18.759 1.00 26.30 120 GLU B O 1
ATOM 2466 N N . GLN B 1 121 ? 68.448 13.271 20.565 1.00 23.27 121 GLN B N 1
ATOM 2467 C CA . GLN B 1 121 ? 68.890 14.323 21.471 1.00 21.70 121 GLN B CA 1
ATOM 2468 C C . GLN B 1 121 ? 70.376 14.534 21.370 1.00 24.04 121 GLN B C 1
ATOM 2469 O O . GLN B 1 121 ? 70.877 15.699 21.447 1.00 25.75 121 GLN B O 1
ATOM 2475 N N . LEU B 1 122 ? 71.124 13.436 21.243 1.00 21.35 122 LEU B N 1
ATOM 2476 C CA . LEU B 1 122 ? 72.569 13.578 21.283 1.00 20.68 122 LEU B CA 1
ATOM 2477 C C . LEU B 1 122 ? 73.126 14.095 19.966 1.00 22.37 122 LEU B C 1
ATOM 2478 O O . LEU B 1 122 ? 74.036 14.928 19.973 1.00 23.19 122 LEU B O 1
ATOM 2483 N N . VAL B 1 123 ? 72.542 13.646 18.852 1.00 21.98 123 VAL B N 1
ATOM 2484 C CA . VAL B 1 123 ? 72.918 14.236 17.553 1.00 23.16 123 VAL B CA 1
ATOM 2485 C C . VAL B 1 123 ? 72.613 15.736 17.585 1.00 24.01 123 VAL B C 1
ATOM 2486 O O . VAL B 1 123 ? 73.464 16.555 17.165 1.00 25.75 123 VAL B O 1
ATOM 2490 N N . ASP B 1 124 ? 71.450 16.123 18.121 1.00 24.10 124 ASP B N 1
ATOM 2491 C CA . ASP B 1 124 ? 71.095 17.576 18.172 1.00 25.38 124 ASP B CA 1
ATOM 2492 C C . ASP B 1 124 ? 72.066 18.378 19.048 1.00 27.09 124 ASP B C 1
ATOM 2493 O O . ASP B 1 124 ? 72.294 19.555 18.789 1.00 29.80 124 ASP B O 1
ATOM 2498 N N . ASP B 1 125 ? 72.626 17.764 20.081 1.00 22.82 125 ASP B N 1
ATOM 2499 C CA . ASP B 1 125 ? 73.620 18.423 20.956 1.00 21.97 125 ASP B CA 1
ATOM 2500 C C . ASP B 1 125 ? 75.050 18.273 20.434 1.00 22.64 125 ASP B C 1
ATOM 2501 O O . ASP B 1 125 ? 75.996 18.582 21.133 1.00 23.36 125 ASP B O 1
ATOM 2506 N N . GLY B 1 126 ? 75.192 17.788 19.221 1.00 23.40 126 GLY B N 1
ATOM 2507 C CA . GLY B 1 126 ? 76.501 17.819 18.568 1.00 23.99 126 GLY B CA 1
ATOM 2508 C C . GLY B 1 126 ? 77.433 16.652 18.909 1.00 23.02 126 GLY B C 1
ATOM 2509 O O . GLY B 1 126 ? 78.658 16.774 18.780 1.00 25.67 126 GLY B O 1
ATOM 2510 N N . PHE B 1 127 ? 76.856 15.503 19.297 1.00 21.04 127 PHE B N 1
ATOM 2511 C CA . PHE B 1 127 ? 77.694 14.332 19.474 1.00 21.90 127 PHE B CA 1
ATOM 2512 C C . PHE B 1 127 ? 77.869 13.525 18.195 1.00 20.37 127 PHE B C 1
ATOM 2513 O O . PHE B 1 127 ? 76.981 13.562 17.290 1.00 21.95 127 PHE B O 1
ATOM 2521 N N . VAL B 1 128 ? 78.976 12.802 18.123 1.00 20.14 128 VAL B N 1
ATOM 2522 C CA . VAL B 1 128 ? 79.225 11.763 17.104 1.00 20.20 128 VAL B CA 1
ATOM 2523 C C . VAL B 1 128 ? 78.704 10.481 17.773 1.00 19.74 128 VAL B C 1
ATOM 2524 O O . VAL B 1 128 ? 79.334 9.996 18.728 1.00 19.60 128 VAL B O 1
ATOM 2528 N N . VAL B 1 129 ? 77.564 9.958 17.299 1.00 18.74 129 VAL B N 1
ATOM 2529 C CA . VAL B 1 129 ? 76.854 8.889 18.047 1.00 17.34 129 VAL B CA 1
ATOM 2530 C C . VAL B 1 129 ? 77.059 7.560 17.332 1.00 19.41 129 VAL B C 1
ATOM 2531 O O . VAL B 1 129 ? 76.778 7.434 16.144 1.00 20.04 129 VAL B O 1
ATOM 2535 N N . LEU B 1 130 ? 77.504 6.545 18.071 1.00 17.44 130 LEU B N 1
ATOM 2536 C CA . LEU B 1 130 ? 77.731 5.200 17.540 1.00 17.13 130 LEU B CA 1
ATOM 2537 C C . LEU B 1 130 ? 76.802 4.297 18.345 1.00 17.97 130 LEU B C 1
ATOM 2538 O O . LEU B 1 130 ? 77.118 3.939 19.492 1.00 18.68 130 LEU B O 1
ATOM 2543 N N . PRO B 1 131 ? 75.655 3.906 17.794 1.00 17.04 131 PRO B N 1
ATOM 2544 C CA . PRO B 1 131 ? 74.608 3.246 18.605 1.00 18.39 131 PRO B CA 1
ATOM 2545 C C . PRO B 1 131 ? 74.739 1.737 18.585 1.00 16.81 131 PRO B C 1
ATOM 2546 O O . PRO B 1 131 ? 74.862 1.120 17.507 1.00 18.49 131 PRO B O 1
ATOM 2550 N N . TYR B 1 132 ? 74.631 1.152 19.791 1.00 18.37 132 TYR B N 1
ATOM 2551 C CA . TYR B 1 132 ? 74.508 -0.307 19.930 1.00 17.37 132 TYR B CA 1
ATOM 2552 C C . TYR B 1 132 ? 73.074 -0.654 19.610 1.00 17.70 132 TYR B C 1
ATOM 2553 O O . TYR B 1 132 ? 72.129 -0.216 20.291 1.00 19.08 132 TYR B O 1
ATOM 2562 N N . THR B 1 133 ? 72.903 -1.432 18.550 1.00 17.69 133 THR B N 1
ATOM 2563 C CA . THR B 1 133 ? 71.561 -1.741 18.099 1.00 19.07 133 THR B CA 1
ATOM 2564 C C . THR B 1 133 ? 71.362 -3.236 17.844 1.00 19.37 133 THR B C 1
ATOM 2565 O O . THR B 1 133 ? 72.298 -4.037 18.026 1.00 18.81 133 THR B O 1
ATOM 2569 N N . THR B 1 134 ? 70.113 -3.593 17.490 1.00 18.56 134 THR B N 1
ATOM 2570 C CA . THR B 1 134 ? 69.830 -4.984 17.146 1.00 20.00 134 THR B CA 1
ATOM 2571 C C . THR B 1 134 ? 70.204 -5.270 15.699 1.00 20.61 134 THR B C 1
ATOM 2572 O O . THR B 1 134 ? 70.774 -4.421 15.022 1.00 20.31 134 THR B O 1
ATOM 2576 N N . ASP B 1 135 ? 69.903 -6.487 15.197 1.00 23.46 135 ASP B N 1
ATOM 2577 C CA . ASP B 1 135 ? 70.081 -6.750 13.767 1.00 24.50 135 ASP B CA 1
ATOM 2578 C C . ASP B 1 135 ? 68.871 -6.398 12.923 1.00 25.62 135 ASP B C 1
ATOM 2579 O O . ASP B 1 135 ? 68.697 -6.850 11.779 1.00 25.50 135 ASP B O 1
ATOM 2584 N N . ASP B 1 136 ? 68.006 -5.569 13.453 1.00 19.74 136 ASP B N 1
ATOM 2585 C CA . ASP B 1 136 ? 66.827 -5.142 12.711 1.00 22.01 136 ASP B CA 1
ATOM 2586 C C . ASP B 1 136 ? 67.190 -4.107 11.646 1.00 22.89 136 ASP B C 1
ATOM 2587 O O . ASP B 1 136 ? 67.634 -3.019 11.999 1.00 21.67 136 ASP B O 1
ATOM 2592 N N . PRO B 1 137 ? 66.894 -4.367 10.351 1.00 20.25 137 PRO B N 1
ATOM 2593 C CA . PRO B 1 137 ? 67.308 -3.398 9.344 1.00 19.71 137 PRO B CA 1
ATOM 2594 C C . PRO B 1 137 ? 66.489 -2.114 9.318 1.00 21.57 137 PRO B C 1
ATOM 2595 O O . PRO B 1 137 ? 66.981 -1.068 8.876 1.00 23.33 137 PRO B O 1
ATOM 2599 N N . VAL B 1 138 ? 65.222 -2.130 9.785 1.00 21.99 138 VAL B N 1
ATOM 2600 C CA . VAL B 1 138 ? 64.438 -0.917 9.824 1.00 22.86 138 VAL B CA 1
ATOM 2601 C C . VAL B 1 138 ? 64.933 -0.016 10.949 1.00 21.33 138 VAL B C 1
ATOM 2602 O O . VAL B 1 138 ? 65.072 1.219 10.771 1.00 21.76 138 VAL B O 1
ATOM 2606 N N . LEU B 1 139 ? 65.262 -0.604 12.076 1.00 21.51 139 LEU B N 1
ATOM 2607 C CA . LEU B 1 139 ? 65.862 0.198 13.169 1.00 19.84 139 LEU B CA 1
ATOM 2608 C C . LEU B 1 139 ? 67.208 0.812 12.744 1.00 20.87 139 LEU B C 1
ATOM 2609 O O . LEU B 1 139 ? 67.484 1.957 13.057 1.00 20.05 139 LEU B O 1
ATOM 2614 N N . ALA B 1 140 ? 67.999 0.059 11.984 1.00 19.33 140 ALA B N 1
ATOM 2615 C CA . ALA B 1 140 ? 69.284 0.611 11.507 1.00 18.14 140 ALA B CA 1
ATOM 2616 C C . ALA B 1 140 ? 69.045 1.804 10.589 1.00 20.21 140 ALA B C 1
ATOM 2617 O O . ALA B 1 140 ? 69.735 2.810 10.674 1.00 22.03 140 ALA B O 1
ATOM 2619 N N . ARG B 1 141 ? 68.020 1.715 9.729 1.00 20.43 141 ARG B N 1
ATOM 2620 C CA . ARG B 1 141 ? 67.650 2.846 8.899 1.00 21.14 141 ARG B CA 1
ATOM 2621 C C . ARG B 1 141 ? 67.186 4.033 9.732 1.00 22.18 141 ARG B C 1
ATOM 2622 O O . ARG B 1 141 ? 67.581 5.175 9.452 1.00 22.65 141 ARG B O 1
ATOM 2630 N N . ARG B 1 142 ? 66.388 3.804 10.789 1.00 21.80 142 ARG B N 1
ATOM 2631 C CA . ARG B 1 142 ? 65.939 4.904 11.677 1.00 21.14 142 ARG B CA 1
ATOM 2632 C C . ARG B 1 142 ? 67.125 5.614 12.321 1.00 20.59 142 ARG B C 1
ATOM 2633 O O . ARG B 1 142 ? 67.188 6.839 12.377 1.00 23.65 142 ARG B O 1
ATOM 2641 N N . LEU B 1 143 ? 68.096 4.810 12.766 1.00 19.80 143 LEU B N 1
ATOM 2642 C CA . LEU B 1 143 ? 69.260 5.437 13.441 1.00 20.39 143 LEU B CA 1
ATOM 2643 C C . LEU B 1 143 ? 70.108 6.253 12.473 1.00 21.17 143 LEU B C 1
ATOM 2644 O O . LEU B 1 143 ? 70.633 7.338 12.804 1.00 20.78 143 LEU B O 1
ATOM 2649 N N . GLU B 1 144 ? 70.283 5.734 11.261 1.00 20.48 144 GLU B N 1
ATOM 2650 C CA . GLU B 1 144 ? 71.031 6.479 10.250 1.00 21.94 144 GLU B CA 1
ATOM 2651 C C . GLU B 1 144 ? 70.284 7.769 9.887 1.00 22.81 144 GLU B C 1
ATOM 2652 O O . GLU B 1 144 ? 70.865 8.843 9.745 1.00 23.04 144 GLU B O 1
ATOM 2658 N N . ASP B 1 145 ? 68.968 7.693 9.739 1.00 23.16 145 ASP B N 1
ATOM 2659 C CA . ASP B 1 145 ? 68.162 8.884 9.423 1.00 22.68 145 ASP B CA 1
ATOM 2660 C C . ASP B 1 145 ? 68.167 9.922 10.527 1.00 24.26 145 ASP B C 1
ATOM 2661 O O . ASP B 1 145 ? 67.992 11.138 10.275 1.00 28.84 145 ASP B O 1
ATOM 2666 N N . THR B 1 146 ? 68.400 9.467 11.748 1.00 23.20 146 THR B N 1
ATOM 2667 C CA . THR B 1 146 ? 68.550 10.377 12.883 1.00 21.00 146 THR B CA 1
ATOM 2668 C C . THR B 1 146 ? 69.880 11.175 12.907 1.00 24.76 146 THR B C 1
ATOM 2669 O O . THR B 1 146 ? 70.017 12.212 13.613 1.00 28.16 146 THR B O 1
ATOM 2673 N N . GLY B 1 147 ? 70.877 10.698 12.184 1.00 22.91 147 GLY B N 1
ATOM 2674 C CA . GLY B 1 147 ? 72.158 11.349 12.150 1.00 22.06 147 GLY B CA 1
ATOM 2675 C C . GLY B 1 147 ? 73.313 10.643 12.810 1.00 20.88 147 GLY B C 1
ATOM 2676 O O . GLY B 1 147 ? 74.395 11.232 12.987 1.00 23.23 147 GLY B O 1
ATOM 2677 N N . CYS B 1 148 ? 73.111 9.371 13.148 1.00 20.22 148 CYS B N 1
ATOM 2678 C CA . CYS B 1 148 ? 74.215 8.629 13.783 1.00 19.69 148 CYS B CA 1
ATOM 2679 C C . CYS B 1 148 ? 75.353 8.429 12.818 1.00 20.57 148 CYS B C 1
ATOM 2680 O O . CYS B 1 148 ? 75.184 8.347 11.572 1.00 22.01 148 CYS B O 1
ATOM 2683 N N . ALA B 1 149 ? 76.562 8.376 13.352 1.00 19.00 149 ALA B N 1
ATOM 2684 C CA . ALA B 1 149 ? 77.780 8.301 12.553 1.00 18.66 149 ALA B CA 1
ATOM 2685 C C . ALA B 1 149 ? 78.147 6.885 12.109 1.00 19.31 149 ALA B C 1
ATOM 2686 O O . ALA B 1 149 ? 79.049 6.684 11.278 1.00 21.79 149 ALA B O 1
ATOM 2688 N N . ALA B 1 150 ? 77.446 5.913 12.667 1.00 17.42 150 ALA B N 1
ATOM 2689 C CA . ALA B 1 150 ? 77.624 4.487 12.347 1.00 18.58 150 ALA B CA 1
ATOM 2690 C C . ALA B 1 150 ? 76.356 3.796 12.813 1.00 18.12 150 ALA B C 1
ATOM 2691 O O . ALA B 1 150 ? 75.519 4.402 13.504 1.00 19.92 150 ALA B O 1
ATOM 2693 N N . VAL B 1 151 ? 76.209 2.491 12.463 1.00 17.13 151 VAL B N 1
ATOM 2694 C CA . VAL B 1 151 ? 75.239 1.673 13.159 1.00 17.63 151 VAL B CA 1
ATOM 2695 C C . VAL B 1 151 ? 75.993 0.451 13.641 1.00 18.45 151 VAL B C 1
ATOM 2696 O O . VAL B 1 151 ? 76.838 -0.067 12.906 1.00 19.05 151 VAL B O 1
ATOM 2700 N N . MET B 1 152 ? 75.688 -0.013 14.848 1.00 16.62 152 MET B N 1
ATOM 2701 C CA . MET B 1 152 ? 76.474 -1.124 15.401 1.00 18.04 152 MET B CA 1
ATOM 2702 C C . MET B 1 152 ? 75.564 -2.284 15.835 1.00 18.11 152 MET B C 1
ATOM 2703 O O . MET B 1 152 ? 75.273 -2.440 17.029 1.00 18.23 152 MET B O 1
ATOM 2708 N N . PRO B 1 153 ? 75.204 -3.131 14.884 1.00 17.66 153 PRO B N 1
ATOM 2709 C CA . PRO B 1 153 ? 74.298 -4.225 15.210 1.00 19.11 153 PRO B CA 1
ATOM 2710 C C . PRO B 1 153 ? 75.025 -5.329 15.980 1.00 19.80 153 PRO B C 1
ATOM 2711 O O . PRO B 1 153 ? 76.167 -5.709 15.664 1.00 18.88 153 PRO B O 1
ATOM 2715 N N . LEU B 1 154 ? 74.305 -5.958 16.903 1.00 18.64 154 LEU B N 1
ATOM 2716 C CA . LEU B 1 154 ? 74.860 -7.093 17.631 1.00 20.70 154 LEU B CA 1
ATOM 2717 C C . LEU B 1 154 ? 74.906 -8.334 16.724 1.00 19.60 154 LEU B C 1
ATOM 2718 O O . LEU B 1 154 ? 74.066 -8.531 15.812 1.00 21.08 154 LEU B O 1
ATOM 2723 N N . GLY B 1 155 ? 75.890 -9.160 16.976 1.00 17.75 155 GLY B N 1
ATOM 2724 C CA . GLY B 1 155 ? 75.977 -10.470 16.332 1.00 18.92 155 GLY B CA 1
ATOM 2725 C C . GLY B 1 155 ? 75.121 -11.498 17.103 1.00 18.25 155 GLY B C 1
ATOM 2726 O O . GLY B 1 155 ? 74.381 -12.289 16.554 1.00 19.27 155 GLY B O 1
ATOM 2727 N N . SER B 1 156 ? 75.306 -11.487 18.435 1.00 18.16 156 SER B N 1
ATOM 2728 C CA . SER B 1 156 ? 74.538 -12.339 19.351 1.00 18.59 156 SER B CA 1
ATOM 2729 C C . SER B 1 156 ? 74.617 -11.532 20.686 1.00 15.49 156 SER B C 1
ATOM 2730 O O . SER B 1 156 ? 75.309 -10.545 20.782 1.00 19.32 156 SER B O 1
ATOM 2733 N N . PRO B 1 157 ? 73.908 -12.015 21.728 1.00 17.40 157 PRO B N 1
ATOM 2734 C CA . PRO B 1 157 ? 73.880 -11.138 22.915 1.00 19.45 157 PRO B CA 1
ATOM 2735 C C . PRO B 1 157 ? 75.251 -11.002 23.598 1.00 19.01 157 PRO B C 1
ATOM 2736 O O . PRO B 1 157 ? 76.118 -11.890 23.511 1.00 17.33 157 PRO B O 1
ATOM 2740 N N . ILE B 1 158 ? 75.417 -9.852 24.225 1.00 18.64 158 ILE B N 1
ATOM 2741 C CA . ILE B 1 158 ? 76.704 -9.486 24.872 1.00 17.24 158 ILE B CA 1
ATOM 2742 C C . ILE B 1 158 ? 77.158 -10.614 25.763 1.00 17.52 158 ILE B C 1
ATOM 2743 O O . ILE B 1 158 ? 76.413 -11.191 26.617 1.00 19.22 158 ILE B O 1
ATOM 2748 N N . GLY B 1 159 ? 78.410 -10.987 25.547 1.00 17.57 159 GLY B N 1
ATOM 2749 C CA . GLY B 1 159 ? 79.054 -11.924 26.447 1.00 18.02 159 GLY B CA 1
ATOM 2750 C C . GLY B 1 159 ? 78.771 -13.369 26.200 1.00 18.38 159 GLY B C 1
ATOM 2751 O O . GLY B 1 159 ? 79.358 -14.242 26.875 1.00 19.78 159 GLY B O 1
ATOM 2752 N N . THR B 1 160 ? 77.894 -13.665 25.218 1.00 18.07 160 THR B N 1
ATOM 2753 C CA . THR B 1 160 ? 77.544 -15.059 25.007 1.00 18.58 160 THR B CA 1
ATOM 2754 C C . THR B 1 160 ? 78.516 -15.890 24.165 1.00 18.70 160 THR B C 1
ATOM 2755 O O . THR B 1 160 ? 78.457 -17.109 24.198 1.00 19.14 160 THR B O 1
ATOM 2759 N N . GLY B 1 161 ? 79.344 -15.187 23.373 1.00 15.89 161 GLY B N 1
ATOM 2760 C CA . GLY B 1 161 ? 80.285 -15.916 22.520 1.00 18.12 161 GLY B CA 1
ATOM 2761 C C . GLY B 1 161 ? 79.644 -16.773 21.426 1.00 17.97 161 GLY B C 1
ATOM 2762 O O . GLY B 1 161 ? 80.272 -17.688 20.935 1.00 16.49 161 GLY B O 1
ATOM 2763 N N . LEU B 1 162 ? 78.385 -16.469 21.053 1.00 17.94 162 LEU B N 1
ATOM 2764 C CA . LEU B 1 162 ? 77.641 -17.286 20.077 1.00 17.08 162 LEU B CA 1
ATOM 2765 C C . LEU B 1 162 ? 77.951 -16.883 18.655 1.00 15.88 162 LEU B C 1
ATOM 2766 O O . LEU B 1 162 ? 77.591 -17.659 17.731 1.00 18.90 162 LEU B O 1
ATOM 2771 N N . GLY B 1 163 ? 78.709 -15.824 18.428 1.00 15.63 163 GLY B N 1
ATOM 2772 C CA . GLY B 1 163 ? 79.073 -15.482 17.033 1.00 17.29 163 GLY B CA 1
ATOM 2773 C C . GLY B 1 163 ? 77.967 -14.693 16.331 1.00 17.03 163 GLY B C 1
ATOM 2774 O O . GLY B 1 163 ? 77.241 -13.881 16.956 1.00 18.93 163 GLY B O 1
ATOM 2775 N N . ILE B 1 164 ? 77.880 -14.870 15.018 1.00 18.00 164 ILE B N 1
ATOM 2776 C CA . ILE B 1 164 ? 76.911 -14.082 14.236 1.00 16.53 164 ILE B CA 1
ATOM 2777 C C . ILE B 1 164 ? 75.677 -14.922 14.008 1.00 17.64 164 ILE B C 1
ATOM 2778 O O . ILE B 1 164 ? 75.650 -15.835 13.165 1.00 18.86 164 ILE B O 1
ATOM 2783 N N . ALA B 1 165 ? 74.636 -14.698 14.814 1.00 17.67 165 ALA B N 1
ATOM 2784 C CA . ALA B 1 165 ? 73.460 -15.562 14.766 1.00 18.65 165 ALA B CA 1
ATOM 2785 C C . ALA B 1 165 ? 72.652 -15.428 13.475 1.00 17.33 165 ALA B C 1
ATOM 2786 O O . ALA B 1 165 ? 72.035 -16.405 13.057 1.00 20.56 165 ALA B O 1
ATOM 2788 N N . ASN B 1 166 ? 72.614 -14.211 12.900 1.00 19.98 166 ASN B N 1
ATOM 2789 C CA . ASN B 1 166 ? 71.742 -14.040 11.742 1.00 19.67 166 ASN B CA 1
ATOM 2790 C C . ASN B 1 166 ? 72.506 -13.276 10.628 1.00 16.80 166 ASN B C 1
ATOM 2791 O O . ASN B 1 166 ? 72.368 -12.045 10.452 1.00 17.68 166 ASN B O 1
ATOM 2796 N N . PRO B 1 167 ? 73.358 -14.031 9.909 1.00 17.47 167 PRO B N 1
ATOM 2797 C CA . PRO B 1 167 ? 74.141 -13.37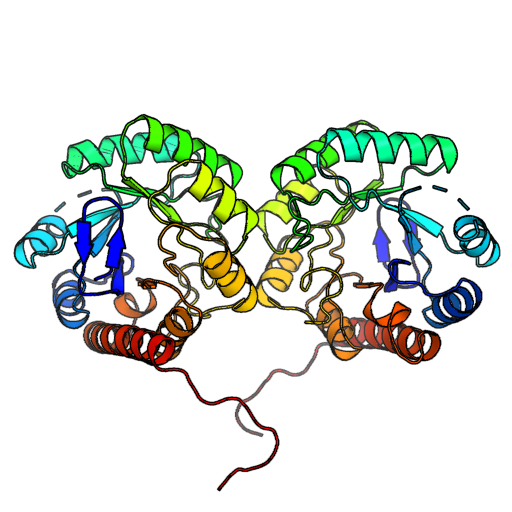1 8.864 1.00 17.70 167 PRO B CA 1
ATOM 2798 C C . PRO B 1 167 ? 73.254 -12.687 7.821 1.00 17.45 167 PRO B C 1
ATOM 2799 O O . PRO B 1 167 ? 73.642 -11.624 7.316 1.00 18.49 167 PRO B O 1
ATOM 2803 N N . HIS B 1 168 ? 72.108 -13.275 7.470 1.00 17.40 168 HIS B N 1
ATOM 2804 C CA . HIS B 1 168 ? 71.259 -12.628 6.492 1.00 18.53 168 HIS B CA 1
ATOM 2805 C C . HIS B 1 168 ? 70.868 -11.207 6.955 1.00 19.58 168 HIS B C 1
ATOM 2806 O O . HIS B 1 168 ? 70.885 -10.249 6.160 1.00 19.43 168 HIS B O 1
ATOM 2813 N N . ASN B 1 169 ? 70.516 -11.024 8.233 1.00 17.35 169 ASN B N 1
ATOM 2814 C CA . ASN B 1 169 ? 70.103 -9.662 8.656 1.00 18.69 169 ASN B CA 1
ATOM 2815 C C . ASN B 1 169 ? 71.307 -8.716 8.660 1.00 19.63 169 ASN B C 1
ATOM 2816 O O . ASN B 1 169 ? 71.142 -7.530 8.324 1.00 18.20 169 ASN B O 1
ATOM 2821 N N . ILE B 1 170 ? 72.506 -9.216 9.044 1.00 17.21 170 ILE B N 1
ATOM 2822 C CA . ILE B 1 170 ? 73.680 -8.363 8.904 1.00 17.44 170 ILE B CA 1
ATOM 2823 C C . ILE B 1 170 ? 73.864 -7.917 7.452 1.00 18.42 170 ILE B C 1
ATOM 2824 O O . ILE B 1 170 ? 74.122 -6.712 7.186 1.00 17.96 170 ILE B O 1
ATOM 2829 N N . GLU B 1 171 ? 73.715 -8.842 6.499 1.00 17.99 171 GLU B N 1
ATOM 2830 C CA . GLU B 1 171 ? 73.829 -8.452 5.088 1.00 18.09 171 GLU B CA 1
ATOM 2831 C C . GLU B 1 171 ? 72.734 -7.461 4.685 1.00 18.98 171 GLU B C 1
ATOM 2832 O O . GLU B 1 171 ? 73.004 -6.559 3.892 1.00 20.79 171 GLU B O 1
ATOM 2838 N N . MET B 1 172 ? 71.525 -7.575 5.243 1.00 18.42 172 MET B N 1
ATOM 2839 C CA . MET B 1 172 ? 70.505 -6.545 4.911 1.00 19.39 172 MET B CA 1
ATOM 2840 C C . MET B 1 172 ? 70.940 -5.171 5.428 1.00 19.68 172 MET B C 1
ATOM 2841 O O . MET B 1 172 ? 70.738 -4.140 4.702 1.00 22.73 172 MET B O 1
ATOM 2846 N N . ILE B 1 173 ? 71.500 -5.113 6.639 1.00 18.06 173 ILE B N 1
ATOM 2847 C CA . ILE B 1 173 ? 71.919 -3.827 7.204 1.00 19.73 173 ILE B CA 1
ATOM 2848 C C . ILE B 1 173 ? 73.068 -3.243 6.347 1.00 21.58 173 ILE B C 1
ATOM 2849 O O . ILE B 1 173 ? 73.053 -2.037 6.000 1.00 21.11 173 ILE B O 1
ATOM 2854 N N . VAL B 1 174 ? 74.059 -4.072 6.005 1.00 20.11 174 VAL B N 1
ATOM 2855 C CA . VAL B 1 174 ? 75.159 -3.613 5.127 1.00 19.15 174 VAL B CA 1
ATOM 2856 C C . VAL B 1 174 ? 74.621 -3.085 3.797 1.00 21.69 174 VAL B C 1
ATOM 2857 O O . VAL B 1 174 ? 75.034 -1.989 3.326 1.00 22.00 174 VAL B O 1
ATOM 2861 N N . ALA B 1 175 ? 73.628 -3.761 3.224 1.00 20.47 175 ALA B N 1
ATOM 2862 C CA . ALA B 1 175 ? 73.063 -3.332 1.938 1.00 22.29 175 ALA B CA 1
ATOM 2863 C C . ALA B 1 175 ? 72.368 -1.957 2.069 1.00 25.43 175 ALA B C 1
ATOM 2864 O O . ALA B 1 175 ? 72.357 -1.195 1.132 1.00 28.94 175 ALA B O 1
ATOM 2866 N N . GLY B 1 176 ? 71.756 -1.678 3.195 1.00 24.93 176 GLY B N 1
ATOM 2867 C CA . GLY B 1 176 ? 70.958 -0.450 3.365 1.00 26.51 176 GLY B CA 1
ATOM 2868 C C . GLY B 1 176 ? 71.709 0.729 3.927 1.00 30.09 176 GLY B C 1
ATOM 2869 O O . GLY B 1 176 ? 71.167 1.843 3.998 1.00 33.84 176 GLY B O 1
ATOM 2870 N N . ALA B 1 177 ? 72.960 0.534 4.304 1.00 25.43 177 ALA B N 1
ATOM 2871 C CA . ALA B 1 177 ? 73.633 1.559 5.114 1.00 24.64 177 ALA B CA 1
ATOM 2872 C C . ALA B 1 177 ? 74.442 2.526 4.247 1.00 27.25 177 ALA B C 1
ATOM 2873 O O . ALA B 1 177 ? 75.126 2.114 3.303 1.00 30.39 177 ALA B O 1
ATOM 2875 N N . ARG B 1 178 ? 74.384 3.808 4.624 1.00 24.79 178 ARG B N 1
ATOM 2876 C CA . ARG B 1 178 ? 75.218 4.838 4.034 1.00 27.48 178 ARG B CA 1
ATOM 2877 C C . ARG B 1 178 ? 76.205 5.395 5.089 1.00 25.58 178 ARG B C 1
ATOM 2878 O O . ARG B 1 178 ? 76.861 6.414 4.847 1.00 30.61 178 ARG B O 1
ATOM 2886 N N . VAL B 1 179 ? 76.258 4.755 6.259 1.00 21.99 179 VAL B N 1
ATOM 2887 C CA . VAL B 1 179 ? 77.316 4.977 7.258 1.00 21.19 179 VAL B CA 1
ATOM 2888 C C . VAL B 1 179 ? 77.959 3.630 7.617 1.00 20.68 179 VAL B C 1
ATOM 2889 O O . VAL B 1 179 ? 77.365 2.559 7.312 1.00 20.52 179 VAL B O 1
ATOM 2893 N N . PRO B 1 180 ? 79.105 3.629 8.287 1.00 20.16 180 PRO B N 1
ATOM 2894 C CA . PRO B 1 180 ? 79.754 2.349 8.649 1.00 19.12 180 PRO B CA 1
ATOM 2895 C C . PRO B 1 180 ? 78.934 1.456 9.551 1.00 19.21 180 PRO B C 1
ATOM 2896 O O . PRO B 1 180 ? 78.151 1.940 10.405 1.00 19.85 180 PRO B O 1
ATOM 2900 N N . VAL B 1 181 ? 79.054 0.159 9.271 1.00 18.13 181 VAL B N 1
ATOM 2901 C CA . VAL B 1 181 ? 78.405 -0.903 10.062 1.00 17.70 181 VAL B CA 1
ATOM 2902 C C . VAL B 1 181 ? 79.437 -1.624 10.874 1.00 20.52 181 VAL B C 1
ATOM 2903 O O . VAL B 1 181 ? 80.381 -2.191 10.340 1.00 19.37 181 VAL B O 1
ATOM 2907 N N . VAL B 1 182 ? 79.239 -1.612 12.188 1.00 17.89 182 VAL B N 1
ATOM 2908 C CA . VAL B 1 182 ? 80.196 -2.233 13.138 1.00 17.98 182 VAL B CA 1
ATOM 2909 C C . VAL B 1 182 ? 79.529 -3.397 13.858 1.00 18.64 182 VAL B C 1
ATOM 2910 O O . VAL B 1 182 ? 78.523 -3.206 14.541 1.00 19.96 182 VAL B O 1
ATOM 2914 N N . LEU B 1 183 ? 80.006 -4.6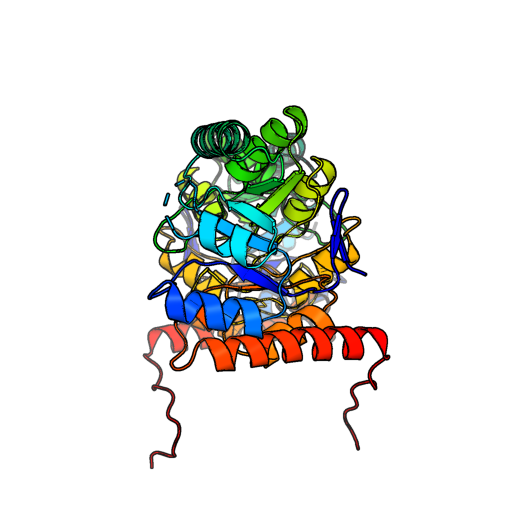11 13.631 1.00 17.26 183 LEU B N 1
ATOM 2915 C CA . LEU B 1 183 ? 79.424 -5.758 14.377 1.00 17.67 183 LEU B CA 1
ATOM 2916 C C . LEU B 1 183 ? 79.878 -5.635 15.848 1.00 19.51 183 LEU B C 1
ATOM 2917 O O . LEU B 1 183 ? 81.085 -5.679 16.114 1.00 20.79 183 LEU B O 1
ATOM 2922 N N . ASP B 1 184 ? 78.957 -5.477 16.819 1.00 18.89 184 ASP B N 1
ATOM 2923 C CA . ASP B 1 184 ? 79.487 -5.150 18.146 1.00 20.44 184 ASP B CA 1
ATOM 2924 C C . ASP B 1 184 ? 79.107 -5.864 19.406 1.00 25.57 184 ASP B C 1
ATOM 2925 O O . ASP B 1 184 ? 79.177 -5.229 20.520 1.00 30.55 184 ASP B O 1
ATOM 2930 N N . ALA B 1 185 ? 78.764 -7.111 19.299 1.00 18.65 185 ALA B N 1
ATOM 2931 C CA . ALA B 1 185 ? 78.458 -7.944 20.487 1.00 18.81 185 ALA B CA 1
ATOM 2932 C C . ALA B 1 185 ? 78.426 -9.374 20.056 1.00 18.46 185 ALA B C 1
ATOM 2933 O O . ALA B 1 185 ? 77.962 -9.685 18.952 1.00 18.34 185 ALA B O 1
ATOM 2935 N N . GLY B 1 186 ? 78.813 -10.280 20.934 1.00 16.93 186 GLY B N 1
ATOM 2936 C CA . GLY B 1 186 ? 78.545 -11.709 20.729 1.00 16.97 186 GLY B CA 1
ATOM 2937 C C . GLY B 1 186 ? 79.712 -12.484 20.119 1.00 16.96 186 GLY B C 1
ATOM 2938 O O . GLY B 1 186 ? 79.632 -13.708 20.055 1.00 16.88 186 GLY B O 1
ATOM 2939 N N . ILE B 1 187 ? 80.767 -11.794 19.663 1.00 16.18 187 ILE B N 1
ATOM 2940 C CA . ILE B 1 187 ? 81.887 -12.533 19.087 1.00 16.95 187 ILE B CA 1
ATOM 2941 C C . ILE B 1 187 ? 82.470 -13.498 20.097 1.00 17.90 187 ILE B C 1
ATOM 2942 O O . ILE B 1 187 ? 82.657 -13.157 21.303 1.00 17.78 187 ILE B O 1
ATOM 2947 N N . GLY B 1 188 ? 82.785 -14.698 19.635 1.00 16.10 188 GLY B N 1
ATOM 2948 C CA . GLY B 1 188 ? 83.406 -15.677 20.528 1.00 16.37 188 GLY B CA 1
ATOM 2949 C C . GLY B 1 188 ? 84.834 -16.062 20.112 1.00 17.27 188 GLY B C 1
ATOM 2950 O O . GLY B 1 188 ? 85.662 -16.420 20.949 1.00 18.44 188 GLY B O 1
ATOM 2951 N N . THR B 1 189 ? 85.120 -16.088 18.812 1.00 17.21 189 THR B N 1
ATOM 2952 C CA . THR B 1 189 ? 86.466 -16.566 18.341 1.00 16.75 189 THR B CA 1
ATOM 2953 C C . THR B 1 189 ? 86.781 -15.930 17.005 1.00 16.54 189 THR B C 1
ATOM 2954 O O . THR B 1 189 ? 85.959 -15.177 16.431 1.00 16.85 189 THR B O 1
ATOM 2958 N N . ALA B 1 190 ? 87.993 -16.225 16.528 1.00 16.39 190 ALA B N 1
ATOM 2959 C CA . ALA B 1 190 ? 88.511 -15.479 15.362 1.00 17.10 190 ALA B CA 1
ATOM 2960 C C . ALA B 1 190 ? 87.665 -15.643 14.107 1.00 15.54 190 ALA B C 1
ATOM 2961 O O . ALA B 1 190 ? 87.414 -14.652 13.412 1.00 16.94 190 ALA B O 1
ATOM 2963 N N . SER B 1 191 ? 87.196 -16.850 13.833 1.00 15.94 191 SER B N 1
ATOM 2964 C CA . SER B 1 191 ? 86.403 -17.037 12.612 1.00 16.75 191 SER B CA 1
ATOM 2965 C C . SER B 1 191 ? 85.141 -16.228 12.654 1.00 18.47 191 SER B C 1
ATOM 2966 O O . SER B 1 191 ? 84.656 -15.853 11.564 1.00 18.06 191 SER B O 1
ATOM 2969 N N . ASP B 1 192 ? 84.569 -15.922 13.836 1.00 16.00 192 ASP B N 1
ATOM 2970 C CA . ASP B 1 192 ? 83.388 -15.059 13.884 1.00 15.40 192 ASP B CA 1
ATOM 2971 C C . ASP B 1 192 ? 83.666 -13.622 13.431 1.00 14.74 192 ASP B C 1
ATOM 2972 O O . ASP B 1 192 ? 82.880 -12.979 12.728 1.00 16.12 192 ASP B O 1
ATOM 2977 N N . ALA B 1 193 ? 84.818 -13.091 13.803 1.00 15.51 193 ALA B N 1
ATOM 2978 C CA . ALA B 1 193 ? 85.223 -11.728 13.426 1.00 17.21 193 ALA B CA 1
ATOM 2979 C C . ALA B 1 193 ? 85.547 -11.693 11.948 1.00 15.38 193 ALA B C 1
ATOM 2980 O O . ALA B 1 193 ? 85.188 -10.709 11.276 1.00 16.75 193 ALA B O 1
ATOM 2982 N N . ALA B 1 194 ? 86.201 -12.737 11.430 1.00 16.13 194 ALA B N 1
ATOM 2983 C CA . ALA B 1 194 ? 86.440 -12.801 9.967 1.00 17.12 194 ALA B CA 1
ATOM 2984 C C . ALA B 1 194 ? 85.131 -12.853 9.223 1.00 18.70 194 ALA B C 1
ATOM 2985 O O . ALA B 1 194 ? 84.950 -12.113 8.229 1.00 16.61 194 ALA B O 1
ATOM 2987 N N . LEU B 1 195 ? 84.171 -13.639 9.728 1.00 16.61 195 LEU B N 1
ATOM 2988 C CA . LEU B 1 195 ? 82.872 -13.728 9.048 1.00 15.25 195 LEU B CA 1
ATOM 2989 C C . LEU B 1 195 ? 82.184 -12.372 9.045 1.00 17.88 195 LEU B C 1
ATOM 2990 O O . LEU B 1 195 ? 81.605 -11.971 8.029 1.00 16.65 195 LEU B O 1
ATOM 2995 N N . ALA B 1 196 ? 82.196 -11.625 10.160 1.00 16.64 196 ALA B N 1
ATOM 2996 C CA . ALA B 1 196 ? 81.599 -10.284 10.129 1.00 17.47 196 ALA B CA 1
ATOM 2997 C C . ALA B 1 196 ? 82.090 -9.415 9.001 1.00 15.75 196 ALA B C 1
ATOM 2998 O O . ALA B 1 196 ? 81.304 -8.730 8.303 1.00 17.64 196 ALA B O 1
ATOM 3000 N N . MET B 1 197 ? 83.420 -9.428 8.784 1.00 15.83 197 MET B N 1
ATOM 3001 C CA . MET B 1 197 ? 83.998 -8.599 7.694 1.00 16.49 197 MET B CA 1
ATOM 3002 C C . MET B 1 197 ? 83.587 -9.203 6.325 1.00 16.26 197 MET B C 1
ATOM 3003 O O . MET B 1 197 ? 83.331 -8.412 5.375 1.00 17.14 197 MET B O 1
ATOM 3008 N N . GLU B 1 198 ? 83.536 -10.538 6.214 1.00 16.46 198 GLU B N 1
ATOM 3009 C CA . GLU B 1 198 ? 83.094 -11.125 4.973 1.00 15.98 198 GLU B CA 1
ATOM 3010 C C . GLU B 1 198 ? 81.680 -10.738 4.583 1.00 17.82 198 GLU B C 1
ATOM 3011 O O . GLU B 1 198 ? 81.329 -10.744 3.378 1.00 19.23 198 GLU B O 1
ATOM 3017 N N . LEU B 1 199 ? 80.837 -10.495 5.581 1.00 16.32 199 LEU B N 1
ATOM 3018 C CA . LEU B 1 199 ? 79.461 -10.073 5.346 1.00 16.42 199 LEU B CA 1
ATOM 3019 C C . LEU B 1 199 ? 79.384 -8.619 5.002 1.00 17.47 199 LEU B C 1
ATOM 3020 O O . LEU B 1 199 ? 78.272 -8.164 4.652 1.00 20.58 199 LEU B O 1
ATOM 3025 N N . GLY B 1 200 ? 80.523 -7.894 5.033 1.00 16.53 200 GLY B N 1
ATOM 3026 C CA . GLY B 1 200 ? 80.538 -6.497 4.629 1.00 18.92 200 GLY B CA 1
ATOM 3027 C C . GLY B 1 200 ? 80.574 -5.475 5.764 1.00 17.86 200 GLY B C 1
ATOM 3028 O O . GLY B 1 200 ? 80.481 -4.253 5.490 1.00 19.46 200 GLY B O 1
ATOM 3029 N N . CYS B 1 201 ? 80.745 -5.914 6.998 1.00 16.46 201 CYS B N 1
ATOM 3030 C CA . CYS B 1 201 ? 80.908 -4.901 8.052 1.00 17.00 201 CYS B CA 1
ATOM 3031 C C . CYS B 1 201 ? 82.185 -4.119 7.844 1.00 19.83 201 CYS B C 1
ATOM 3032 O O . CYS B 1 201 ? 83.172 -4.616 7.302 1.00 18.94 201 CYS B O 1
ATOM 3035 N N . ASP B 1 202 ? 82.186 -2.876 8.304 1.00 18.11 202 ASP B N 1
ATOM 3036 C CA . ASP B 1 202 ? 83.362 -2.028 8.203 1.00 18.22 202 ASP B CA 1
ATOM 3037 C C . ASP B 1 202 ? 84.350 -2.227 9.363 1.00 16.18 202 ASP B C 1
ATOM 3038 O O . ASP B 1 202 ? 85.539 -1.828 9.290 1.00 17.70 202 ASP B O 1
ATOM 3043 N N . ALA B 1 203 ? 83.829 -2.785 10.466 1.00 17.23 203 ALA B N 1
ATOM 3044 C CA . ALA B 1 203 ? 84.650 -2.975 11.677 1.00 17.09 203 ALA B CA 1
ATOM 3045 C C . ALA B 1 203 ? 83.985 -3.959 12.612 1.00 15.60 203 ALA B C 1
ATOM 3046 O O . ALA B 1 203 ? 82.818 -4.268 12.407 1.00 15.77 203 ALA B O 1
ATOM 3048 N N . VAL B 1 204 ? 84.763 -4.424 13.616 1.00 15.81 204 VAL B N 1
ATOM 3049 C CA . VAL B 1 204 ? 84.205 -5.323 14.653 1.00 15.21 204 VAL B CA 1
ATOM 3050 C C . VAL B 1 204 ? 84.564 -4.700 15.980 1.00 16.89 204 VAL B C 1
ATOM 3051 O O . VAL B 1 204 ? 85.690 -4.191 16.148 1.00 17.88 204 VAL B O 1
ATOM 3055 N N . LEU B 1 205 ? 83.574 -4.681 16.885 1.00 16.73 205 LEU B N 1
ATOM 3056 C CA . LEU B 1 205 ? 83.821 -4.217 18.279 1.00 17.18 205 LEU B CA 1
ATOM 3057 C C . LEU B 1 205 ? 83.609 -5.424 19.203 1.00 18.32 205 LEU B C 1
ATOM 3058 O O . LEU B 1 205 ? 82.570 -6.095 19.102 1.00 17.78 205 LEU B O 1
ATOM 3063 N N . LEU B 1 206 ? 84.593 -5.680 20.064 1.00 16.92 206 LEU B N 1
ATOM 3064 C CA . LEU B 1 206 ? 84.415 -6.807 20.967 1.00 17.23 206 LEU B CA 1
ATOM 3065 C C . LEU B 1 206 ? 85.126 -6.517 22.276 1.00 17.27 206 LEU B C 1
ATOM 3066 O O . LEU B 1 206 ? 86.089 -5.713 22.362 1.00 18.28 206 LEU B O 1
ATOM 3071 N N . ALA B 1 207 ? 84.642 -7.231 23.295 1.00 17.41 207 ALA B N 1
ATOM 3072 C CA . ALA B 1 207 ? 85.290 -7.163 24.590 1.00 16.75 207 ALA B CA 1
ATOM 3073 C C . ALA B 1 207 ? 85.459 -8.556 25.177 1.00 16.62 207 ALA B C 1
ATOM 3074 O O . ALA B 1 207 ? 86.635 -8.997 25.234 1.00 18.34 207 ALA B O 1
ATOM 3076 N N . SER B 1 208 ? 84.327 -9.224 25.528 1.00 19.10 208 SER B N 1
ATOM 3077 C CA . SER B 1 208 ? 84.398 -10.531 26.247 1.00 17.41 208 SER B CA 1
ATOM 3078 C C . SER B 1 208 ? 85.324 -11.543 25.665 1.00 17.61 208 SER B C 1
ATOM 3079 O O . SER B 1 208 ? 85.993 -12.270 26.388 1.00 19.27 208 SER B O 1
ATOM 3082 N N . ALA B 1 209 ? 85.304 -11.709 24.349 1.00 17.52 209 ALA B N 1
ATOM 3083 C CA . ALA B 1 209 ? 86.077 -12.795 23.749 1.00 16.95 209 ALA B CA 1
ATOM 3084 C C . ALA B 1 209 ? 87.560 -12.658 24.012 1.00 16.38 209 ALA B C 1
ATOM 3085 O O . ALA B 1 209 ? 88.279 -13.664 24.009 1.00 17.32 209 ALA B O 1
ATOM 3087 N N . VAL B 1 210 ? 87.992 -11.403 24.258 1.00 17.15 210 VAL B N 1
ATOM 3088 C CA . VAL B 1 210 ? 89.399 -11.138 24.605 1.00 18.65 210 VAL B CA 1
ATOM 3089 C C . VAL B 1 210 ? 89.575 -11.055 26.114 1.00 17.35 210 VAL B C 1
ATOM 3090 O O . VAL B 1 210 ? 90.410 -11.789 26.688 1.00 18.39 210 VAL B O 1
ATOM 3094 N N . THR B 1 211 ? 88.796 -10.208 26.795 1.00 18.05 211 THR B N 1
ATOM 3095 C CA . THR B 1 211 ? 89.047 -9.952 28.229 1.00 18.42 211 THR B CA 1
ATOM 3096 C C . THR B 1 211 ? 88.763 -11.164 29.094 1.00 19.86 211 THR B C 1
ATOM 3097 O O . THR B 1 211 ? 89.391 -11.278 30.177 1.00 21.87 211 THR B O 1
ATOM 3101 N N . ARG B 1 212 ? 87.901 -12.092 28.665 1.00 18.09 212 ARG B N 1
ATOM 3102 C CA . ARG B 1 212 ? 87.607 -13.288 29.465 1.00 17.93 212 ARG B CA 1
ATOM 3103 C C . ARG B 1 212 ? 88.244 -14.534 28.887 1.00 17.82 212 ARG B C 1
ATOM 3104 O O . ARG B 1 212 ? 88.025 -15.656 29.372 1.00 20.00 212 ARG B O 1
ATOM 3112 N N . ALA B 1 213 ? 89.052 -14.374 27.820 1.00 17.93 213 ALA B N 1
ATOM 3113 C CA . ALA B 1 213 ? 89.795 -15.523 27.302 1.00 17.41 213 ALA B CA 1
ATOM 3114 C C . ALA B 1 213 ? 90.848 -16.016 28.309 1.00 17.27 213 ALA B C 1
ATOM 3115 O O . ALA B 1 213 ? 91.264 -15.236 29.169 1.00 19.30 213 ALA B O 1
ATOM 3117 N N . ALA B 1 214 ? 91.270 -17.279 28.201 1.00 16.67 214 ALA B N 1
ATOM 3118 C CA . ALA B 1 214 ? 92.278 -17.755 29.157 1.00 19.20 214 ALA B CA 1
ATOM 3119 C C . ALA B 1 214 ? 93.567 -16.936 28.935 1.00 22.24 214 ALA B C 1
ATOM 3120 O O . ALA B 1 214 ? 94.263 -16.630 29.919 1.00 20.23 214 ALA B O 1
ATOM 3122 N N . ASP B 1 215 ? 93.882 -16.543 27.689 1.00 18.72 215 ASP B N 1
ATOM 3123 C CA . ASP B 1 215 ? 95.124 -15.771 27.337 1.00 19.04 215 ASP B CA 1
ATOM 3124 C C . ASP B 1 215 ? 94.718 -14.520 26.543 1.00 18.64 215 ASP B C 1
ATOM 3125 O O . ASP B 1 215 ? 94.716 -14.548 25.314 1.00 18.34 215 ASP B O 1
ATOM 3130 N N . PRO B 1 216 ? 94.308 -13.443 27.206 1.00 17.94 216 PRO B N 1
ATOM 3131 C CA . PRO B 1 216 ? 93.738 -12.283 26.500 1.00 17.06 216 PRO B CA 1
ATOM 3132 C C . PRO B 1 216 ? 94.684 -11.712 25.438 1.00 17.94 216 PRO B C 1
ATOM 3133 O O . PRO B 1 216 ? 94.178 -11.424 24.331 1.00 17.65 216 PRO B O 1
ATOM 3137 N N . PRO B 1 217 ? 95.976 -11.567 25.697 1.00 18.51 217 PRO B N 1
ATOM 3138 C CA . PRO B 1 217 ? 96.815 -10.967 24.620 1.00 17.22 217 PRO B CA 1
ATOM 3139 C C . PRO B 1 217 ? 96.889 -11.868 23.387 1.00 20.24 217 PRO B C 1
ATOM 3140 O O . PRO B 1 217 ? 96.951 -11.355 22.266 1.00 20.09 217 PRO B O 1
ATOM 3144 N N . ALA B 1 218 ? 96.905 -13.193 23.554 1.00 17.99 218 ALA B N 1
ATOM 3145 C CA . ALA B 1 218 ? 96.896 -14.056 22.376 1.00 18.45 218 ALA B CA 1
ATOM 3146 C C . ALA B 1 218 ? 95.584 -13.931 21.625 1.00 18.43 218 ALA B C 1
ATOM 3147 O O . ALA B 1 218 ? 95.558 -13.919 20.368 1.00 18.05 218 ALA B O 1
ATOM 3149 N N . MET B 1 219 ? 94.468 -13.907 22.334 1.00 17.15 219 MET B N 1
ATOM 3150 C CA . MET B 1 219 ? 93.189 -13.799 21.611 1.00 16.99 219 MET B CA 1
ATOM 3151 C C . MET B 1 219 ? 93.116 -12.421 20.943 1.00 15.44 219 MET B C 1
ATOM 3152 O O . MET B 1 219 ? 92.468 -12.277 19.881 1.00 15.61 219 MET B O 1
ATOM 3157 N N . ALA B 1 220 ? 93.657 -11.380 21.573 1.00 16.02 220 ALA B N 1
ATOM 3158 C CA . ALA B 1 220 ? 93.634 -10.019 20.933 1.00 15.48 220 ALA B CA 1
ATOM 3159 C C . ALA B 1 220 ? 94.395 -10.060 19.607 1.00 16.95 220 ALA B C 1
ATOM 3160 O O . ALA B 1 220 ? 93.909 -9.472 18.610 1.00 16.58 220 ALA B O 1
ATOM 3162 N N . ALA B 1 221 ? 95.587 -10.662 19.586 1.00 16.93 221 ALA B N 1
ATOM 3163 C CA . ALA B 1 221 ? 96.369 -10.832 18.354 1.00 16.10 221 ALA B CA 1
ATOM 3164 C C . ALA B 1 221 ? 95.562 -11.665 17.368 1.00 17.07 221 ALA B C 1
ATOM 3165 O O . ALA B 1 221 ? 95.571 -11.379 16.152 1.00 17.55 221 ALA B O 1
ATOM 3167 N N . ALA B 1 222 ? 94.834 -12.678 17.858 1.00 16.36 222 ALA B N 1
ATOM 3168 C CA . ALA B 1 222 ? 94.015 -13.492 16.928 1.00 16.03 222 ALA B CA 1
ATOM 3169 C C . ALA B 1 222 ? 92.948 -12.624 16.258 1.00 16.07 222 ALA B C 1
ATOM 3170 O O . ALA B 1 222 ? 92.676 -12.780 15.050 1.00 17.10 222 ALA B O 1
ATOM 3172 N N . MET B 1 223 ? 92.286 -11.795 17.065 1.00 16.58 223 MET B N 1
ATOM 3173 C CA . MET B 1 223 ? 91.172 -10.979 16.527 1.00 16.93 223 MET B CA 1
ATOM 3174 C C . MET B 1 223 ? 91.741 -9.919 15.571 1.00 17.02 223 MET B C 1
ATOM 3175 O O . MET B 1 223 ? 91.077 -9.621 14.559 1.00 16.87 223 MET B O 1
ATOM 3180 N N . ALA B 1 224 ? 92.914 -9.334 15.847 1.00 16.94 224 ALA B N 1
ATOM 3181 C CA . ALA B 1 224 ? 93.496 -8.380 14.903 1.00 16.73 224 ALA B CA 1
ATOM 3182 C C . ALA B 1 224 ? 93.723 -9.057 13.555 1.00 17.45 224 ALA B C 1
ATOM 3183 O O . ALA B 1 224 ? 93.393 -8.492 12.489 1.00 16.99 224 ALA B O 1
ATOM 3185 N N . ALA B 1 225 ? 94.267 -10.264 13.564 1.00 16.38 225 ALA B N 1
ATOM 3186 C CA . ALA B 1 225 ? 94.523 -10.981 12.319 1.00 16.39 225 ALA B CA 1
ATOM 3187 C C . ALA B 1 225 ? 93.196 -11.348 11.654 1.00 15.97 225 ALA B C 1
ATOM 3188 O O . ALA B 1 225 ? 93.100 -11.323 10.395 1.00 17.59 225 ALA B O 1
ATOM 3190 N N . ALA B 1 226 ? 92.180 -11.740 12.445 1.00 15.79 226 ALA B N 1
ATOM 3191 C CA . ALA B 1 226 ? 90.921 -12.173 11.826 1.00 15.37 226 ALA B CA 1
ATOM 3192 C C . ALA B 1 226 ? 90.187 -11.084 11.128 1.00 15.31 226 ALA B C 1
ATOM 3193 O O . ALA B 1 226 ? 89.574 -11.290 10.074 1.00 16.20 226 ALA B O 1
ATOM 3195 N N . VAL B 1 227 ? 90.189 -9.890 11.754 1.00 16.20 227 VAL B N 1
ATOM 3196 C CA . VAL B 1 227 ? 89.541 -8.750 11.122 1.00 15.49 227 VAL B CA 1
ATOM 3197 C C . VAL B 1 227 ? 90.249 -8.362 9.830 1.00 17.53 227 VAL B C 1
ATOM 3198 O O . VAL B 1 227 ? 89.583 -8.109 8.775 1.00 17.62 227 VAL B O 1
ATOM 3202 N N . THR B 1 228 ? 91.598 -8.347 9.832 1.00 17.30 228 THR B N 1
ATOM 3203 C CA . THR B 1 228 ? 92.352 -8.156 8.582 1.00 16.72 228 THR B CA 1
ATOM 3204 C C . THR B 1 228 ? 91.980 -9.211 7.519 1.00 17.82 228 THR B C 1
ATOM 3205 O O . THR B 1 228 ? 91.720 -8.878 6.348 1.00 17.84 228 THR B O 1
ATOM 3209 N N . ALA B 1 229 ? 91.884 -10.461 7.970 1.00 16.20 229 ALA B N 1
ATOM 3210 C CA . ALA B 1 229 ? 91.629 -11.594 7.045 1.00 16.38 229 ALA B CA 1
ATOM 3211 C C . ALA B 1 229 ? 90.269 -11.413 6.398 1.00 16.92 229 ALA B C 1
ATOM 3212 O O . ALA B 1 229 ? 90.174 -11.602 5.187 1.00 16.89 229 ALA B O 1
ATOM 3214 N N . GLY B 1 230 ? 89.201 -11.165 7.170 1.00 16.86 230 GLY B N 1
ATOM 3215 C CA . GLY B 1 230 ? 87.845 -11.090 6.616 1.00 16.60 230 GLY B CA 1
ATOM 3216 C C . GLY B 1 230 ? 87.759 -9.875 5.718 1.00 17.74 230 GLY B C 1
ATOM 3217 O O . GLY B 1 230 ? 87.064 -9.945 4.712 1.00 17.14 230 GLY B O 1
ATOM 3218 N N . TYR B 1 231 ? 88.398 -8.758 6.084 1.00 16.85 231 TYR B N 1
ATOM 3219 C CA . TYR B 1 231 ? 88.333 -7.551 5.187 1.00 16.32 231 TYR B CA 1
ATOM 3220 C C . TYR B 1 231 ? 89.011 -7.819 3.851 1.00 18.24 231 TYR B C 1
ATOM 3221 O O . TYR B 1 231 ? 88.381 -7.560 2.802 1.00 18.10 231 TYR B O 1
ATOM 3230 N N . LEU B 1 232 ? 90.201 -8.402 3.865 1.00 17.00 232 LEU B N 1
ATOM 3231 C CA . LEU B 1 232 ? 90.864 -8.711 2.583 1.00 17.54 232 LEU B CA 1
ATOM 3232 C C . LEU B 1 232 ? 90.058 -9.738 1.775 1.00 18.50 232 LEU B C 1
ATOM 3233 O O . LEU B 1 232 ? 89.917 -9.610 0.527 1.00 18.57 232 LEU B O 1
ATOM 3238 N N . ALA B 1 233 ? 89.455 -10.713 2.466 1.00 17.31 233 ALA B N 1
ATOM 3239 C CA . ALA B 1 233 ? 88.668 -11.684 1.717 1.00 17.48 233 ALA B CA 1
ATOM 3240 C C . ALA B 1 233 ? 87.448 -11.047 1.066 1.00 17.54 233 ALA B C 1
ATOM 3241 O O . ALA B 1 233 ? 87.115 -11.383 -0.093 1.00 18.99 233 ALA B O 1
ATOM 3243 N N . ARG B 1 234 ? 86.781 -10.150 1.783 1.00 17.18 234 ARG B N 1
ATOM 3244 C CA . ARG B 1 234 ? 85.608 -9.430 1.223 1.00 17.26 234 ARG B CA 1
ATOM 3245 C C . ARG B 1 234 ? 86.018 -8.679 -0.032 1.00 20.59 234 ARG B C 1
ATOM 3246 O O . ARG B 1 234 ? 85.258 -8.629 -1.014 1.00 23.05 234 ARG B O 1
ATOM 3254 N N . CYS B 1 235 ? 87.218 -8.126 -0.015 1.00 18.19 235 CYS B N 1
ATOM 3255 C CA . CYS B 1 235 ? 87.696 -7.294 -1.130 1.00 19.82 235 CYS B CA 1
ATOM 3256 C C . CYS B 1 235 ? 88.246 -8.096 -2.285 1.00 21.11 235 CYS B C 1
ATOM 3257 O O . CYS B 1 235 ? 88.473 -7.518 -3.363 1.00 22.19 235 CYS B O 1
ATOM 3260 N N . ALA B 1 236 ? 88.473 -9.396 -2.117 1.00 18.95 236 ALA B N 1
ATOM 3261 C CA . ALA B 1 236 ? 89.225 -10.153 -3.109 1.00 19.51 236 ALA B CA 1
ATOM 3262 C C . ALA B 1 236 ? 88.399 -10.959 -4.100 1.00 19.85 236 ALA B C 1
ATOM 3263 O O . ALA B 1 236 ? 88.938 -11.554 -5.005 1.00 20.38 236 ALA B O 1
ATOM 3265 N N . GLY B 1 237 ? 87.080 -11.017 -3.904 1.00 19.09 237 GLY B N 1
ATOM 3266 C CA . GLY B 1 237 ? 86.242 -11.693 -4.888 1.00 20.46 237 GLY B CA 1
ATOM 3267 C C . GLY B 1 237 ? 86.322 -13.215 -4.790 1.00 19.81 237 GLY B C 1
ATOM 3268 O O . GLY B 1 237 ? 86.853 -13.886 -5.694 1.00 19.61 237 GLY B O 1
ATOM 3269 N N . ARG B 1 238 ? 85.796 -13.783 -3.729 1.00 17.86 238 ARG B N 1
ATOM 3270 C CA . ARG B 1 238 ? 85.916 -15.217 -3.490 1.00 17.16 238 ARG B CA 1
ATOM 3271 C C . ARG B 1 238 ? 85.242 -16.077 -4.561 1.00 17.56 238 ARG B C 1
ATOM 3272 O O . ARG B 1 238 ? 84.315 -15.650 -5.260 1.0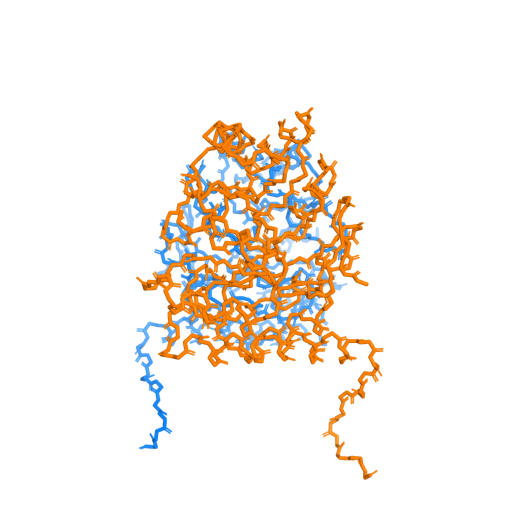0 18.98 238 ARG B O 1
ATOM 3280 N N . ILE B 1 239 ? 85.720 -17.299 -4.624 1.00 17.41 239 ILE B N 1
ATOM 3281 C CA . ILE B 1 239 ? 85.197 -18.244 -5.623 1.00 17.76 239 ILE B CA 1
ATOM 3282 C C . ILE B 1 239 ? 83.748 -18.615 -5.344 1.00 19.26 239 ILE B C 1
ATOM 3283 O O . ILE B 1 239 ? 83.307 -18.666 -4.208 1.00 19.47 239 ILE B O 1
ATOM 3288 N N . PRO B 1 240 ? 82.993 -18.959 -6.380 1.00 20.18 240 PRO B N 1
ATOM 3289 C CA . PRO B 1 240 ? 81.606 -19.402 -6.132 1.00 18.99 240 PRO B CA 1
ATOM 3290 C C . PRO B 1 240 ? 81.579 -20.767 -5.486 1.00 20.18 240 PRO B C 1
ATOM 3291 O O . PRO B 1 240 ? 82.500 -21.567 -5.694 1.00 24.80 240 PRO B O 1
ATOM 3295 N N . LYS B 1 241 ? 80.474 -21.066 -4.807 1.00 20.27 241 LYS B N 1
ATOM 3296 C CA . LYS B 1 241 ? 80.289 -22.429 -4.255 1.00 20.75 241 LYS B CA 1
ATOM 3297 C C . LYS B 1 241 ? 79.757 -23.332 -5.329 1.00 22.75 241 LYS B C 1
ATOM 3298 O O . LYS B 1 241 ? 78.884 -22.904 -6.114 1.00 25.14 241 LYS B O 1
ATOM 3304 N N . ARG B 1 242 ? 80.267 -24.544 -5.407 1.00 19.10 242 ARG B N 1
ATOM 3305 C CA . ARG B 1 242 ? 79.858 -25.526 -6.419 1.00 19.84 242 ARG B CA 1
ATOM 3306 C C . ARG B 1 242 ? 79.484 -26.809 -5.755 1.00 21.21 242 ARG B C 1
ATOM 3307 O O . ARG B 1 242 ? 80.031 -27.134 -4.699 1.00 24.15 242 ARG B O 1
ATOM 3315 N N . PHE B 1 243 ? 78.624 -27.589 -6.367 1.00 18.74 243 PHE B N 1
ATOM 3316 C CA . PHE B 1 243 ? 78.220 -28.892 -5.801 1.00 18.29 243 PHE B CA 1
ATOM 3317 C C . PHE B 1 243 ? 79.252 -29.975 -6.059 1.00 21.46 243 PHE B C 1
ATOM 3318 O O . PHE B 1 243 ? 79.629 -30.725 -5.119 1.00 23.86 243 PHE B O 1
ATOM 3326 N N . TRP B 1 244 ? 79.736 -30.091 -7.291 1.00 18.89 244 TRP B N 1
ATOM 3327 C CA . TRP B 1 244 ? 80.713 -31.114 -7.624 1.00 20.25 244 TRP B CA 1
ATOM 3328 C C . TRP B 1 244 ? 82.122 -30.530 -7.657 1.00 19.83 244 TRP B C 1
ATOM 3329 O O . TRP B 1 244 ? 82.336 -29.306 -7.807 1.00 21.11 244 TRP B O 1
ATOM 3340 N N . ALA B 1 245 ? 83.123 -31.408 -7.525 1.00 18.72 245 ALA B N 1
ATOM 3341 C CA . ALA B 1 245 ? 84.499 -30.927 -7.535 1.00 20.75 245 ALA B CA 1
ATOM 3342 C C . ALA B 1 245 ? 84.904 -30.239 -8.816 1.00 20.96 245 ALA B C 1
ATOM 3343 O O . ALA B 1 245 ? 84.379 -30.542 -9.889 1.00 21.59 245 ALA B O 1
ATOM 3345 N N . GLN B 1 246 ? 85.874 -29.336 -8.724 1.00 20.63 246 GLN B N 1
ATOM 3346 C CA . GLN B 1 246 ? 86.397 -28.658 -9.903 1.00 24.37 246 GLN B CA 1
ATOM 3347 C C . GLN B 1 246 ? 87.917 -28.724 -9.852 1.00 25.35 246 GLN B C 1
ATOM 3348 O O . GLN B 1 246 ? 88.521 -28.102 -8.983 1.00 26.53 246 GLN B O 1
ATOM 3354 N N . ALA B 1 247 ? 88.557 -29.435 -10.773 1.00 30.80 247 ALA B N 1
ATOM 3355 C CA . ALA B 1 247 ? 89.996 -29.637 -10.602 1.00 39.24 247 ALA B CA 1
ATOM 3356 C C . ALA B 1 247 ? 90.799 -28.343 -10.772 1.00 43.81 247 ALA B C 1
ATOM 3357 O O . ALA B 1 247 ? 90.424 -27.507 -11.590 1.00 44.36 247 ALA B O 1
#

InterPro domains:
  IPR008867 Thiazole synthase [MF_00443] (5-252)
  IPR008867 Thiazole synthase [PTHR34266] (3-251)
  IPR008867 Thiazole synthase [cd04728] (6-250)
  IPR013785 Aldolase-type TIM barrel [G3DSA:3.20.20.70] (1-252)
  IPR033983 Thiazole synthase ThiG [PF05690] (8-250)

Secondary structure (DSSP, 8-state):
-EEETTEEES--EEEE-TT---HHHHHHHHHHHT-SEEEEE--HHHHHHHHTPEEEEE-TT--SHHHHHHHHHHHHHHH---EEEE--BS-TTT--B-HHHHHHHHHHHHHTT-EEEEEE-S-HHHHHHHHHHT-S-BEE-SSSTT-----S-HHHHHHHHHT-SS-BEE-S---SHHHHHHHHHTT-SEEEESHHHHTSSSHHHHHHHHHHHHHHHHHHHHH-PPPP-S--/-EEETTEEES--EEEE-TT---HHHHHHHHHHHT-SEEEEE--HHHHHHHHTPEEEEE-TT--SHHHHHHHHHHHHHHHT--EEEE--EEETTTTEE-HHHHHHHHHHHHHTT-EEEEEE-S-HHHHHHHHHHT-S-BEE-SSSTT-----S-HHHHHHHHHH-SS-BEE-S---SHHHHHHHHHTT-SEEEESHHHHTSSSHHHHHHHHHHHHHHHHHHHHH-PPPP-SS---

Organism: Mycobacterium tuberculosis (strain ATCC 25618 / H37Rv) (NCBI:txid83332)

Nearest PDB structures (foldseek):
  5z9y-assembly2_B  TM=1.004E+00  e=1.085E-44  Mycobacterium tuberculosis H37Rv
  1wv2-assembly1_B  TM=9.767E-01  e=8.459E-29  Pseudomonas aeruginosa
  1wv2-assembly1_A  TM=9.689E-01  e=1.668E-28  Pseudomonas aeruginosa
  1xm3-assembly1_C  TM=9.382E-01  e=2.820E-27  Bacillus subtilis
  1xm3-assembly1_A  TM=9.516E-01  e=9.247E-27  Bacillus subtilis

B-factor: mean 26.61, std 10.06, range [14.74, 72.54]

Radius of gyration: 24.09 Å; Cα contacts (8 Å, |Δi|>4): 1054; chains: 2; bounding box: 69×61×46 Å

Solvent-accessible surface area: 20357 Å² total; per-residue (Å²): 172,5,71,0,45,122,82,57,4,94,23,35,3,3,0,2,15,48,43,43,103,74,83,72,49,7,41,95,1,1,95,37,1,45,9,57,4,0,4,15,66,86,70,43,67,91,2,1,113,157,44,70,14,36,31,0,2,14,0,50,46,3,189,40,6,74,75,0,11,103,28,1,59,101,4,74,144,86,50,142,28,52,16,1,14,0,11,0,9,38,30,162,226,26,58,7,1,16,25,38,35,0,14,125,0,0,66,82,0,40,123,56,42,13,23,1,0,0,0,0,4,13,20,6,36,17,4,133,115,0,18,104,27,40,3,18,0,1,0,0,5,0,1,9,58,25,62,38,103,3,19,30,9,48,55,11,0,87,36,6,34,91,24,31,190,34,25,2,0,0,5,7,6,7,24,66,32,79,27,0,16,64,0,2,76,16,13,5,45,0,0,7,6,22,26,14,0,6,152,22,118,80,16,37,56,53,0,48,37,0,28,64,7,6,78,54,0,73,107,44,124,81,84,61,164,137,113,180,182,177,192,134,162,3,90,0,48,111,81,59,7,69,24,38,2,1,0,3,19,52,52,38,118,72,85,72,52,8,38,98,1,2,95,35,0,44,8,59,2,0,6,6,72,85,67,52,78,100,5,2,122,156,48,64,13,36,36,0,0,13,0,54,30,7,157,31,6,74,85,0,20,112,33,0,53,101,1,62,140,74,30,142,16,50,1,0,18,0,17,0,2,39,49,88,226,24,47,6,1,31,31,60,36,0,20,123,0,0,83,91,0,40,125,73,46,12,22,0,0,0,0,0,5,13,20,17,10,10,7,104,66,0,35,115,28,43,4,17,0,1,0,0,6,1,2,9,62,27,59,38,98,1,17,31,9,48,64,12,0,82,32,4,34,89,57,28,215,37,25,3,0,0,6,7,7,6,22,63,32,79,26,0,18,63,0,2,74,18,14,5,45,0,0,6,6,26,28,13,0,8,148,23,117,82,16,34,54,51,0,49,36,0,28,64,8,5,78,54,0,79,108,41,117,84,81,64,165,135,107,182,132,175,189,103,135,147